Protein AF-0000000087408958 (afdb_homodimer)

Solvent-accessible surface area (backbone atoms only — not comparable to full-atom values): 23824 Å² total; per-residue (Å²): 124,51,27,30,40,30,31,25,28,72,41,61,46,25,35,48,39,51,52,55,39,41,73,71,55,26,38,33,37,30,27,31,67,55,56,69,59,46,49,54,48,37,75,73,31,91,48,41,46,71,38,76,42,47,61,70,44,90,57,28,54,59,53,48,52,51,42,36,51,74,71,67,54,69,58,37,41,30,37,35,39,47,41,68,67,65,58,80,49,56,74,82,70,52,49,71,64,54,54,50,40,40,34,31,33,40,30,46,36,52,53,50,42,52,51,68,45,40,90,24,45,47,71,74,14,36,40,35,40,59,57,33,46,42,41,38,37,40,36,68,61,30,35,65,38,27,16,20,27,28,20,25,51,45,43,46,59,50,44,40,59,62,34,44,77,60,41,30,45,50,27,43,31,26,38,50,62,55,57,37,76,70,44,75,81,65,63,54,69,83,41,37,59,34,64,58,50,30,50,50,52,56,52,31,60,76,70,66,42,53,67,45,41,35,61,64,74,54,54,57,44,52,65,36,28,50,42,67,78,49,62,44,71,84,60,124,126,51,27,33,39,29,32,26,27,71,40,60,45,25,35,47,40,50,54,53,40,41,75,71,55,25,38,33,37,29,26,31,67,54,55,68,58,46,49,54,49,37,74,74,33,90,49,42,46,73,39,75,42,47,61,69,44,92,57,27,54,59,52,48,52,52,42,35,52,74,70,67,54,69,58,36,42,30,39,35,39,47,40,67,65,65,58,81,49,56,75,82,71,52,48,72,64,55,52,51,41,39,35,31,33,41,30,46,36,52,56,50,40,50,48,68,44,42,89,23,44,47,68,74,13,37,39,35,39,59,58,33,46,42,42,41,38,45,36,68,60,31,34,66,40,26,17,21,26,28,20,25,52,45,44,46,61,51,44,40,59,62,33,45,78,58,43,29,44,50,28,43,31,25,38,50,60,55,57,37,76,70,43,74,81,65,63,56,70,84,40,38,58,35,65,60,49,30,50,50,51,56,53,31,59,75,69,66,40,53,66,45,42,37,60,65,74,54,55,58,45,52,66,36,29,50,45,67,78,52,60,43,70,83,62,124

Radius of gyration: 22.72 Å; Cα contacts (8 Å, |Δi|>4): 984; chains: 2; bounding box: 49×68×52 Å

Nearest PDB structures (foldseek):
  8ij6-assembly1_C  TM=9.002E-01  e=4.789E-20  Burkholderia gladioli BSR3
  4i5e-assembly1_A  TM=8.897E-01  e=1.528E-19  Ralstonia sp. DSMZ 6428
  8ijg-assembly1_D  TM=7.666E-01  e=3.123E-20  Burkholderia gladioli BSR3
  8ij8-assembly2_H  TM=8.921E-01  e=9.721E-18  Burkholderia gladioli BSR3
  8ij8-assembly1_D  TM=7.673E-01  e=1.624E-19  Burkholderia gladioli BSR3

Secondary structure (DSSP, 8-state):
--EEEEETTTSHHHHHHHHHHHHTT-EEEEEES-HHHHHHHHHH-TTEEEEE--TTSTTHHHHHHHHHHHTT----SEEEE-------S-GGG--HHHHHHHHIIIIIHHHHHHHHTGGG--TT-EEEEE--GGGGSEETTSHHHHHHHHHHHHHHHHHHHHHHHTT-EEEEEEE--B-SGGGTT-PPTTPBPHHHHHHHHHHHHHHT-SEEEESGGGGGGGGSBSSTT-EE----/--EEEEETTTSHHHHHHHHHHHHTT-EEEEEES-HHHHHHHHHH-TTEEEEE--TTSTTHHHHHHHHHHHTT----SEEEE-------S-GGG--HHHHHHHHIIIIIHHHHHHHHTGGG--TT-EEEEE--GGGGSEETTSHHHHHHHHHHHHHHHHHHHHHHTTT-EEEEEEE--B-SGGGTT-PPTTPBPHHHHHHHHHHHHHHT-SEEEESGGGGGGGGSBSSGGGEE----

InterPro domains:
  IPR002347 Short-chain dehydrogenase/reductase SDR [PF00106] (2-184)
  IPR002347 Short-chain dehydrogenase/reductase SDR [PR00080] (74-85)
  IPR002347 Short-chain dehydrogenase/reductase SDR [PR00080] (145-164)
  IPR002347 Short-chain dehydrogenase/reductase SDR [PR00081] (3-20)
  IPR002347 Short-chain dehydrogenase/reductase SDR [PR00081] (74-85)
  IPR002347 Short-chain dehydrogenase/reductase SDR [PR00081] (145-164)
  IPR002347 Short-chain dehydrogenase/reductase SDR [PR00081] (166-183)
  IPR036291 NAD(P)-binding domain superfamily [SSF51735] (1-211)

Foldseek 3Di:
DAEEEEEPCLWQLNVLLQVVCLVVPYQYEYEEQDVVSQVVSCVVGVSYHYFHADLLDPCRLVSVVVVCVVVVQQAHQEYELDDAAFDFDAPVPDDPSRLSSRLSNQAVSLVVNCVSCVNRYAANGEYEYEAALLLLAQERRTRSNNVSSVNNVVVQVVVQVVVVVRNYAYAYEHEYQAPICNVVPDGFPPHHHSNQRSVQVVVCVVVSHRYTYVVPVSVCSVVPHSDNPPHDYRDD/DAEEEEEPCLWQLNVLLQVVVLVVPYQYEYEEQDVVSQVVSCVVGVSYHYFHADLLDPCRLVSVVVVCVVVVQQAHQEYELDDAAFDFDAPVPDDPSRLSSRLSNLAVSLVVNCVSCVNRYAANGEYEYEAALLLLPQERRTRSNNVSSVNNVVVQVVVQVVVVVRNYAYAYEHEYQAPICNVVPDGFPPHHHSNQRSVQVVVCVVVSHRYTYVVPVSVCSVVPHSDPPCNPYRDD

Organism: NCBI:txid2598455

Structure (mmCIF, N/CA/C/O backbone):
data_AF-0000000087408958-model_v1
#
loop_
_entity.id
_entity.type
_entity.pdbx_description
1 polymer 'SDR family NAD(P)-dependent oxidoreductase'
#
loop_
_atom_site.group_PDB
_atom_site.id
_atom_site.type_symbol
_atom_site.label_atom_id
_atom_site.label_alt_id
_atom_site.label_comp_id
_atom_site.label_asym_id
_atom_site.label_entity_id
_atom_site.label_seq_id
_atom_site.pdbx_PDB_ins_code
_atom_site.Cartn_x
_atom_site.Cartn_y
_atom_site.Cartn_z
_atom_site.occupancy
_atom_site.B_iso_or_equiv
_atom_site.auth_seq_id
_atom_site.auth_comp_id
_atom_site.auth_asym_id
_atom_site.auth_atom_id
_atom_site.pdbx_PDB_model_num
ATOM 1 N N . MET A 1 1 ? -6.484 30.875 18.984 1 89.06 1 MET A N 1
ATOM 2 C CA . MET A 1 1 ? -5.273 30.391 18.328 1 89.06 1 MET A CA 1
ATOM 3 C C . MET A 1 1 ? -5.535 29.062 17.609 1 89.06 1 MET A C 1
ATOM 5 O O . MET A 1 1 ? -6.211 28.188 18.156 1 89.06 1 MET A O 1
ATOM 9 N N . LYS A 1 2 ? -5.148 29 16.375 1 96.44 2 LYS A N 1
ATOM 10 C CA . LYS A 1 2 ? -5.352 27.766 15.609 1 96.44 2 LYS A CA 1
ATOM 11 C C . LYS A 1 2 ? -4.344 26.703 16.016 1 96.44 2 LYS A C 1
ATOM 13 O O . LYS A 1 2 ? -3.199 27 16.344 1 96.44 2 LYS A O 1
ATOM 18 N N . THR A 1 3 ? -4.801 25.5 16.016 1 98.44 3 THR A N 1
ATOM 19 C CA . THR A 1 3 ? -3.947 24.375 16.406 1 98.44 3 THR A CA 1
ATOM 20 C C . THR A 1 3 ? -3.605 23.516 15.203 1 98.44 3 THR A C 1
ATOM 22 O O . THR A 1 3 ? -4.484 23.156 14.414 1 98.44 3 THR A O 1
ATOM 25 N N . ALA A 1 4 ? -2.301 23.188 15.086 1 98.75 4 ALA A N 1
ATOM 26 C CA . ALA A 1 4 ? -1.826 22.297 14.039 1 98.75 4 ALA A CA 1
ATOM 27 C C . ALA A 1 4 ? -1.214 21.031 14.633 1 98.75 4 ALA A C 1
ATOM 29 O O . ALA A 1 4 ? -0.505 21.094 15.641 1 98.75 4 ALA A O 1
ATOM 30 N N . LEU A 1 5 ? -1.572 19.938 14.117 1 98.81 5 LEU A N 1
ATOM 31 C CA . LEU A 1 5 ? -0.944 18.656 14.422 1 98.81 5 LEU A CA 1
ATOM 32 C C . LEU A 1 5 ? -0.057 18.203 13.266 1 98.81 5 LEU A C 1
ATOM 34 O O . LEU A 1 5 ? -0.521 18.078 12.133 1 98.81 5 LEU A O 1
ATOM 38 N N . VAL A 1 6 ? 1.226 18 13.516 1 98.75 6 VAL A N 1
ATOM 39 C CA . VAL A 1 6 ? 2.188 17.672 12.461 1 98.75 6 VAL A CA 1
ATOM 40 C C . VAL A 1 6 ? 2.922 16.391 12.812 1 98.75 6 VAL A C 1
ATOM 42 O O . VAL A 1 6 ? 3.607 16.312 13.836 1 98.75 6 VAL A O 1
ATOM 45 N N . THR A 1 7 ? 2.75 15.383 12.008 1 98.44 7 THR A N 1
ATOM 46 C CA . THR A 1 7 ? 3.545 14.18 12.203 1 98.44 7 THR A CA 1
ATOM 47 C C . THR A 1 7 ? 4.898 14.305 11.516 1 98.44 7 THR A C 1
ATOM 49 O O . THR A 1 7 ? 5.039 15.055 10.547 1 98.44 7 THR A O 1
ATOM 52 N N . GLY A 1 8 ? 5.895 13.523 12.008 1 96.56 8 GLY A N 1
ATOM 53 C CA . GLY A 1 8 ? 7.234 13.703 11.477 1 96.56 8 GLY A CA 1
ATOM 54 C C . GLY A 1 8 ? 7.789 15.094 11.734 1 96.56 8 GLY A C 1
ATOM 55 O O . GLY A 1 8 ? 8.477 15.664 10.883 1 96.56 8 GLY A O 1
ATOM 56 N N . ALA A 1 9 ? 7.492 15.633 12.844 1 96.5 9 ALA A N 1
ATOM 57 C CA . ALA A 1 9 ? 7.754 17.031 13.164 1 96.5 9 ALA A CA 1
ATOM 58 C C . ALA A 1 9 ? 9.258 17.297 13.258 1 96.5 9 ALA A C 1
ATOM 60 O O . ALA A 1 9 ? 9.695 18.453 13.195 1 96.5 9 ALA A O 1
ATOM 61 N N . THR A 1 10 ? 10.031 16.234 13.383 1 92.75 10 THR A N 1
ATOM 62 C CA . THR A 1 10 ? 11.461 16.422 13.578 1 92.75 10 THR A CA 1
ATOM 63 C C . THR A 1 10 ? 12.227 16.125 12.289 1 92.75 10 THR A C 1
ATOM 65 O O . THR A 1 10 ? 13.453 16.234 12.25 1 92.75 10 THR A O 1
ATOM 68 N N . GLY A 1 11 ? 11.578 15.703 11.266 1 89.06 11 GLY A N 1
ATOM 69 C CA . GLY A 1 11 ? 12.211 15.406 9.992 1 89.06 11 GLY A CA 1
ATOM 70 C C . GLY A 1 11 ? 12.539 16.656 9.188 1 89.06 11 GLY A C 1
ATOM 71 O O . GLY A 1 11 ? 12.258 17.766 9.625 1 89.06 11 GLY A O 1
ATOM 72 N N . GLY A 1 12 ? 13.148 16.5 8.039 1 86.44 12 GLY A N 1
ATOM 73 C CA . GLY A 1 12 ? 13.609 17.609 7.215 1 86.44 12 GLY A CA 1
ATOM 74 C C . GLY A 1 12 ? 12.5 18.578 6.844 1 86.44 12 GLY A C 1
ATOM 75 O O . GLY A 1 12 ? 12.555 19.75 7.195 1 86.44 12 GLY A O 1
ATOM 76 N N . ILE A 1 13 ? 11.438 18.125 6.262 1 91.62 13 ILE A N 1
ATOM 77 C CA . ILE A 1 13 ? 10.312 18.969 5.871 1 91.62 13 ILE A CA 1
ATOM 78 C C . ILE A 1 13 ? 9.477 19.312 7.098 1 91.62 13 ILE A C 1
ATOM 80 O O . ILE A 1 13 ? 9.055 20.469 7.266 1 91.62 13 ILE A O 1
ATOM 84 N N . GLY A 1 14 ? 9.32 18.359 8 1 95.62 14 GLY A N 1
ATOM 85 C CA . GLY A 1 14 ? 8.484 18.516 9.18 1 95.62 14 GLY A CA 1
ATOM 86 C C . GLY A 1 14 ? 8.945 19.641 10.094 1 95.62 14 GLY A C 1
ATOM 87 O O . GLY A 1 14 ? 8.141 20.453 10.547 1 95.62 14 GLY A O 1
ATOM 88 N N . LYS A 1 15 ? 10.211 19.656 10.297 1 95.38 15 LYS A N 1
ATOM 89 C CA . LYS A 1 15 ? 10.781 20.672 11.172 1 95.38 15 LYS A CA 1
ATOM 90 C C . LYS A 1 15 ? 10.516 22.078 10.617 1 95.38 15 LYS A C 1
ATOM 92 O O . LYS A 1 15 ? 10.156 22.984 11.367 1 95.38 15 LYS A O 1
ATOM 97 N N . LEU A 1 16 ? 10.664 22.25 9.328 1 96 16 LEU A N 1
ATOM 98 C CA . LEU A 1 16 ? 10.477 23.531 8.672 1 96 16 LEU A CA 1
ATOM 99 C C . LEU A 1 16 ? 9.008 23.938 8.672 1 96 16 LEU A C 1
ATOM 101 O O . LEU A 1 16 ? 8.68 25.109 8.812 1 96 16 LEU A O 1
ATOM 105 N N . LEU A 1 17 ? 8.172 22.969 8.547 1 97.5 17 LEU A N 1
ATOM 106 C CA . LEU A 1 17 ? 6.738 23.25 8.617 1 97.5 17 LEU A CA 1
ATOM 107 C C . LEU A 1 17 ? 6.332 23.703 10.008 1 97.5 17 LEU A C 1
ATOM 109 O O . LEU A 1 17 ? 5.566 24.656 10.156 1 97.5 17 LEU A O 1
ATOM 113 N N . VAL A 1 18 ? 6.875 23.016 10.984 1 97.94 18 VAL A N 1
ATOM 114 C CA . VAL A 1 18 ? 6.598 23.359 12.375 1 97.94 18 VAL A CA 1
ATOM 115 C C . VAL A 1 18 ? 7.023 24.812 12.633 1 97.94 18 VAL A C 1
ATOM 117 O O . VAL A 1 18 ? 6.242 25.609 13.156 1 97.94 18 VAL A O 1
ATOM 120 N N . GLU A 1 19 ? 8.211 25.156 12.234 1 97.31 19 GLU A N 1
ATOM 121 C CA . GLU A 1 19 ? 8.734 26.516 12.43 1 97.31 19 GLU A CA 1
ATOM 122 C C . GLU A 1 19 ? 7.871 27.547 11.719 1 97.31 19 GLU A C 1
ATOM 124 O O . GLU A 1 19 ? 7.527 28.578 12.289 1 97.31 19 GLU A O 1
ATOM 129 N N . GLY A 1 20 ? 7.555 27.219 10.453 1 97.25 20 GLY A N 1
ATOM 130 C CA . GLY A 1 20 ? 6.73 28.125 9.672 1 97.25 20 GLY A CA 1
ATOM 131 C C . GLY A 1 20 ? 5.348 28.344 10.25 1 97.25 20 GLY A C 1
ATOM 132 O O . GLY A 1 20 ? 4.809 29.453 10.203 1 97.25 20 GLY A O 1
ATOM 133 N N . LEU A 1 21 ? 4.766 27.328 10.82 1 98.06 21 LEU A N 1
ATOM 134 C CA . LEU A 1 21 ? 3.432 27.406 11.406 1 98.06 21 LEU A CA 1
ATOM 135 C C . LEU A 1 21 ? 3.455 28.203 12.703 1 98.06 21 LEU A C 1
ATOM 137 O O . LEU A 1 21 ? 2.559 29.016 12.961 1 98.06 21 LEU A O 1
ATOM 141 N N . VAL A 1 22 ? 4.496 27.984 13.523 1 97.5 22 VAL A N 1
ATOM 142 C CA . VAL A 1 22 ? 4.645 28.75 14.758 1 97.5 22 VAL A CA 1
ATOM 143 C C . VAL A 1 22 ? 4.777 30.234 14.438 1 97.5 22 VAL A C 1
ATOM 145 O O . VAL A 1 22 ? 4.145 31.078 15.078 1 97.5 22 VAL A O 1
ATOM 148 N N . GLU A 1 23 ? 5.535 30.5 13.422 1 96.19 23 GLU A N 1
ATOM 149 C CA . GLU A 1 23 ? 5.73 31.875 12.984 1 96.19 23 GLU A CA 1
ATOM 150 C C . GLU A 1 23 ? 4.418 32.5 12.516 1 96.19 23 GLU A C 1
ATOM 152 O O . GLU A 1 23 ? 4.234 33.719 12.609 1 96.19 23 GLU A O 1
ATOM 157 N N . ARG A 1 24 ? 3.537 31.75 12.086 1 96.25 24 ARG A N 1
ATOM 158 C CA . ARG A 1 24 ? 2.258 32.219 11.562 1 96.25 24 ARG A CA 1
ATOM 159 C C . ARG A 1 24 ? 1.187 32.219 12.641 1 96.25 24 ARG A C 1
ATOM 161 O O . ARG A 1 24 ? 0.006 32.438 12.359 1 96.25 24 ARG A O 1
ATOM 168 N N . GLY A 1 25 ? 1.589 31.844 13.883 1 96.69 25 GLY A N 1
ATOM 169 C CA . GLY A 1 25 ? 0.711 32.031 15.031 1 96.69 25 GLY A CA 1
ATOM 170 C C . GLY A 1 25 ? -0.014 30.766 15.438 1 96.69 25 GLY A C 1
ATOM 171 O O . GLY A 1 25 ? -0.919 30.797 16.266 1 96.69 25 GLY A O 1
ATOM 172 N N . TYR A 1 26 ? 0.323 29.625 14.883 1 97.62 26 TYR A N 1
ATOM 173 C CA . TYR A 1 26 ? -0.301 28.359 15.258 1 97.62 26 TYR A CA 1
ATOM 174 C C . TYR A 1 26 ? 0.262 27.844 16.578 1 97.62 26 TYR A C 1
ATOM 176 O O . TYR A 1 26 ? 1.455 28 16.859 1 97.62 26 TYR A O 1
ATOM 184 N N . ARG A 1 27 ? -0.594 27.297 17.359 1 98.25 27 ARG A N 1
ATOM 185 C CA . ARG A 1 27 ? -0.148 26.297 18.328 1 98.25 27 ARG A CA 1
ATOM 186 C C . ARG A 1 27 ? 0.143 24.969 17.625 1 98.25 27 ARG A C 1
ATOM 188 O O . ARG A 1 27 ? -0.751 24.359 17.047 1 98.25 27 ARG A O 1
ATOM 195 N N . VAL A 1 28 ? 1.392 24.562 17.672 1 98.62 28 VAL A N 1
ATOM 196 C CA . VAL A 1 28 ? 1.762 23.375 16.906 1 98.62 28 VAL A CA 1
ATOM 197 C C . VAL A 1 28 ? 2.035 22.203 17.859 1 98.62 28 VAL A C 1
ATOM 199 O O . VAL A 1 28 ? 2.783 22.344 18.828 1 98.62 28 VAL A O 1
ATOM 202 N N . VAL A 1 29 ? 1.362 21.125 17.656 1 98.75 29 VAL A N 1
ATOM 203 C CA . VAL A 1 29 ? 1.679 19.859 18.312 1 98.75 29 VAL A CA 1
ATOM 204 C C . VAL A 1 29 ? 2.41 18.938 17.344 1 98.75 29 VAL A C 1
ATOM 206 O O . VAL A 1 29 ? 1.826 18.469 16.359 1 98.75 29 VAL A O 1
ATOM 209 N N . GLY A 1 30 ? 3.676 18.672 17.625 1 98.62 30 GLY A N 1
ATOM 210 C CA . GLY A 1 30 ? 4.48 17.797 16.781 1 98.62 30 GLY A CA 1
ATOM 211 C C . GLY A 1 30 ? 4.504 16.359 17.281 1 98.62 30 GLY A C 1
ATOM 212 O O . GLY A 1 30 ? 4.543 16.109 18.484 1 98.62 30 GLY A O 1
ATOM 213 N N . VAL A 1 31 ? 4.422 15.445 16.375 1 98.44 31 VAL A N 1
ATOM 214 C CA . VAL A 1 31 ? 4.504 14.016 16.688 1 98.44 31 VAL A CA 1
ATOM 215 C C . VAL A 1 31 ? 5.754 13.422 16.047 1 98.44 31 VAL A C 1
ATOM 217 O O . VAL A 1 31 ? 6.016 13.648 14.859 1 98.44 31 VAL A O 1
ATOM 220 N N . ALA A 1 32 ? 6.543 12.742 16.734 1 97.25 32 ALA A N 1
ATOM 221 C CA . ALA A 1 32 ? 7.707 12.016 16.25 1 97.25 32 ALA A CA 1
ATOM 222 C C . ALA A 1 32 ? 8.125 10.922 17.234 1 97.25 32 ALA A C 1
ATOM 224 O O . ALA A 1 32 ? 7.586 10.836 18.344 1 97.25 32 ALA A O 1
ATOM 225 N N . ARG A 1 33 ? 9.109 10.164 16.906 1 93.81 33 ARG A N 1
ATOM 226 C CA . ARG A 1 33 ? 9.555 9.047 17.734 1 93.81 33 ARG A CA 1
ATOM 227 C C . ARG A 1 33 ? 10.672 9.477 18.688 1 93.81 33 ARG A C 1
ATOM 229 O O . ARG A 1 33 ? 10.82 8.906 19.766 1 93.81 33 ARG A O 1
ATOM 236 N N . ASN A 1 34 ? 11.438 10.414 18.188 1 94.5 34 ASN A N 1
ATOM 237 C CA . ASN A 1 34 ? 12.617 10.828 18.938 1 94.5 34 ASN A CA 1
ATOM 238 C C . ASN A 1 34 ? 12.305 11.984 19.891 1 94.5 34 ASN A C 1
ATOM 240 O O . ASN A 1 34 ? 12.219 13.133 19.453 1 94.5 34 ASN A O 1
ATOM 244 N N . GLU A 1 35 ? 12.289 11.617 21.125 1 96.5 35 GLU A N 1
ATOM 245 C CA . GLU A 1 35 ? 11.883 12.625 22.094 1 96.5 35 GLU A CA 1
ATOM 246 C C . GLU A 1 35 ? 12.945 13.719 22.234 1 96.5 35 GLU A C 1
ATOM 248 O O . GLU A 1 35 ? 12.609 14.883 22.469 1 96.5 35 GLU A O 1
ATOM 253 N N . GLU A 1 36 ? 14.188 13.344 22.141 1 96.88 36 GLU A N 1
ATOM 254 C CA . GLU A 1 36 ? 15.266 14.32 22.281 1 96.88 36 GLU A CA 1
ATOM 255 C C . GLU A 1 36 ? 15.141 15.422 21.219 1 96.88 36 GLU A C 1
ATOM 257 O O . GLU A 1 36 ? 15.281 16.609 21.531 1 96.88 36 GLU A O 1
ATOM 262 N N . LYS A 1 37 ? 14.883 15.039 20 1 95.56 37 LYS A N 1
ATOM 263 C CA . LYS A 1 37 ? 14.727 16 18.906 1 95.56 37 LYS A CA 1
ATOM 264 C C . LYS A 1 37 ? 13.484 16.859 19.109 1 95.56 37 LYS A C 1
ATOM 266 O O . LYS A 1 37 ? 13.484 18.047 18.781 1 95.56 37 LYS A O 1
ATOM 271 N N . LEU A 1 38 ? 12.484 16.25 19.656 1 97.12 38 LEU A N 1
ATOM 272 C CA . LEU A 1 38 ? 11.258 16.984 19.953 1 97.12 38 LEU A CA 1
ATOM 273 C C . LEU A 1 38 ? 11.484 18.016 21.047 1 97.12 38 LEU A C 1
ATOM 275 O O . LEU A 1 38 ? 11.031 19.156 20.938 1 97.12 38 LEU A O 1
ATOM 279 N N . ARG A 1 39 ? 12.188 17.656 22.031 1 96.69 39 ARG A N 1
ATOM 280 C CA . ARG A 1 39 ? 12.5 18.547 23.141 1 96.69 39 ARG A CA 1
ATOM 281 C C . ARG A 1 39 ? 13.336 19.734 22.672 1 96.69 39 ARG A C 1
ATOM 283 O O . ARG A 1 39 ? 13.141 20.859 23.125 1 96.69 39 ARG A O 1
ATOM 290 N N . GLU A 1 40 ? 14.234 19.438 21.844 1 95.81 40 GLU A N 1
ATOM 291 C CA . GLU A 1 40 ? 15.055 20.5 21.281 1 95.81 40 GLU A CA 1
ATOM 292 C C . GLU A 1 40 ? 14.188 21.547 20.578 1 95.81 40 GLU A C 1
ATOM 294 O O . GLU A 1 40 ? 14.422 22.75 20.703 1 95.81 40 GLU A O 1
ATOM 299 N N . LEU A 1 41 ? 13.242 21.047 19.797 1 95.62 41 LEU A N 1
ATOM 300 C CA . LEU A 1 41 ? 12.32 21.938 19.109 1 95.62 41 LEU A CA 1
ATOM 301 C C . LEU A 1 41 ? 11.484 22.734 20.109 1 95.62 41 LEU A C 1
ATOM 303 O O . LEU A 1 41 ? 11.242 23.922 19.922 1 95.62 41 LEU A O 1
ATOM 307 N N . GLN A 1 42 ? 11.023 22.047 21.125 1 96.38 42 GLN A N 1
ATOM 308 C CA . GLN A 1 42 ? 10.188 22.672 22.141 1 96.38 42 GLN A CA 1
ATOM 309 C C . GLN A 1 42 ? 10.945 23.797 22.859 1 96.38 42 GLN A C 1
ATOM 311 O O . GLN A 1 42 ? 10.359 24.812 23.203 1 96.38 42 GLN A O 1
ATOM 316 N N . GLU A 1 43 ? 12.219 23.609 23.078 1 96.12 43 GLU A N 1
ATOM 317 C CA . GLU A 1 43 ? 13.047 24.609 23.734 1 96.12 43 GLU A CA 1
ATOM 318 C C . GLU A 1 43 ? 13.234 25.844 22.844 1 96.12 43 GLU A C 1
ATOM 320 O O . GLU A 1 43 ? 13.367 26.953 23.359 1 96.12 43 GLU A O 1
ATOM 325 N N . ARG A 1 44 ? 13.164 25.672 21.594 1 95.25 44 ARG A N 1
ATOM 326 C CA . ARG A 1 44 ? 13.453 26.734 20.641 1 95.25 44 ARG A CA 1
ATOM 327 C C . ARG A 1 44 ? 12.18 27.469 20.234 1 95.25 44 ARG A C 1
ATOM 329 O O . ARG A 1 44 ? 12.227 28.656 19.875 1 95.25 44 ARG A O 1
ATOM 336 N N . LEU A 1 45 ? 11.078 26.75 20.359 1 95.38 45 LEU A N 1
ATOM 337 C CA . LEU A 1 45 ? 9.844 27.312 19.828 1 95.38 45 LEU A CA 1
ATOM 338 C C . LEU A 1 45 ? 8.789 27.438 20.922 1 95.38 45 LEU A C 1
ATOM 340 O O . LEU A 1 45 ? 8.375 26.453 21.516 1 95.38 45 LEU A O 1
ATOM 344 N N . GLN A 1 46 ? 8.305 28.578 21.266 1 89.25 46 GLN A N 1
ATOM 345 C CA . GLN A 1 46 ? 7.414 28.859 22.391 1 89.25 46 GLN A CA 1
ATOM 346 C C . GLN A 1 46 ? 6.047 28.219 22.172 1 89.25 46 GLN A C 1
ATOM 348 O O . GLN A 1 46 ? 5.395 27.797 23.125 1 89.25 46 GLN A O 1
ATOM 353 N N . ALA A 1 47 ? 5.461 28.125 21 1 95.44 47 ALA A N 1
ATOM 354 C CA . ALA A 1 47 ? 4.129 27.594 20.734 1 95.44 47 ALA A CA 1
ATOM 355 C C . ALA A 1 47 ? 4.203 26.188 20.141 1 95.44 47 ALA A C 1
ATOM 357 O O . ALA A 1 47 ? 3.375 25.812 19.312 1 95.44 47 ALA A O 1
ATOM 358 N N . PHE A 1 48 ? 5.184 25.438 20.625 1 97.88 48 PHE A N 1
ATOM 359 C CA . PHE A 1 48 ? 5.379 24.078 20.156 1 97.88 48 PHE A CA 1
ATOM 360 C C . PHE A 1 48 ? 5.254 23.094 21.312 1 97.88 48 PHE A C 1
ATOM 362 O O . PHE A 1 48 ? 5.871 23.266 22.359 1 97.88 48 PHE A O 1
ATOM 369 N N . GLU A 1 49 ? 4.367 22.172 21.203 1 98.25 49 GLU A N 1
ATOM 370 C CA . GLU A 1 49 ? 4.246 21 22.062 1 98.25 49 GLU A CA 1
ATOM 371 C C . GLU A 1 49 ? 4.43 19.703 21.266 1 98.25 49 GLU A C 1
ATOM 373 O O . GLU A 1 49 ? 4.465 19.734 20.031 1 98.25 49 GLU A O 1
ATOM 378 N N . TYR A 1 50 ? 4.68 18.656 22.031 1 98.38 50 TYR A N 1
ATOM 379 C CA . TYR A 1 50 ? 4.961 17.469 21.25 1 98.38 50 TYR A CA 1
ATOM 380 C C . TYR A 1 50 ? 4.359 16.234 21.906 1 98.38 50 TYR A C 1
ATOM 382 O O . TYR A 1 50 ? 4.012 16.266 23.094 1 98.38 50 TYR A O 1
ATOM 390 N N . ILE A 1 51 ? 4.062 15.234 21.141 1 98.44 51 ILE A N 1
ATOM 391 C CA . ILE A 1 51 ? 3.664 13.891 21.531 1 98.44 51 ILE A CA 1
ATOM 392 C C . ILE A 1 51 ? 4.641 12.867 20.953 1 98.44 51 ILE A C 1
ATOM 394 O O . ILE A 1 51 ? 4.945 12.898 19.766 1 98.44 51 ILE A O 1
ATOM 398 N N . VAL A 1 52 ? 5.199 12.047 21.797 1 98.12 52 VAL A N 1
ATOM 399 C CA . VAL A 1 52 ? 6.066 10.969 21.344 1 98.12 52 VAL A CA 1
ATOM 400 C C . VAL A 1 52 ? 5.219 9.773 20.922 1 98.12 52 VAL A C 1
ATOM 402 O O . VAL A 1 52 ? 4.473 9.211 21.719 1 98.12 52 VAL A O 1
ATOM 405 N N . ALA A 1 53 ? 5.293 9.453 19.672 1 97.19 53 ALA A N 1
ATOM 406 C CA . ALA A 1 53 ? 4.551 8.297 19.156 1 97.19 53 ALA A CA 1
ATOM 407 C C . ALA A 1 53 ? 5.273 7.652 17.984 1 97.19 53 ALA A C 1
ATOM 409 O O . ALA A 1 53 ? 5.918 8.336 17.188 1 97.19 53 ALA A O 1
ATOM 410 N N . ASP A 1 54 ? 5.23 6.406 17.938 1 96.69 54 ASP A N 1
ATOM 411 C CA . ASP A 1 54 ? 5.727 5.605 16.828 1 96.69 54 ASP A CA 1
ATOM 412 C C . ASP A 1 54 ? 4.586 5.156 15.922 1 96.69 54 ASP A C 1
ATOM 414 O O . ASP A 1 54 ? 3.77 4.32 16.312 1 96.69 54 ASP A O 1
ATOM 418 N N . LEU A 1 55 ? 4.609 5.648 14.727 1 95.75 55 LEU A N 1
ATOM 419 C CA . LEU A 1 55 ? 3.496 5.406 13.82 1 95.75 55 LEU A CA 1
ATOM 420 C C . LEU A 1 55 ? 3.463 3.945 13.375 1 95.75 55 LEU A C 1
ATOM 422 O O . LEU A 1 55 ? 2.469 3.488 12.805 1 95.75 55 LEU A O 1
ATOM 426 N N . THR A 1 56 ? 4.555 3.195 13.609 1 93.75 56 THR A N 1
ATOM 427 C CA . THR A 1 56 ? 4.551 1.774 13.281 1 93.75 56 THR A CA 1
ATOM 428 C C . THR A 1 56 ? 3.809 0.975 14.344 1 93.75 56 THR A C 1
ATOM 430 O O . THR A 1 56 ? 3.477 -0.193 14.133 1 93.75 56 THR A O 1
ATOM 433 N N . ALA A 1 57 ? 3.566 1.643 15.5 1 93.62 57 ALA A N 1
ATOM 434 C CA . ALA A 1 57 ? 2.869 0.967 16.594 1 93.62 57 ALA A CA 1
ATOM 435 C C . ALA A 1 57 ? 1.37 0.892 16.312 1 93.62 57 ALA A C 1
ATOM 437 O O . ALA A 1 57 ? 0.775 1.848 15.812 1 93.62 57 ALA A O 1
ATOM 438 N N . GLU A 1 58 ? 0.761 -0.214 16.688 1 88.31 58 GLU A N 1
ATOM 439 C CA . GLU A 1 58 ? -0.666 -0.422 16.453 1 88.31 58 GLU A CA 1
ATOM 440 C C . GLU A 1 58 ? -1.502 0.594 17.234 1 88.31 58 GLU A C 1
ATOM 442 O O . GLU A 1 58 ? -2.557 1.024 16.766 1 88.31 58 GLU A O 1
ATOM 447 N N . ASP A 1 59 ? -1.034 1.042 18.312 1 93.44 59 ASP A N 1
ATOM 448 C CA . ASP A 1 59 ? -1.842 1.895 19.188 1 93.44 59 ASP A CA 1
ATOM 449 C C . ASP A 1 59 ? -1.453 3.363 19.031 1 93.44 59 ASP A C 1
ATOM 451 O O . ASP A 1 59 ? -1.806 4.195 19.859 1 93.44 59 ASP A O 1
ATOM 455 N N . PHE A 1 60 ? -0.776 3.738 17.953 1 95.31 60 PHE A N 1
ATOM 456 C CA . PHE A 1 60 ? -0.253 5.098 17.859 1 95.31 60 PHE A CA 1
ATOM 457 C C . PHE A 1 60 ? -1.388 6.113 17.812 1 95.31 60 PHE A C 1
ATOM 459 O O . PHE A 1 60 ? -1.279 7.191 18.406 1 95.31 60 PHE A O 1
ATOM 466 N N . PRO A 1 61 ? -2.584 5.781 17.172 1 96.31 61 PRO A N 1
ATOM 467 C CA . PRO A 1 61 ? -3.656 6.781 17.203 1 96.31 61 PRO A CA 1
ATOM 468 C C . PRO A 1 61 ? -4.137 7.082 18.625 1 96.31 61 PRO A C 1
ATOM 470 O O . PRO A 1 61 ? -4.348 8.242 18.984 1 96.31 61 PRO A O 1
ATOM 473 N N . SER A 1 62 ? -4.262 6.027 19.391 1 97 62 SER A N 1
ATOM 474 C CA . SER A 1 62 ? -4.68 6.195 20.781 1 97 62 SER A CA 1
ATOM 475 C C . SER A 1 62 ? -3.656 7.004 21.562 1 97 62 SER A C 1
ATOM 477 O O . SER A 1 62 ? -4.023 7.844 22.391 1 97 62 SER A O 1
ATOM 479 N N . THR A 1 63 ? -2.41 6.715 21.312 1 97.88 63 THR A N 1
ATOM 480 C CA . THR A 1 63 ? -1.327 7.441 21.969 1 97.88 63 THR A CA 1
ATOM 481 C C . THR A 1 63 ? -1.409 8.93 21.641 1 97.88 63 THR A C 1
ATOM 483 O O . THR A 1 63 ? -1.275 9.773 22.531 1 97.88 63 THR A O 1
ATOM 486 N N . ILE A 1 64 ? -1.69 9.25 20.391 1 98.19 64 ILE A N 1
ATOM 487 C CA . ILE A 1 64 ? -1.756 10.641 19.953 1 98.19 64 ILE A CA 1
ATOM 488 C C . ILE A 1 64 ? -2.998 11.312 20.531 1 98.19 64 ILE A C 1
ATOM 490 O O . ILE A 1 64 ? -2.928 12.438 21.031 1 98.19 64 ILE A O 1
ATOM 494 N N . LEU A 1 65 ? -4.121 10.594 20.547 1 98.19 65 LEU A N 1
ATOM 495 C CA . LEU A 1 65 ? -5.352 11.141 21.109 1 98.19 65 LEU A CA 1
ATOM 496 C C . LEU A 1 65 ? -5.191 11.445 22.594 1 98.19 65 LEU A C 1
ATOM 498 O O . LEU A 1 65 ? -5.602 12.508 23.062 1 98.19 65 LEU A O 1
ATOM 502 N N . LYS A 1 66 ? -4.59 10.539 23.312 1 98.25 66 LYS A N 1
ATOM 503 C CA . LYS A 1 66 ? -4.344 10.75 24.734 1 98.25 66 LYS A CA 1
ATOM 504 C C . LYS A 1 66 ? -3.406 11.93 24.953 1 98.25 66 LYS A C 1
ATOM 506 O O . LYS A 1 66 ? -3.596 12.711 25.891 1 98.25 66 LYS A O 1
ATOM 511 N N . GLY A 1 67 ? -2.355 11.969 24.125 1 98.38 67 GLY A N 1
ATOM 512 C CA . GLY A 1 67 ? -1.455 13.102 24.203 1 98.38 67 GLY A CA 1
ATOM 513 C C . GLY A 1 67 ? -2.15 14.43 23.969 1 98.38 67 GLY A C 1
ATOM 514 O O . GLY A 1 67 ? -1.9 15.406 24.688 1 98.38 67 GLY A O 1
ATOM 515 N N . LEU A 1 68 ? -3.02 14.469 22.922 1 98.44 68 LEU A N 1
ATOM 516 C CA . LEU A 1 68 ? -3.781 15.672 22.625 1 98.44 68 LEU A CA 1
ATOM 517 C C . LEU A 1 68 ? -4.68 16.047 23.797 1 98.44 68 LEU A C 1
ATOM 519 O O . LEU A 1 68 ? -4.793 17.234 24.156 1 98.44 68 LEU A O 1
ATOM 523 N N . GLU A 1 69 ? -5.293 15.07 24.359 1 98 69 GLU A N 1
ATOM 524 C CA . GLU A 1 69 ? -6.133 15.289 25.531 1 98 69 GLU A CA 1
ATOM 525 C C . GLU A 1 69 ? -5.328 15.883 26.688 1 98 69 GLU A C 1
ATOM 527 O O . GLU A 1 69 ? -5.766 16.844 27.328 1 98 69 GLU A O 1
ATOM 532 N N . ARG A 1 70 ? -4.199 15.344 26.953 1 98.06 70 ARG A N 1
ATOM 533 C CA . ARG A 1 70 ? -3.334 15.82 28.031 1 98.06 70 ARG A CA 1
ATOM 534 C C . ARG A 1 70 ? -2.914 17.266 27.797 1 98.06 70 ARG A C 1
ATOM 536 O O . ARG A 1 70 ? -2.752 18.031 28.75 1 98.06 70 ARG A O 1
ATOM 543 N N . LEU A 1 71 ? -2.76 17.594 26.547 1 97.69 71 LEU A N 1
ATOM 544 C CA . LEU A 1 71 ? -2.324 18.938 26.172 1 97.69 71 LEU A CA 1
ATOM 545 C C . LEU A 1 71 ? -3.504 19.906 26.141 1 97.69 71 LEU A C 1
ATOM 547 O O . LEU A 1 71 ? -3.326 21.094 25.906 1 97.69 71 LEU A O 1
ATOM 551 N N . GLY A 1 72 ? -4.754 19.359 26.281 1 97.56 72 GLY A N 1
ATOM 552 C CA . GLY A 1 72 ? -5.945 20.188 26.297 1 97.56 72 GLY A CA 1
ATOM 553 C C . GLY A 1 72 ? -6.383 20.625 24.906 1 97.56 72 GLY A C 1
ATOM 554 O O . GLY A 1 72 ? -7.008 21.672 24.75 1 97.56 72 GLY A O 1
ATOM 555 N N . VAL A 1 73 ? -5.973 19.859 23.938 1 97.69 73 VAL A N 1
ATOM 556 C CA . VAL A 1 73 ? -6.348 20.203 22.562 1 97.69 73 VAL A CA 1
ATOM 557 C C . VAL A 1 73 ? -7.742 19.641 22.266 1 97.69 73 VAL A C 1
ATOM 559 O O . VAL A 1 73 ? -7.977 18.438 22.391 1 97.69 73 VAL A O 1
ATOM 562 N N . GLN A 1 74 ? -8.609 20.484 21.891 1 96.38 74 GLN A N 1
ATOM 563 C CA . GLN A 1 74 ? -9.977 20.062 21.609 1 96.38 74 GLN A CA 1
ATOM 564 C C . GLN A 1 74 ? -10.234 20.031 20.094 1 96.38 74 GLN A C 1
ATOM 566 O O . GLN A 1 74 ? -10.953 19.172 19.609 1 96.38 74 GLN A O 1
ATOM 571 N N . ASN A 1 75 ? -9.641 21.031 19.453 1 97.69 75 ASN A N 1
ATOM 572 C CA . ASN A 1 75 ? -9.82 21.141 18.016 1 97.69 75 ASN A CA 1
ATOM 573 C C . ASN A 1 75 ? -8.484 21.219 17.281 1 97.69 75 ASN A C 1
ATOM 575 O O . ASN A 1 75 ? -7.531 21.812 17.781 1 97.69 75 ASN A O 1
ATOM 579 N N . ILE A 1 76 ? -8.492 20.578 16.172 1 98.5 76 ILE A N 1
ATOM 580 C CA . ILE A 1 76 ? -7.352 20.656 15.258 1 98.5 76 ILE A CA 1
ATOM 581 C C . ILE A 1 76 ? -7.75 21.391 13.984 1 98.5 76 ILE A C 1
ATOM 583 O O . ILE A 1 76 ? -8.609 20.922 13.234 1 98.5 76 ILE A O 1
ATOM 587 N N . ASP A 1 77 ? -7.133 22.484 13.781 1 98.56 77 ASP A N 1
ATOM 588 C CA . ASP A 1 77 ? -7.469 23.281 12.609 1 98.56 77 ASP A CA 1
ATOM 589 C C . ASP A 1 77 ? -6.703 22.812 11.383 1 98.56 77 ASP A C 1
ATOM 591 O O . ASP A 1 77 ? -7.137 23.031 10.25 1 98.56 77 ASP A O 1
ATOM 595 N N . LEU A 1 78 ? -5.543 22.234 11.648 1 98.75 78 LEU A N 1
ATOM 596 C CA . LEU A 1 78 ? -4.656 21.797 10.578 1 98.75 78 LEU A CA 1
ATOM 597 C C . LEU A 1 78 ? -3.934 20.5 10.961 1 98.75 78 LEU A C 1
ATOM 599 O O . LEU A 1 78 ? -3.232 20.453 11.977 1 98.75 78 LEU A O 1
ATOM 603 N N . LEU A 1 79 ? -4.207 19.469 10.227 1 98.75 79 LEU A N 1
ATOM 604 C CA . LEU A 1 79 ? -3.451 18.234 10.344 1 98.75 79 LEU A CA 1
ATOM 605 C C . LEU A 1 79 ? -2.49 18.062 9.172 1 98.75 79 LEU A C 1
ATOM 607 O O . LEU A 1 79 ? -2.904 18.125 8.016 1 98.75 79 LEU A O 1
ATOM 611 N N . ILE A 1 80 ? -1.195 17.938 9.477 1 98.69 80 ILE A N 1
ATOM 612 C CA . ILE A 1 80 ? -0.212 17.672 8.438 1 98.69 80 ILE A CA 1
ATOM 613 C C . ILE A 1 80 ? 0.384 16.281 8.625 1 98.69 80 ILE A C 1
ATOM 615 O O . ILE A 1 80 ? 1.177 16.062 9.547 1 98.69 80 ILE A O 1
ATOM 619 N N . ASN A 1 81 ? -0.058 15.406 7.789 1 98.12 81 ASN A N 1
ATOM 620 C CA . ASN A 1 81 ? 0.564 14.086 7.703 1 98.12 81 ASN A CA 1
ATOM 621 C C . ASN A 1 81 ? 1.867 14.133 6.91 1 98.12 81 ASN A C 1
ATOM 623 O O . ASN A 1 81 ? 1.856 14.023 5.684 1 98.12 81 ASN A O 1
ATOM 627 N N . ASN A 1 82 ? 2.957 14.164 7.621 1 96.69 82 ASN A N 1
ATOM 628 C CA . ASN A 1 82 ? 4.246 14.406 6.984 1 96.69 82 ASN A CA 1
ATOM 629 C C . ASN A 1 82 ? 5.227 13.266 7.254 1 96.69 82 ASN A C 1
ATOM 631 O O . ASN A 1 82 ? 6.199 13.086 6.52 1 96.69 82 ASN A O 1
ATOM 635 N N . ALA A 1 83 ? 4.918 12.461 8.289 1 93.69 83 ALA A N 1
ATOM 636 C CA . ALA A 1 83 ? 5.832 11.383 8.648 1 93.69 83 ALA A CA 1
ATOM 637 C C . ALA A 1 83 ? 6.035 10.422 7.48 1 93.69 83 ALA A C 1
ATOM 639 O O . ALA A 1 83 ? 5.086 10.102 6.766 1 93.69 83 ALA A O 1
ATOM 640 N N . GLY A 1 84 ? 7.25 9.992 7.305 1 89.56 84 GLY A N 1
ATOM 641 C CA . GLY A 1 84 ? 7.582 9.039 6.254 1 89.56 84 GLY A CA 1
ATOM 642 C C . GLY A 1 84 ? 8.945 8.398 6.438 1 89.56 84 GLY A C 1
ATOM 643 O O . GLY A 1 84 ? 9.758 8.867 7.234 1 89.56 84 GLY A O 1
ATOM 644 N N . LEU A 1 85 ? 9.117 7.348 5.781 1 86.44 85 LEU A N 1
ATOM 645 C CA . LEU A 1 85 ? 10.406 6.668 5.781 1 86.44 85 LEU A CA 1
ATOM 646 C C . LEU A 1 85 ? 10.656 5.973 4.449 1 86.44 85 LEU A C 1
ATOM 648 O O . LEU A 1 85 ? 9.711 5.695 3.701 1 86.44 85 LEU A O 1
ATOM 652 N N . ALA A 1 86 ? 11.859 5.852 4.148 1 83.81 86 ALA A N 1
ATOM 653 C CA . ALA A 1 86 ? 12.25 5.133 2.934 1 83.81 86 ALA A CA 1
ATOM 654 C C . ALA A 1 86 ? 13.328 4.098 3.23 1 83.81 86 ALA A C 1
ATOM 656 O O . ALA A 1 86 ? 14.125 4.27 4.16 1 83.81 86 ALA A O 1
ATOM 657 N N . VAL A 1 87 ? 13.227 3.014 2.562 1 83.69 87 VAL A N 1
ATOM 658 C CA . VAL A 1 87 ? 14.242 1.964 2.584 1 83.69 87 VAL A CA 1
ATOM 659 C C . VAL A 1 87 ? 14.852 1.805 1.193 1 83.69 87 VAL A C 1
ATOM 661 O O . VAL A 1 87 ? 14.141 1.535 0.224 1 83.69 87 VAL A O 1
ATOM 664 N N . ARG A 1 88 ? 16.188 1.977 1.209 1 84.5 88 ARG A N 1
ATOM 665 C CA . ARG A 1 88 ? 16.875 1.899 -0.073 1 84.5 88 ARG A CA 1
ATOM 666 C C . ARG A 1 88 ? 17.516 0.527 -0.269 1 84.5 88 ARG A C 1
ATOM 668 O O . ARG A 1 88 ? 18.688 0.327 0.064 1 84.5 88 ARG A O 1
ATOM 675 N N . LYS A 1 89 ? 16.844 -0.331 -0.878 1 86.81 89 LYS A N 1
ATOM 676 C CA . LYS A 1 89 ? 17.344 -1.656 -1.234 1 86.81 89 LYS A CA 1
ATOM 677 C C . LYS A 1 89 ? 16.344 -2.404 -2.111 1 86.81 89 LYS A C 1
ATOM 679 O O . LYS A 1 89 ? 15.164 -2.047 -2.16 1 86.81 89 LYS A O 1
ATOM 684 N N . PRO A 1 90 ? 16.828 -3.482 -2.742 1 88.12 90 PRO A N 1
ATOM 685 C CA . PRO A 1 90 ? 15.93 -4.289 -3.564 1 88.12 90 PRO A CA 1
ATOM 686 C C . PRO A 1 90 ? 14.797 -4.922 -2.752 1 88.12 90 PRO A C 1
ATOM 688 O O . PRO A 1 90 ? 14.969 -5.184 -1.559 1 88.12 90 PRO A O 1
ATOM 691 N N . LEU A 1 91 ? 13.664 -5.09 -3.383 1 90.12 91 LEU A N 1
ATOM 692 C CA . LEU A 1 91 ? 12.484 -5.641 -2.719 1 90.12 91 LEU A CA 1
ATOM 693 C C . LEU A 1 91 ? 12.789 -7.012 -2.123 1 90.12 91 LEU A C 1
ATOM 695 O O . LEU A 1 91 ? 12.352 -7.32 -1.015 1 90.12 91 LEU A O 1
ATOM 699 N N . LEU A 1 92 ? 13.562 -7.789 -2.812 1 92 92 LEU A N 1
ATOM 700 C CA . LEU A 1 92 ? 13.875 -9.141 -2.373 1 92 92 LEU A CA 1
ATOM 701 C C . LEU A 1 92 ? 14.773 -9.117 -1.143 1 92 92 LEU A C 1
ATOM 703 O O . LEU A 1 92 ? 14.953 -10.141 -0.477 1 92 92 LEU A O 1
ATOM 707 N N . GLU A 1 93 ? 15.289 -7.965 -0.818 1 91.75 93 GLU A N 1
ATOM 708 C CA . GLU A 1 93 ? 16.156 -7.816 0.344 1 91.75 93 GLU A CA 1
ATOM 709 C C . GLU A 1 93 ? 15.422 -7.156 1.505 1 91.75 93 GLU A C 1
ATOM 711 O O . GLU A 1 93 ? 15.977 -7 2.594 1 91.75 93 GLU A O 1
ATOM 716 N N . HIS A 1 94 ? 14.18 -6.738 1.285 1 92.06 94 HIS A N 1
ATOM 717 C CA . HIS A 1 94 ? 13.367 -6.184 2.361 1 92.06 94 HIS A CA 1
ATOM 718 C C . HIS A 1 94 ? 12.969 -7.258 3.365 1 92.06 94 HIS A C 1
ATOM 720 O O . HIS A 1 94 ? 12.555 -8.352 2.977 1 92.06 94 HIS A O 1
ATOM 726 N N . SER A 1 95 ? 13.242 -6.945 4.645 1 91 95 SER A N 1
ATOM 727 C CA . SER A 1 95 ? 12.633 -7.816 5.641 1 91 95 SER A CA 1
ATOM 728 C C . SER A 1 95 ? 11.125 -7.598 5.719 1 91 95 SER A C 1
ATOM 730 O O . SER A 1 95 ? 10.609 -6.582 5.246 1 91 95 SER A O 1
ATOM 732 N N . GLU A 1 96 ? 10.438 -8.57 6.266 1 90.12 96 GLU A N 1
ATOM 733 C CA . GLU A 1 96 ? 9 -8.445 6.441 1 90.12 96 GLU A CA 1
ATOM 734 C C . GLU A 1 96 ? 8.648 -7.215 7.27 1 90.12 96 GLU A C 1
ATOM 736 O O . GLU A 1 96 ? 7.73 -6.469 6.926 1 90.12 96 GLU A O 1
ATOM 741 N N . VAL A 1 97 ? 9.414 -7.023 8.234 1 91.31 97 VAL A N 1
ATOM 742 C CA . VAL A 1 97 ? 9.156 -5.922 9.156 1 91.31 97 VAL A CA 1
ATOM 743 C C . VAL A 1 97 ? 9.398 -4.59 8.453 1 91.31 97 VAL A C 1
ATOM 745 O O . VAL A 1 97 ? 8.641 -3.633 8.641 1 91.31 97 VAL A O 1
ATOM 748 N N . GLU A 1 98 ? 10.398 -4.543 7.629 1 92.12 98 GLU A N 1
ATOM 749 C CA . GLU A 1 98 ? 10.719 -3.322 6.895 1 92.12 98 GLU A CA 1
ATOM 750 C C . GLU A 1 98 ? 9.594 -2.947 5.93 1 92.12 98 GLU A C 1
ATOM 752 O O . GLU A 1 98 ? 9.172 -1.79 5.879 1 92.12 98 GLU A O 1
ATOM 757 N N . LEU A 1 99 ? 9.18 -3.924 5.195 1 92.31 99 LEU A N 1
ATOM 758 C CA . LEU A 1 99 ? 8.125 -3.691 4.215 1 92.31 99 LEU A CA 1
ATOM 759 C C . LEU A 1 99 ? 6.828 -3.275 4.902 1 92.31 99 LEU A C 1
ATOM 761 O O . LEU A 1 99 ? 6.18 -2.312 4.488 1 92.31 99 LEU A O 1
ATOM 765 N N . GLU A 1 100 ? 6.516 -3.938 5.934 1 93.12 100 GLU A N 1
ATOM 766 C CA . GLU A 1 100 ? 5.297 -3.641 6.68 1 93.12 100 GLU A CA 1
ATOM 767 C C . GLU A 1 100 ? 5.352 -2.242 7.289 1 93.12 100 GLU A C 1
ATOM 769 O O . GLU A 1 100 ? 4.395 -1.476 7.184 1 93.12 100 GLU A O 1
ATOM 774 N N . ASN A 1 101 ? 6.434 -1.945 7.957 1 93.94 101 ASN A N 1
ATOM 775 C CA . ASN A 1 101 ? 6.59 -0.643 8.594 1 93.94 101 ASN A CA 1
ATOM 776 C C . ASN A 1 101 ? 6.543 0.49 7.574 1 93.94 101 ASN A C 1
ATOM 778 O O . ASN A 1 101 ? 5.984 1.555 7.848 1 93.94 101 ASN A O 1
ATOM 782 N N . LEU A 1 102 ? 7.156 0.228 6.449 1 93.56 102 LEU A N 1
ATOM 783 C CA . LEU A 1 102 ? 7.176 1.228 5.391 1 93.56 102 LEU A CA 1
ATOM 784 C C . LEU A 1 102 ? 5.758 1.566 4.938 1 93.56 102 LEU A C 1
ATOM 786 O O . LEU A 1 102 ? 5.398 2.742 4.84 1 93.56 102 LEU A O 1
ATOM 790 N N . PHE A 1 103 ? 4.953 0.589 4.711 1 94.31 103 PHE A N 1
ATOM 791 C CA . PHE A 1 103 ? 3.582 0.812 4.262 1 94.31 103 PHE A CA 1
ATOM 792 C C . PHE A 1 103 ? 2.732 1.392 5.383 1 94.31 103 PHE A C 1
ATOM 794 O O . PHE A 1 103 ? 1.87 2.24 5.145 1 94.31 103 PHE A O 1
ATOM 801 N N . ARG A 1 104 ? 2.994 0.932 6.562 1 95.19 104 ARG A N 1
ATOM 802 C CA . ARG A 1 104 ? 2.254 1.435 7.715 1 95.19 104 ARG A CA 1
ATOM 803 C C . ARG A 1 104 ? 2.463 2.936 7.887 1 95.19 104 ARG A C 1
ATOM 805 O O . ARG A 1 104 ? 1.495 3.693 8 1 95.19 104 ARG A O 1
ATOM 812 N N . VAL A 1 105 ? 3.629 3.35 7.809 1 95.25 105 VAL A N 1
ATOM 813 C CA . VAL A 1 105 ? 3.973 4.738 8.102 1 95.25 105 VAL A CA 1
ATOM 814 C C . VAL A 1 105 ? 3.576 5.629 6.93 1 95.25 105 VAL A C 1
ATOM 816 O O . VAL A 1 105 ? 2.994 6.699 7.125 1 95.25 105 VAL A O 1
ATOM 819 N N . ASN A 1 106 ? 3.848 5.168 5.738 1 94.5 106 ASN A N 1
ATOM 820 C CA . ASN A 1 106 ? 3.748 6.051 4.578 1 94.5 106 ASN A CA 1
ATOM 821 C C . ASN A 1 106 ? 2.352 6.02 3.967 1 94.5 106 ASN A C 1
ATOM 823 O O . ASN A 1 106 ? 1.953 6.953 3.268 1 94.5 106 ASN A O 1
ATOM 827 N N . ALA A 1 107 ? 1.612 4.949 4.223 1 94.12 107 ALA A N 1
ATOM 828 C CA . ALA A 1 107 ? 0.339 4.824 3.52 1 94.12 107 ALA A CA 1
ATOM 829 C C . ALA A 1 107 ? -0.824 4.727 4.5 1 94.12 1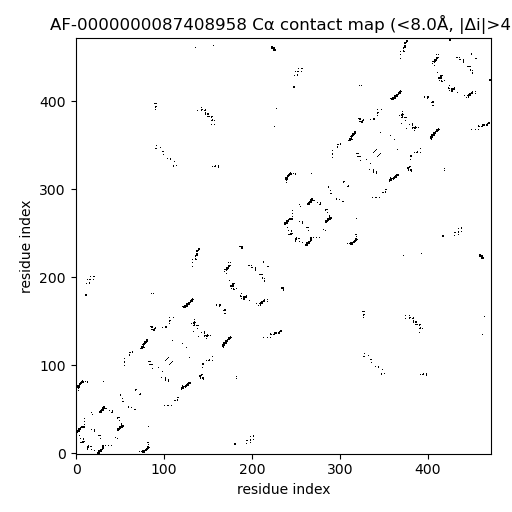07 ALA A C 1
ATOM 831 O O . ALA A 1 107 ? -1.802 5.469 4.395 1 94.12 107 ALA A O 1
ATOM 832 N N . LEU A 1 108 ? -0.722 3.922 5.5 1 95.81 108 LEU A N 1
ATOM 833 C CA . LEU A 1 108 ? -1.869 3.592 6.34 1 95.81 108 LEU A CA 1
ATOM 834 C C . LEU A 1 108 ? -2.018 4.598 7.477 1 95.81 108 LEU A C 1
ATOM 836 O O . LEU A 1 108 ? -3.125 5.055 7.766 1 95.81 108 LEU A O 1
ATOM 840 N N . ALA A 1 109 ? -0.921 4.965 8.078 1 96.75 109 ALA A N 1
ATOM 841 C CA . ALA A 1 109 ? -0.932 5.797 9.281 1 96.75 109 ALA A CA 1
ATOM 842 C C . ALA A 1 109 ? -1.594 7.145 9.008 1 96.75 109 ALA A C 1
ATOM 844 O O . ALA A 1 109 ? -2.383 7.629 9.828 1 96.75 109 ALA A O 1
ATOM 845 N N . PRO A 1 110 ? -1.297 7.797 7.883 1 96.94 110 PRO A N 1
ATOM 846 C CA . PRO A 1 110 ? -1.958 9.078 7.617 1 96.94 110 PRO A CA 1
ATOM 847 C C . PRO A 1 110 ? -3.48 8.961 7.594 1 96.94 110 PRO A C 1
ATOM 849 O O . PRO A 1 110 ? -4.18 9.844 8.094 1 96.94 110 PRO A O 1
ATOM 852 N N . VAL A 1 111 ? -3.996 7.879 7.012 1 95.62 111 VAL A N 1
ATOM 853 C CA . VAL A 1 111 ? -5.438 7.652 6.93 1 95.62 111 VAL A CA 1
ATOM 854 C C . VAL A 1 111 ? -5.992 7.355 8.32 1 95.62 111 VAL A C 1
ATOM 856 O O . VAL A 1 111 ? -7.02 7.91 8.719 1 95.62 111 VAL A O 1
ATOM 859 N N . GLU A 1 112 ? -5.316 6.523 9.055 1 96.31 112 GLU A N 1
ATOM 860 C CA . GLU A 1 112 ? -5.746 6.113 10.391 1 96.31 112 GLU A CA 1
ATOM 861 C C . GLU A 1 112 ? -5.773 7.297 11.352 1 96.31 112 GLU A C 1
ATOM 863 O O . GLU A 1 112 ? -6.715 7.445 12.133 1 96.31 112 GLU A O 1
ATOM 868 N N . LEU A 1 113 ? -4.75 8.086 11.258 1 97.5 113 LEU A N 1
ATOM 869 C CA . LEU A 1 113 ? -4.691 9.258 12.125 1 97.5 113 LEU A CA 1
ATOM 870 C C . LEU A 1 113 ? -5.805 10.242 11.781 1 97.5 113 LEU A C 1
ATOM 872 O O . LEU A 1 113 ? -6.461 10.781 12.68 1 97.5 113 LEU A O 1
ATOM 876 N N . THR A 1 114 ? -5.98 10.508 10.5 1 97.62 114 THR A N 1
ATOM 877 C CA . THR A 1 114 ? -7.051 11.398 10.055 1 97.62 114 THR A CA 1
ATOM 878 C C . THR A 1 114 ? -8.398 10.93 10.594 1 97.62 114 THR A C 1
ATOM 880 O O . THR A 1 114 ? -9.172 11.734 11.117 1 97.62 114 THR A O 1
ATOM 883 N N . ARG A 1 115 ? -8.617 9.633 10.492 1 96.06 115 ARG A N 1
ATOM 884 C CA . ARG A 1 115 ? -9.852 9.062 11.016 1 96.06 115 ARG A CA 1
ATOM 885 C C . ARG A 1 115 ? -9.953 9.242 12.523 1 96.06 115 ARG A C 1
ATOM 887 O O . ARG A 1 115 ? -11.008 9.617 13.039 1 96.06 115 ARG A O 1
ATOM 894 N N . ALA A 1 116 ? -8.906 8.984 13.219 1 96.5 116 ALA A N 1
ATOM 895 C CA . ALA A 1 116 ? -8.891 9.016 14.68 1 96.5 116 ALA A CA 1
ATOM 896 C C . ALA A 1 116 ? -9.18 10.414 15.203 1 96.5 116 ALA A C 1
ATOM 898 O O . ALA A 1 116 ? -9.875 10.578 16.203 1 96.5 116 ALA A O 1
ATOM 899 N N . VAL A 1 117 ? -8.703 11.43 14.508 1 97.75 117 VAL A N 1
ATOM 900 C CA . VAL A 1 117 ? -8.836 12.789 15.023 1 97.75 117 VAL A CA 1
ATOM 901 C C . VAL A 1 117 ? -10.023 13.484 14.359 1 97.75 117 VAL A C 1
ATOM 903 O O . VAL A 1 117 ? -10.25 14.68 14.562 1 97.75 117 VAL A O 1
ATOM 906 N N . LEU A 1 118 ? -10.742 12.727 13.555 1 97 118 LEU A N 1
ATOM 907 C CA . LEU A 1 118 ? -11.844 13.281 12.781 1 97 118 LEU A CA 1
ATOM 908 C C . LEU A 1 118 ? -12.797 14.062 13.68 1 97 118 LEU A C 1
ATOM 910 O O . LEU A 1 118 ? -13.203 15.18 13.336 1 97 118 LEU A O 1
ATOM 914 N N . PRO A 1 119 ? -13.109 13.578 14.867 1 97.06 119 PRO A N 1
ATOM 915 C CA . PRO A 1 119 ? -14.008 14.336 15.734 1 97.06 119 PRO A CA 1
ATOM 916 C C . PRO A 1 119 ? -13.422 15.672 16.172 1 97.06 119 PRO A C 1
ATOM 918 O O . PRO A 1 119 ? -14.156 16.562 16.609 1 97.06 119 PRO A O 1
ATOM 921 N N . MET A 1 120 ? -12.148 15.859 16.047 1 98.12 120 MET A N 1
ATOM 922 C CA . MET A 1 120 ? -11.469 17.078 16.484 1 98.12 120 MET A CA 1
ATOM 923 C C . MET A 1 120 ? -11.258 18.031 15.32 1 98.12 120 MET A C 1
ATOM 925 O O . MET A 1 120 ? -10.719 19.125 15.492 1 98.12 120 MET A O 1
ATOM 929 N N . LEU A 1 121 ? -11.625 17.594 14.102 1 98.12 121 LEU A N 1
ATOM 930 C CA . LEU A 1 121 ? -11.484 18.422 12.906 1 98.12 121 LEU A CA 1
ATOM 931 C C . LEU A 1 121 ? -12.789 19.141 12.586 1 98.12 121 LEU A C 1
ATOM 933 O O . LEU A 1 121 ? -13.688 18.562 11.977 1 98.12 121 LEU A O 1
ATOM 937 N N . PRO A 1 122 ? -12.883 20.344 12.977 1 97.31 122 PRO A N 1
ATOM 938 C CA . PRO A 1 122 ? -14.117 21.078 12.695 1 97.31 122 PRO A CA 1
ATOM 939 C C . PRO A 1 122 ? -14.25 21.469 11.227 1 97.31 122 PRO A C 1
ATOM 941 O O . PRO A 1 122 ? -13.281 21.406 10.469 1 97.31 122 PRO A O 1
ATOM 944 N N . LYS A 1 123 ? -15.484 21.828 10.93 1 96.75 123 LYS A N 1
ATOM 945 C CA . LYS A 1 123 ? -15.688 22.406 9.602 1 96.75 123 LYS A CA 1
ATOM 946 C C . LYS A 1 123 ? -14.734 23.578 9.367 1 96.75 123 LYS A C 1
ATOM 948 O O . LYS A 1 123 ? -14.547 24.422 10.242 1 96.75 123 LYS A O 1
ATOM 953 N N . GLY A 1 124 ? -14.125 23.531 8.203 1 96.69 124 GLY A N 1
ATOM 954 C CA . GLY A 1 124 ? -13.18 24.594 7.887 1 96.69 124 GLY A CA 1
ATOM 955 C C . GLY A 1 124 ? -11.734 24.203 8.164 1 96.69 124 GLY A C 1
ATOM 956 O O . GLY A 1 124 ? -10.812 24.906 7.75 1 96.69 124 GLY A O 1
ATOM 957 N N . SER A 1 125 ? -11.5 23.062 8.875 1 97.94 125 SER A N 1
ATOM 958 C CA . SER A 1 125 ? -10.141 22.578 9.109 1 97.94 125 SER A CA 1
ATOM 959 C C . SER A 1 125 ? -9.516 22.031 7.828 1 97.94 125 SER A C 1
ATOM 961 O O . SER A 1 125 ? -10.195 21.891 6.809 1 97.94 125 SER A O 1
ATOM 963 N N . SER A 1 126 ? -8.18 21.859 7.867 1 98 126 SER A N 1
ATOM 964 C CA . SER A 1 126 ? -7.438 21.359 6.719 1 98 126 SER A CA 1
ATOM 965 C C . SER A 1 126 ? -6.598 20.141 7.086 1 98 126 SER A C 1
ATOM 967 O O . SER A 1 126 ? -6.074 20.062 8.195 1 98 126 SER A O 1
ATOM 969 N N . VAL A 1 127 ? -6.578 19.25 6.172 1 98.25 127 VAL A N 1
ATOM 970 C CA . VAL A 1 127 ? -5.699 18.078 6.281 1 98.25 127 VAL A CA 1
ATOM 971 C C . VAL A 1 127 ? -4.734 18.047 5.102 1 98.25 127 VAL A C 1
ATOM 973 O O . VAL A 1 127 ? -5.156 18.109 3.943 1 98.25 127 VAL A O 1
ATOM 976 N N . VAL A 1 128 ? -3.438 18 5.422 1 98.31 128 VAL A N 1
ATOM 977 C CA . VAL A 1 128 ? -2.396 17.969 4.398 1 98.31 128 VAL A CA 1
ATOM 978 C C . VAL A 1 128 ? -1.733 16.594 4.383 1 98.31 128 VAL A C 1
ATOM 980 O O . VAL A 1 128 ? -1.426 16.031 5.438 1 98.31 128 VAL A O 1
ATOM 983 N N . PHE A 1 129 ? -1.61 16.047 3.234 1 96.81 129 PHE A N 1
ATOM 984 C CA . PHE A 1 129 ? -0.843 14.82 3.033 1 96.81 129 PHE A CA 1
ATOM 985 C C . PHE A 1 129 ? 0.419 15.102 2.225 1 96.81 129 PHE A C 1
ATOM 987 O O . PHE A 1 129 ? 0.343 15.555 1.082 1 96.81 129 PHE A O 1
ATOM 994 N N . ILE A 1 130 ? 1.57 14.844 2.846 1 94.81 130 ILE A N 1
ATOM 995 C CA . ILE A 1 130 ? 2.828 14.93 2.109 1 94.81 130 ILE A CA 1
ATOM 996 C C . ILE A 1 130 ? 3.09 13.617 1.382 1 94.81 130 ILE A C 1
ATOM 998 O O . ILE A 1 130 ? 3.49 12.625 2 1 94.81 130 ILE A O 1
ATOM 1002 N N . ILE A 1 131 ? 2.877 13.617 0.124 1 90.5 131 ILE A N 1
ATOM 1003 C CA . ILE A 1 131 ? 3.002 12.414 -0.69 1 90.5 131 ILE A CA 1
ATOM 1004 C C . ILE A 1 131 ? 4.352 12.406 -1.404 1 90.5 131 ILE A C 1
ATOM 1006 O O . ILE A 1 131 ? 5.402 12.312 -0.762 1 90.5 131 ILE A O 1
ATOM 1010 N N . SER A 1 132 ? 4.465 12.352 -2.605 1 75.88 132 SER A N 1
ATOM 1011 C CA . SER A 1 132 ? 5.688 12.398 -3.4 1 75.88 132 SER A CA 1
ATOM 1012 C C . SER A 1 132 ? 5.379 12.359 -4.895 1 75.88 132 SER A C 1
ATOM 1014 O O . SER A 1 132 ? 4.379 11.773 -5.312 1 75.88 132 SER A O 1
ATOM 1016 N N . GLY A 1 133 ? 6.242 13.094 -5.531 1 67.25 133 GLY A N 1
ATOM 1017 C CA . GLY A 1 133 ? 6.148 12.977 -6.98 1 67.25 133 GLY A CA 1
ATOM 1018 C C . GLY A 1 133 ? 6.348 11.555 -7.473 1 67.25 133 GLY A C 1
ATOM 1019 O O . GLY A 1 133 ? 5.891 11.203 -8.562 1 67.25 133 GLY A O 1
ATOM 1020 N N . VAL A 1 134 ? 6.984 10.781 -6.723 1 59.5 134 VAL A N 1
ATOM 1021 C CA . VAL A 1 134 ? 7.305 9.406 -7.09 1 59.5 134 VAL A CA 1
ATOM 1022 C C . VAL A 1 134 ? 6.031 8.562 -7.094 1 59.5 134 VAL A C 1
ATOM 1024 O O . VAL A 1 134 ? 6.039 7.414 -7.539 1 59.5 134 VAL A O 1
ATOM 1027 N N . ALA A 1 135 ? 4.969 9.094 -6.621 1 63.5 135 ALA A N 1
ATOM 1028 C CA . ALA A 1 135 ? 3.697 8.375 -6.652 1 63.5 135 ALA A CA 1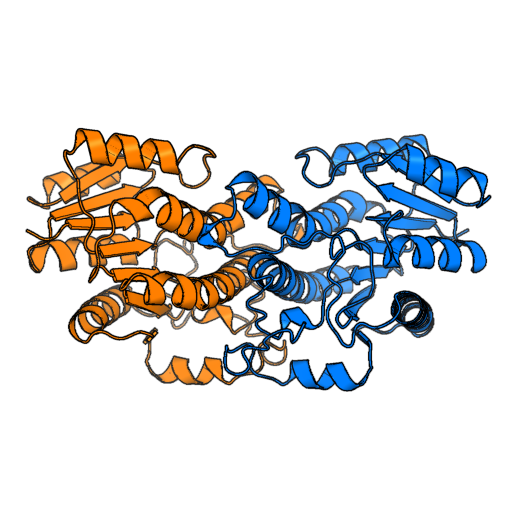
ATOM 1029 C C . ALA A 1 135 ? 3.283 8.055 -8.086 1 63.5 135 ALA A C 1
ATOM 1031 O O . ALA A 1 135 ? 2.471 7.156 -8.312 1 63.5 135 ALA A O 1
ATOM 1032 N N . PHE A 1 136 ? 4.027 8.758 -8.984 1 60.94 136 PHE A N 1
ATOM 1033 C CA . PHE A 1 136 ? 3.605 8.625 -10.367 1 60.94 136 PHE A CA 1
ATOM 1034 C C . PHE A 1 136 ? 4.703 7.98 -11.211 1 60.94 136 PHE A C 1
ATOM 1036 O O . PHE A 1 136 ? 4.512 7.738 -12.406 1 60.94 136 PHE A O 1
ATOM 1043 N N . VAL A 1 137 ? 5.812 7.766 -10.5 1 62.47 137 VAL A N 1
ATOM 1044 C CA . VAL A 1 137 ? 6.953 7.25 -11.25 1 62.47 137 VAL A CA 1
ATOM 1045 C C . VAL A 1 137 ? 7.559 6.055 -10.523 1 62.47 137 VAL A C 1
ATOM 1047 O O . VAL A 1 137 ? 7.504 5.977 -9.297 1 62.47 137 VAL A O 1
ATOM 1050 N N . ASN A 1 138 ? 8.039 5.188 -11.344 1 64.12 138 ASN A N 1
ATOM 1051 C CA . ASN A 1 138 ? 8.734 4.039 -10.781 1 64.12 138 ASN A CA 1
ATOM 1052 C C . ASN A 1 138 ? 10.211 4.336 -10.547 1 64.12 138 ASN A C 1
ATOM 1054 O O . ASN A 1 138 ? 10.922 4.746 -11.469 1 64.12 138 ASN A O 1
ATOM 1058 N N . VAL A 1 139 ? 10.57 4.27 -9.336 1 65.31 139 VAL A N 1
ATOM 1059 C CA . VAL A 1 139 ? 11.984 4.422 -8.992 1 65.31 139 VAL A CA 1
ATOM 1060 C C . VAL A 1 139 ? 12.523 3.105 -8.445 1 65.31 139 VAL A C 1
ATOM 1062 O O . VAL A 1 139 ? 12.164 2.686 -7.348 1 65.31 139 VAL A O 1
ATOM 1065 N N . LEU A 1 140 ? 13.484 2.533 -9.125 1 69.38 140 LEU A N 1
ATOM 1066 C CA . LEU A 1 140 ? 13.984 1.188 -8.844 1 69.38 140 LEU A CA 1
ATOM 1067 C C . LEU A 1 140 ? 14.719 1.145 -7.512 1 69.38 140 LEU A C 1
ATOM 1069 O O . LEU A 1 140 ? 14.742 0.108 -6.844 1 69.38 140 LEU A O 1
ATOM 1073 N N . GLU A 1 141 ? 15.273 2.234 -7.09 1 75.62 141 GLU A N 1
ATOM 1074 C CA . GLU A 1 141 ? 16.141 2.262 -5.91 1 75.62 141 GLU A CA 1
ATOM 1075 C C . GLU A 1 141 ? 15.305 2.246 -4.629 1 75.62 141 GLU A C 1
ATOM 1077 O O . GLU A 1 141 ? 15.812 1.874 -3.564 1 75.62 141 GLU A O 1
ATOM 1082 N N . ILE A 1 142 ? 14.102 2.666 -4.734 1 78.5 142 ILE A N 1
ATOM 1083 C CA . ILE A 1 142 ? 13.219 2.732 -3.57 1 78.5 142 ILE A CA 1
ATOM 1084 C C . ILE A 1 142 ? 11.844 2.184 -3.932 1 78.5 142 ILE A C 1
ATOM 1086 O O . ILE A 1 142 ? 10.836 2.891 -3.818 1 78.5 142 ILE A O 1
ATOM 1090 N N . PRO A 1 143 ? 11.812 0.954 -4.25 1 80.88 143 PRO A N 1
ATOM 1091 C CA . PRO A 1 143 ? 10.586 0.386 -4.816 1 80.88 143 PRO A CA 1
ATOM 1092 C C . PRO A 1 143 ? 9.43 0.377 -3.82 1 80.88 143 PRO A C 1
ATOM 1094 O O . PRO A 1 143 ? 8.289 0.689 -4.188 1 80.88 143 PRO A O 1
ATOM 1097 N N . SER A 1 144 ? 9.758 0.067 -2.598 1 87.75 144 SER A N 1
ATOM 1098 C CA . SER A 1 144 ? 8.695 -0.021 -1.603 1 87.75 144 SER A CA 1
ATOM 1099 C C . SER A 1 144 ? 8.141 1.358 -1.261 1 87.75 144 SER A C 1
ATOM 1101 O O . SER A 1 144 ? 6.941 1.509 -1.017 1 87.75 144 SER A O 1
ATOM 1103 N N . TYR A 1 145 ? 8.961 2.338 -1.323 1 86.5 145 TYR A N 1
ATOM 1104 C CA . TYR A 1 145 ? 8.531 3.703 -1.04 1 86.5 145 TYR A CA 1
ATOM 1105 C C . TYR A 1 145 ? 7.59 4.215 -2.121 1 86.5 145 TYR A C 1
ATOM 1107 O O . TYR A 1 145 ? 6.527 4.762 -1.818 1 86.5 145 TYR A O 1
ATOM 1115 N N . CYS A 1 146 ? 7.977 4.012 -3.344 1 82.75 146 CYS A N 1
ATOM 1116 C CA . CYS A 1 146 ? 7.145 4.43 -4.465 1 82.75 146 CYS A CA 1
ATOM 1117 C C . CYS A 1 146 ? 5.77 3.771 -4.398 1 82.75 146 CYS A C 1
ATOM 1119 O O . CYS A 1 146 ? 4.75 4.43 -4.609 1 82.75 146 CYS A O 1
ATOM 1121 N N . ALA A 1 147 ? 5.801 2.537 -4.066 1 87.69 147 ALA A N 1
ATOM 1122 C CA . ALA A 1 147 ? 4.547 1.799 -3.971 1 87.69 147 ALA A CA 1
ATOM 1123 C C . ALA A 1 147 ? 3.668 2.354 -2.852 1 87.69 147 ALA A C 1
ATOM 1125 O O . ALA A 1 147 ? 2.469 2.561 -3.041 1 87.69 147 ALA A O 1
ATOM 1126 N N . ALA A 1 148 ? 4.254 2.627 -1.73 1 90.75 148 ALA A N 1
ATOM 1127 C CA . ALA A 1 148 ? 3.514 3.117 -0.572 1 90.75 148 ALA A CA 1
ATOM 1128 C C . ALA A 1 148 ? 2.951 4.512 -0.832 1 90.75 148 ALA A C 1
ATOM 1130 O O . ALA A 1 148 ? 1.809 4.805 -0.475 1 90.75 148 ALA A O 1
ATOM 1131 N N . LYS A 1 149 ? 3.762 5.316 -1.434 1 87.38 149 LYS A N 1
ATOM 1132 C CA . LYS A 1 149 ? 3.318 6.676 -1.722 1 87.38 149 LYS A CA 1
ATOM 1133 C C . LYS A 1 149 ? 2.254 6.688 -2.816 1 87.38 149 LYS A C 1
ATOM 1135 O O . LYS A 1 149 ? 1.349 7.523 -2.799 1 87.38 149 LYS A O 1
ATOM 1140 N N . GLY A 1 150 ? 2.41 5.797 -3.762 1 84.69 150 GLY A N 1
ATOM 1141 C CA . GLY A 1 150 ? 1.321 5.609 -4.707 1 84.69 150 GLY A CA 1
ATOM 1142 C C . GLY A 1 150 ? 0.013 5.223 -4.039 1 84.69 150 GLY A C 1
ATOM 1143 O O . GLY A 1 150 ? -1.045 5.754 -4.387 1 84.69 150 GLY A O 1
ATOM 1144 N N . ALA A 1 151 ? 0.115 4.316 -3.16 1 89.44 151 ALA A N 1
ATOM 1145 C CA . ALA A 1 151 ? -1.062 3.898 -2.402 1 89.44 151 ALA A CA 1
ATOM 1146 C C . ALA A 1 151 ? -1.653 5.066 -1.62 1 89.44 151 ALA A C 1
ATOM 1148 O O . ALA A 1 151 ? -2.873 5.25 -1.594 1 89.44 151 ALA A O 1
ATOM 1149 N N . LEU A 1 152 ? -0.786 5.828 -1.037 1 91 152 LEU A N 1
ATOM 1150 C CA . LEU A 1 152 ? -1.244 6.992 -0.286 1 91 152 LEU A CA 1
ATOM 1151 C C . LEU A 1 152 ? -1.991 7.965 -1.193 1 91 152 LEU A C 1
ATOM 1153 O O . LEU A 1 152 ? -3.018 8.523 -0.799 1 91 152 LEU A O 1
ATOM 1157 N N . HIS A 1 153 ? -1.422 8.188 -2.324 1 87.06 153 HIS A N 1
ATOM 1158 C CA . HIS A 1 153 ? -2.09 9.055 -3.289 1 87.06 153 HIS A CA 1
ATOM 1159 C C . HIS A 1 153 ? -3.518 8.586 -3.553 1 87.06 153 HIS A C 1
ATOM 1161 O O . HIS A 1 153 ? -4.461 9.375 -3.477 1 87.06 153 HIS A O 1
ATOM 1167 N N . TYR A 1 154 ? -3.701 7.348 -3.777 1 83.88 154 TYR A N 1
ATOM 1168 C CA . TYR A 1 154 ? -5.02 6.789 -4.062 1 83.88 154 TYR A CA 1
ATOM 1169 C C . TYR A 1 154 ? -5.945 6.934 -2.863 1 83.88 154 TYR A C 1
ATOM 1171 O O . TYR A 1 154 ? -7.102 7.336 -3.008 1 83.88 154 TYR A O 1
ATOM 1179 N N . LEU A 1 155 ? -5.438 6.621 -1.763 1 90.31 155 LEU A N 1
ATOM 1180 C CA . LEU A 1 155 ? -6.227 6.715 -0.538 1 90.31 155 LEU A CA 1
ATOM 1181 C C . LEU A 1 155 ? -6.676 8.148 -0.289 1 90.31 155 LEU A C 1
ATOM 1183 O O . LEU A 1 155 ? -7.832 8.391 0.061 1 90.31 155 LEU A O 1
ATOM 1187 N N . THR A 1 156 ? -5.762 9.062 -0.517 1 90.31 156 THR A N 1
ATOM 1188 C CA . THR A 1 156 ? -6.035 10.461 -0.221 1 90.31 156 THR A CA 1
ATOM 1189 C C . THR A 1 156 ? -7.074 11.023 -1.185 1 90.31 156 THR A C 1
ATOM 1191 O O . THR A 1 156 ? -7.938 11.812 -0.784 1 90.31 156 THR A O 1
ATOM 1194 N N . VAL A 1 157 ? -6.98 10.625 -2.422 1 85.31 157 VAL A N 1
ATOM 1195 C CA . VAL A 1 157 ? -7.953 11.078 -3.412 1 85.31 157 VAL A CA 1
ATOM 1196 C C . VAL A 1 157 ? -9.359 10.656 -2.992 1 85.31 157 VAL A C 1
ATOM 1198 O O . VAL A 1 157 ? -10.305 11.438 -3.094 1 85.31 157 VAL A O 1
ATOM 1201 N N . ASN A 1 158 ? -9.484 9.477 -2.514 1 84.25 158 ASN A N 1
ATOM 1202 C CA . ASN A 1 158 ? -10.773 8.992 -2.049 1 84.25 158 ASN A CA 1
ATOM 1203 C C . ASN A 1 158 ? -11.195 9.664 -0.744 1 84.25 158 ASN A C 1
ATOM 1205 O O . ASN A 1 158 ? -12.367 9.977 -0.549 1 84.25 158 ASN A O 1
ATOM 1209 N N . LEU A 1 159 ? -10.234 9.883 0.086 1 89 159 LEU A N 1
ATOM 1210 C CA . LEU A 1 159 ? -10.516 10.547 1.354 1 89 159 LEU A CA 1
ATOM 1211 C C . LEU A 1 159 ? -11 11.969 1.125 1 89 159 LEU A C 1
ATOM 1213 O O . LEU A 1 159 ? -11.812 12.484 1.897 1 89 159 LEU A O 1
ATOM 1217 N N . GLU A 1 160 ? -10.438 12.578 0.137 1 88.19 160 GLU A N 1
ATOM 1218 C CA . GLU A 1 160 ? -10.82 13.953 -0.18 1 88.19 160 GLU A CA 1
ATOM 1219 C C . GLU A 1 160 ? -12.328 14.078 -0.363 1 88.19 160 GLU A C 1
ATOM 1221 O O . GLU A 1 160 ? -12.945 15.008 0.159 1 88.19 160 GLU A O 1
ATOM 1226 N N . ASN A 1 161 ? -12.875 13.102 -1.056 1 85.38 161 ASN A N 1
ATOM 1227 C CA . ASN A 1 161 ? -14.32 13.125 -1.271 1 85.38 161 ASN A CA 1
ATOM 1228 C C . ASN A 1 161 ? -15.086 12.992 0.041 1 85.38 161 ASN A C 1
ATOM 1230 O O . ASN A 1 161 ? -16.078 13.68 0.259 1 85.38 161 ASN A O 1
ATOM 1234 N N . GLU A 1 162 ? -14.648 12.203 0.857 1 89.94 162 GLU A N 1
ATOM 1235 C CA . GLU A 1 162 ? -15.312 11.953 2.131 1 89.94 162 GLU A CA 1
ATOM 1236 C C . GLU A 1 162 ? -15.156 13.133 3.08 1 89.94 162 GLU A C 1
ATOM 1238 O O . GLU A 1 162 ? -16.094 13.492 3.799 1 89.94 162 GLU A O 1
ATOM 1243 N N . LEU A 1 163 ? -14.039 13.781 3.061 1 93.38 163 LEU A N 1
ATOM 1244 C CA . LEU A 1 163 ? -13.75 14.906 3.949 1 93.38 163 LEU A CA 1
ATOM 1245 C C . LEU A 1 163 ? -14.438 16.172 3.457 1 93.38 163 LEU A C 1
ATOM 1247 O O . LEU A 1 163 ? -14.898 16.984 4.262 1 93.38 163 LEU A O 1
ATOM 1251 N N . ARG A 1 164 ? -14.5 16.281 2.197 1 90.5 164 ARG A N 1
ATOM 1252 C CA . ARG A 1 164 ? -15.148 17.453 1.614 1 90.5 164 ARG A CA 1
ATOM 1253 C C . ARG A 1 164 ? -16.609 17.547 2.068 1 90.5 164 ARG A C 1
ATOM 1255 O O . ARG A 1 164 ? -17.094 18.641 2.354 1 90.5 164 ARG A O 1
ATOM 1262 N N . VAL A 1 165 ? -17.219 16.422 2.133 1 92.19 165 VAL A N 1
ATOM 1263 C CA . VAL A 1 165 ? -18.625 16.375 2.541 1 92.19 165 VAL A CA 1
ATOM 1264 C C . VAL A 1 165 ? -18.766 16.875 3.975 1 92.19 165 VAL A C 1
ATOM 1266 O O . VAL A 1 165 ? -19.797 17.453 4.344 1 92.19 165 VAL A O 1
ATOM 1269 N N . ARG A 1 166 ? -17.719 16.875 4.727 1 94.12 166 ARG A N 1
ATOM 1270 C CA . ARG A 1 166 ? -17.719 17.297 6.121 1 94.12 166 ARG A CA 1
ATOM 1271 C C . ARG A 1 166 ? -17.203 18.719 6.258 1 94.12 166 ARG A C 1
ATOM 1273 O O . ARG A 1 166 ? -17.062 19.234 7.371 1 94.12 166 ARG A O 1
ATOM 1280 N N . GLY A 1 167 ? -16.859 19.312 5.129 1 96.5 167 GLY A N 1
ATOM 1281 C CA . GLY A 1 167 ? -16.359 20.672 5.129 1 96.5 167 GLY A CA 1
ATOM 1282 C C . GLY A 1 167 ? -14.898 20.781 5.516 1 96.5 167 GLY A C 1
ATOM 1283 O O . GLY A 1 167 ? -14.453 21.812 6.008 1 96.5 167 GLY A O 1
ATOM 1284 N N . ILE A 1 168 ? -14.203 19.688 5.414 1 97.38 168 ILE A N 1
ATOM 1285 C CA . ILE A 1 168 ? -12.781 19.656 5.719 1 97.38 168 ILE A CA 1
ATOM 1286 C C . ILE A 1 168 ? -11.969 19.734 4.43 1 97.38 168 ILE A C 1
ATOM 1288 O O . ILE A 1 168 ? -12.227 19 3.475 1 97.38 168 ILE A O 1
ATOM 1292 N N . HIS A 1 169 ? -11.023 20.672 4.402 1 96.56 169 HIS A N 1
ATOM 1293 C CA . HIS A 1 169 ? -10.195 20.891 3.227 1 96.56 169 HIS A CA 1
ATOM 1294 C C . HIS A 1 169 ? -9.031 19.906 3.184 1 96.56 169 HIS A C 1
ATOM 1296 O O . HIS A 1 169 ? -8.414 19.625 4.215 1 96.56 169 HIS A O 1
ATOM 1302 N N . ILE A 1 170 ? -8.727 19.406 2 1 95.69 170 ILE A N 1
ATOM 1303 C CA . ILE A 1 170 ? -7.602 18.5 1.836 1 95.69 170 ILE A CA 1
ATOM 1304 C C . ILE A 1 170 ? -6.586 19.094 0.866 1 95.69 170 ILE A C 1
ATOM 1306 O O . ILE A 1 170 ? -6.961 19.703 -0.141 1 95.69 170 ILE A O 1
ATOM 1310 N N . MET A 1 171 ? -5.363 19 1.237 1 95.81 171 MET A N 1
ATOM 1311 C CA . MET A 1 171 ? -4.277 19.359 0.332 1 95.81 171 MET A CA 1
ATOM 1312 C C . MET A 1 171 ? -3.307 18.203 0.147 1 95.81 171 MET A C 1
ATOM 1314 O O . MET A 1 171 ? -2.848 17.609 1.125 1 95.81 171 MET A O 1
ATOM 1318 N N . ARG A 1 172 ? -3.057 17.844 -1.061 1 93.12 172 ARG A N 1
ATOM 1319 C CA . ARG A 1 172 ? -2.055 16.844 -1.419 1 93.12 172 ARG A CA 1
ATOM 1320 C C . ARG A 1 172 ? -0.773 17.5 -1.913 1 93.12 172 ARG A C 1
ATOM 1322 O O . ARG A 1 172 ? -0.814 18.375 -2.787 1 93.12 172 ARG A O 1
ATOM 1329 N N . VAL A 1 173 ? 0.343 17.094 -1.397 1 93.88 173 VAL A N 1
ATOM 1330 C CA . VAL A 1 173 ? 1.626 17.703 -1.737 1 93.88 173 VAL A CA 1
ATOM 1331 C C . VAL A 1 173 ? 2.521 16.672 -2.416 1 93.88 173 VAL A C 1
ATOM 1333 O O . VAL A 1 173 ? 2.686 15.555 -1.913 1 93.88 173 VAL A O 1
ATOM 1336 N N . TYR A 1 174 ? 3.119 17.047 -3.52 1 89.69 174 TYR A N 1
ATOM 1337 C CA . TYR A 1 174 ? 3.955 16.156 -4.312 1 89.69 174 TYR A CA 1
ATOM 1338 C C . TYR A 1 174 ? 5.344 16.75 -4.523 1 89.69 174 TYR A C 1
ATOM 1340 O O . TYR A 1 174 ? 5.629 17.312 -5.578 1 89.69 174 TYR A O 1
ATOM 1348 N N . PRO A 1 175 ? 6.152 16.5 -3.566 1 88 175 PRO A N 1
ATOM 1349 C CA . PRO A 1 175 ? 7.527 16.969 -3.738 1 88 175 PRO A CA 1
ATOM 1350 C C . PRO A 1 175 ? 8.375 16.031 -4.586 1 88 175 PRO A C 1
ATOM 1352 O O . PRO A 1 175 ? 8.141 14.812 -4.59 1 88 175 PRO A O 1
ATOM 1355 N N . LYS A 1 176 ? 9.289 16.641 -5.238 1 79.81 176 LYS A N 1
ATOM 1356 C CA . LYS A 1 176 ? 10.383 15.867 -5.812 1 79.81 176 LYS A CA 1
ATOM 1357 C C . LYS A 1 176 ? 11.352 15.398 -4.73 1 79.81 176 LYS A C 1
ATOM 1359 O O . LYS A 1 176 ? 11.102 15.602 -3.541 1 79.81 176 LYS A O 1
ATOM 1364 N N . GLN A 1 177 ? 12.43 14.648 -5.176 1 75.38 177 GLN A N 1
ATOM 1365 C CA . GLN A 1 177 ? 13.453 14.234 -4.215 1 75.38 177 GLN A CA 1
ATOM 1366 C C . GLN A 1 177 ? 13.953 15.43 -3.406 1 75.38 177 GLN A C 1
ATOM 1368 O O . GLN A 1 177 ? 14.305 16.469 -3.973 1 75.38 177 GLN A O 1
ATOM 1373 N N . VAL A 1 178 ? 13.852 15.242 -2.182 1 73.62 178 VAL A N 1
ATOM 1374 C CA . VAL A 1 178 ? 14.211 16.344 -1.292 1 73.62 178 VAL A CA 1
ATOM 1375 C C . VAL A 1 178 ? 15.477 15.984 -0.516 1 73.62 178 VAL A C 1
ATOM 1377 O O . VAL A 1 178 ? 15.641 14.844 -0.073 1 73.62 178 VAL A O 1
ATOM 1380 N N . LYS A 1 179 ? 16.328 16.891 -0.474 1 75.06 179 LYS A N 1
ATOM 1381 C CA . LYS A 1 179 ? 17.578 16.703 0.277 1 75.06 179 LYS A CA 1
ATOM 1382 C C . LYS A 1 179 ? 17.297 16.656 1.778 1 75.06 179 LYS A C 1
ATOM 1384 O O . LYS A 1 179 ? 17.219 17.688 2.438 1 75.06 179 LYS A O 1
ATOM 1389 N N . THR A 1 180 ? 17.109 15.461 2.305 1 71.56 180 THR A N 1
ATOM 1390 C CA . THR A 1 180 ? 16.875 15.266 3.734 1 71.56 180 THR A CA 1
ATOM 1391 C C . THR A 1 180 ? 17.672 14.062 4.242 1 71.56 180 THR A C 1
ATOM 1393 O O . THR A 1 180 ? 18.328 13.367 3.465 1 71.56 180 THR A O 1
ATOM 1396 N N . GLY A 1 181 ? 17.734 14.039 5.523 1 67.12 181 GLY A N 1
ATOM 1397 C CA . GLY A 1 181 ? 18.328 12.867 6.137 1 67.12 181 GLY A CA 1
ATOM 1398 C C . GLY A 1 181 ? 17.609 11.578 5.785 1 67.12 181 GLY A C 1
ATOM 1399 O O . GLY A 1 181 ? 18.047 10.492 6.18 1 67.12 181 GLY A O 1
ATOM 1400 N N . PHE A 1 182 ? 16.594 11.781 4.953 1 63.25 182 PHE A N 1
ATOM 1401 C CA . PHE A 1 182 ? 15.758 10.664 4.508 1 63.25 182 PHE A CA 1
ATOM 1402 C C . PHE A 1 182 ? 16.594 9.648 3.742 1 63.25 182 PHE A C 1
ATOM 1404 O O . PHE A 1 182 ? 16.312 8.445 3.799 1 63.25 182 PHE A O 1
ATOM 1411 N N . TRP A 1 183 ? 17.656 10.086 3.197 1 61.94 183 TRP A N 1
ATOM 1412 C CA . TRP A 1 183 ? 18.438 9.289 2.258 1 61.94 183 TRP A CA 1
ATOM 1413 C C . TRP A 1 183 ? 19.625 8.625 2.959 1 61.94 183 TRP A C 1
ATOM 1415 O O . TRP A 1 183 ? 20.359 7.844 2.35 1 61.94 183 TRP A O 1
ATOM 1425 N N . ASN A 1 184 ? 19.609 8.695 4.199 1 61.53 184 ASN A N 1
ATOM 1426 C CA . ASN A 1 184 ? 20.703 8.148 4.98 1 61.53 184 ASN A CA 1
ATOM 1427 C C . ASN A 1 184 ? 22.047 8.305 4.258 1 61.53 184 ASN A C 1
ATOM 1429 O O . ASN A 1 184 ? 22.781 7.336 4.105 1 61.53 184 ASN A O 1
ATOM 1433 N N . GLY A 1 185 ? 22.328 9.547 3.684 1 59.5 185 GLY A N 1
ATOM 1434 C CA . GLY A 1 185 ? 23.656 9.891 3.203 1 59.5 185 GLY A CA 1
ATOM 1435 C C . GLY A 1 185 ? 23.75 9.961 1.689 1 59.5 185 GLY A C 1
ATOM 1436 O O . GLY A 1 185 ? 24.625 10.625 1.143 1 59.5 185 GLY A O 1
ATOM 1437 N N . LYS A 1 186 ? 23.031 9.133 0.894 1 64.94 186 LYS A N 1
ATOM 1438 C CA . LYS A 1 186 ? 23.156 9.219 -0.559 1 64.94 186 LYS A CA 1
ATOM 1439 C C . LYS A 1 186 ? 21.953 9.945 -1.161 1 64.94 186 LYS A C 1
ATOM 1441 O O . LYS A 1 186 ? 20.953 9.312 -1.521 1 64.94 186 LYS A O 1
ATOM 1446 N N . VAL A 1 187 ? 22.125 11.281 -1.166 1 65.31 187 VAL A N 1
ATOM 1447 C CA . VAL A 1 187 ? 21.062 12.133 -1.692 1 65.31 187 VAL A CA 1
ATOM 1448 C C . VAL A 1 187 ? 21.078 12.094 -3.219 1 65.31 187 VAL A C 1
ATOM 1450 O O . VAL A 1 187 ? 22.125 12.312 -3.844 1 65.31 187 VAL A O 1
ATOM 1453 N N . PRO A 1 188 ? 19.984 11.742 -3.732 1 68.06 188 PRO A N 1
ATOM 1454 C CA . PRO A 1 188 ? 19.938 11.711 -5.195 1 68.06 188 PRO A CA 1
ATOM 1455 C C . PRO A 1 188 ? 20.234 13.07 -5.824 1 68.06 188 PRO A C 1
ATOM 1457 O O . PRO A 1 188 ? 19.859 14.109 -5.27 1 68.06 188 PRO A O 1
ATOM 1460 N N . LYS A 1 189 ? 20.938 12.992 -6.969 1 70.31 189 LYS A N 1
ATOM 1461 C CA . LYS A 1 189 ? 21.203 14.219 -7.707 1 70.31 189 LYS A CA 1
ATOM 1462 C C . LYS A 1 189 ? 19.906 14.914 -8.109 1 70.31 189 LYS A C 1
ATOM 1464 O O . LYS A 1 189 ? 18.938 14.258 -8.523 1 70.31 189 LYS A O 1
ATOM 1469 N N . GLY A 1 190 ? 19.875 16.234 -7.875 1 70.12 190 GLY A N 1
ATOM 1470 C CA . GLY A 1 190 ? 18.703 16.984 -8.281 1 70.12 190 GLY A CA 1
ATOM 1471 C C . GLY A 1 190 ? 17.688 17.172 -7.164 1 70.12 190 GLY A C 1
ATOM 1472 O O . GLY A 1 190 ? 16.594 17.703 -7.383 1 70.12 190 GLY A O 1
ATOM 1473 N N . SER A 1 191 ? 18.094 16.766 -6.074 1 78.12 191 SER A N 1
ATOM 1474 C CA . SER A 1 191 ? 17.234 16.938 -4.91 1 78.12 191 SER A CA 1
ATOM 1475 C C . SER A 1 191 ? 17 18.406 -4.602 1 78.12 191 SER A C 1
ATOM 1477 O O . SER A 1 191 ? 17.906 19.219 -4.727 1 78.12 191 SER A O 1
ATOM 1479 N N . ILE A 1 192 ? 15.766 18.688 -4.27 1 81.81 192 ILE A N 1
ATOM 1480 C CA . ILE A 1 192 ? 15.438 20.062 -3.912 1 81.81 192 ILE A CA 1
ATOM 1481 C C . ILE A 1 192 ? 15.594 20.25 -2.408 1 81.81 192 ILE A C 1
ATOM 1483 O O . ILE A 1 192 ? 15.633 19.281 -1.648 1 81.81 192 ILE A O 1
ATOM 1487 N N . GLU A 1 193 ? 15.68 21.547 -2.078 1 89.25 193 GLU A N 1
ATOM 1488 C CA . GLU A 1 193 ? 15.82 21.891 -0.665 1 89.25 193 GLU A CA 1
ATOM 1489 C C . GLU A 1 193 ? 14.5 21.734 0.075 1 89.25 193 GLU A C 1
ATOM 1491 O O . GLU A 1 193 ? 13.438 22.094 -0.452 1 89.25 193 GLU A O 1
ATOM 1496 N N . PRO A 1 194 ? 14.586 21.219 1.234 1 90.62 194 PRO A N 1
ATOM 1497 C CA . PRO A 1 194 ? 13.352 21.047 2.012 1 90.62 194 PRO A CA 1
ATOM 1498 C C . PRO A 1 194 ? 12.625 22.359 2.27 1 90.62 194 PRO A C 1
ATOM 1500 O O . PRO A 1 194 ? 11.398 22.375 2.385 1 90.62 194 PRO A O 1
ATOM 1503 N N . GLU A 1 195 ? 13.32 23.469 2.309 1 93.06 195 GLU A N 1
ATOM 1504 C CA . GLU A 1 195 ? 12.727 24.781 2.516 1 93.06 195 GLU A CA 1
ATOM 1505 C C . GLU A 1 195 ? 11.742 25.125 1.404 1 93.06 195 GLU A C 1
ATOM 1507 O O . GLU A 1 195 ? 10.719 25.766 1.654 1 93.06 195 GLU A O 1
ATOM 1512 N N . ARG A 1 196 ? 12.133 24.703 0.268 1 92.94 196 ARG A N 1
ATOM 1513 C CA . ARG A 1 196 ? 11.258 24.969 -0.872 1 92.94 196 ARG A CA 1
ATOM 1514 C C . ARG A 1 196 ? 9.922 24.25 -0.716 1 92.94 196 ARG A C 1
ATOM 1516 O O . ARG A 1 196 ? 8.875 24.828 -1.019 1 92.94 196 ARG A O 1
ATOM 1523 N N . VAL A 1 197 ? 9.984 23.094 -0.252 1 93.56 197 VAL A N 1
ATOM 1524 C CA . VAL A 1 197 ? 8.773 22.297 -0.061 1 93.56 197 VAL A CA 1
ATOM 1525 C C . VAL A 1 197 ? 7.926 22.906 1.057 1 93.56 197 VAL A C 1
ATOM 1527 O O . VAL A 1 197 ? 6.723 23.109 0.889 1 93.56 197 VAL A O 1
ATOM 1530 N N . ALA A 1 198 ? 8.562 23.25 2.172 1 96.06 198 ALA A N 1
ATOM 1531 C CA . ALA A 1 198 ? 7.859 23.828 3.312 1 96.06 198 ALA A CA 1
ATOM 1532 C C . ALA A 1 198 ? 7.168 25.125 2.924 1 96.06 198 ALA A C 1
ATOM 1534 O O . ALA A 1 198 ? 5.996 25.344 3.254 1 96.06 198 ALA A O 1
ATOM 1535 N N . ARG A 1 199 ? 7.871 25.938 2.172 1 95.94 199 ARG A N 1
ATOM 1536 C CA . ARG A 1 199 ? 7.316 27.219 1.726 1 95.94 199 ARG A CA 1
ATOM 1537 C C . ARG A 1 199 ? 6.113 27 0.813 1 95.94 199 ARG A C 1
ATOM 1539 O O . ARG A 1 199 ? 5.109 27.703 0.92 1 95.94 199 ARG A O 1
ATOM 1546 N N . ALA A 1 200 ? 6.25 26.062 -0.068 1 95.12 200 ALA A N 1
ATOM 1547 C CA . ALA A 1 200 ? 5.164 25.766 -1.004 1 95.12 200 ALA A CA 1
ATOM 1548 C C . ALA A 1 200 ? 3.924 25.266 -0.27 1 95.12 200 ALA A C 1
ATOM 1550 O O . ALA A 1 200 ? 2.799 25.641 -0.622 1 95.12 200 ALA A O 1
ATOM 1551 N N . VAL A 1 201 ? 4.125 24.453 0.714 1 96.38 201 VAL A N 1
ATOM 1552 C CA . VAL A 1 201 ? 3.023 23.922 1.502 1 96.38 201 VAL A CA 1
ATOM 1553 C C . VAL A 1 201 ? 2.322 25.047 2.25 1 96.38 201 VAL A C 1
ATOM 1555 O O . VAL A 1 201 ? 1.097 25.188 2.188 1 96.38 201 VAL A O 1
ATOM 1558 N N . LEU A 1 202 ? 3.082 25.938 2.932 1 97.56 202 LEU A N 1
ATOM 1559 C CA . LEU A 1 202 ? 2.521 27.031 3.715 1 97.56 202 LEU A CA 1
ATOM 1560 C C . LEU A 1 202 ? 1.79 28.016 2.816 1 97.56 202 LEU A C 1
ATOM 1562 O O . LEU A 1 202 ? 0.691 28.469 3.148 1 97.56 202 LEU A O 1
ATOM 1566 N N . LYS A 1 203 ? 2.395 28.297 1.687 1 96.56 203 LYS A N 1
ATOM 1567 C CA . LYS A 1 203 ? 1.742 29.188 0.723 1 96.56 203 LYS A CA 1
ATOM 1568 C C . LYS A 1 203 ? 0.464 28.547 0.178 1 96.56 203 LYS A C 1
ATOM 1570 O O . LYS A 1 203 ? -0.538 29.234 -0.023 1 96.56 203 LYS A O 1
ATOM 1575 N N . GLY A 1 204 ? 0.543 27.266 -0.092 1 96.38 204 GLY A N 1
ATOM 1576 C CA . GLY A 1 204 ? -0.629 26.547 -0.57 1 96.38 204 GLY A CA 1
ATOM 1577 C C . GLY A 1 204 ? -1.78 26.562 0.417 1 96.38 204 GLY A C 1
ATOM 1578 O O . GLY A 1 204 ? -2.943 26.672 0.021 1 96.38 204 GLY A O 1
ATOM 1579 N N . LEU A 1 205 ? -1.461 26.453 1.658 1 95.75 205 LEU A N 1
ATOM 1580 C CA . LEU A 1 205 ? -2.469 26.5 2.711 1 95.75 205 LEU A CA 1
ATOM 1581 C C . LEU A 1 205 ? -3.15 27.875 2.736 1 95.75 205 LEU A C 1
ATOM 1583 O O . LEU A 1 205 ? -4.375 27.953 2.846 1 95.75 205 LEU A O 1
ATOM 1587 N N . GLU A 1 206 ? -2.377 28.891 2.607 1 95.31 206 GLU A N 1
ATOM 1588 C CA . GLU A 1 206 ? -2.9 30.25 2.605 1 95.31 206 GLU A CA 1
ATOM 1589 C C . GLU A 1 206 ? -3.838 30.484 1.422 1 95.31 206 GLU A C 1
ATOM 1591 O O . GLU A 1 206 ? -4.824 31.219 1.537 1 95.31 206 GLU A O 1
ATOM 1596 N N . LYS A 1 207 ? -3.566 29.812 0.33 1 95.62 207 LYS A N 1
ATOM 1597 C CA . LYS A 1 207 ? -4.316 30.031 -0.902 1 95.62 207 LYS A CA 1
ATOM 1598 C C . LYS A 1 207 ? -5.453 29.031 -1.043 1 95.62 207 LYS A C 1
ATOM 1600 O O . LYS A 1 207 ? -6.227 29.078 -2.002 1 95.62 207 LYS A O 1
ATOM 1605 N N . GLY A 1 208 ? -5.496 28.094 -0.167 1 94.69 208 GLY A N 1
ATOM 1606 C CA . GLY A 1 208 ? -6.539 27.078 -0.209 1 94.69 208 GLY A CA 1
ATOM 1607 C C . GLY A 1 208 ? -6.355 26.078 -1.337 1 94.69 208 GLY A C 1
ATOM 1608 O O . GLY A 1 208 ? -7.332 25.625 -1.934 1 94.69 208 GLY A O 1
ATOM 1609 N N . LYS A 1 209 ? -5.086 25.781 -1.622 1 94.5 209 LYS A N 1
ATOM 1610 C CA . LYS A 1 209 ? -4.809 24.859 -2.717 1 94.5 209 LYS A CA 1
ATOM 1611 C C . LYS A 1 209 ? -5.137 23.422 -2.316 1 94.5 209 LYS A C 1
ATOM 1613 O O . LYS A 1 209 ? -4.945 23.031 -1.161 1 94.5 209 LYS A O 1
ATOM 1618 N N . ARG A 1 210 ? -5.59 22.703 -3.344 1 93.19 210 ARG A N 1
ATOM 1619 C CA . ARG A 1 210 ? -5.883 21.297 -3.117 1 93.19 210 ARG A CA 1
ATOM 1620 C C . ARG A 1 210 ? -4.699 20.422 -3.51 1 93.19 210 ARG A C 1
ATOM 1622 O O . ARG A 1 210 ? -4.59 19.266 -3.062 1 93.19 210 ARG A O 1
ATOM 1629 N N . GLU A 1 211 ? -3.887 20.938 -4.395 1 91.94 211 GLU A N 1
ATOM 1630 C CA . GLU A 1 211 ? -2.701 20.234 -4.871 1 91.94 211 GLU A CA 1
ATOM 1631 C C . GLU A 1 211 ? -1.494 21.156 -4.941 1 91.94 211 GLU A C 1
ATOM 1633 O O . GLU A 1 211 ? -1.606 22.297 -5.391 1 91.94 211 GLU A O 1
ATOM 1638 N N . VAL A 1 212 ? -0.404 20.672 -4.438 1 92.88 212 VAL A N 1
ATOM 1639 C CA . VAL A 1 212 ? 0.851 21.422 -4.504 1 92.88 212 VAL A CA 1
ATOM 1640 C C . VAL A 1 212 ? 1.959 20.516 -5.035 1 92.88 212 VAL A C 1
ATOM 1642 O O . VAL A 1 212 ? 2.281 19.484 -4.422 1 92.88 212 VAL A O 1
ATOM 1645 N N . PHE A 1 213 ? 2.492 20.859 -6.16 1 90.38 213 PHE A N 1
ATOM 1646 C CA . PHE A 1 213 ? 3.639 20.172 -6.73 1 90.38 213 PHE A CA 1
ATOM 1647 C C . PHE A 1 213 ? 4.91 20.984 -6.566 1 90.38 213 PHE A C 1
ATOM 1649 O O . PHE A 1 213 ? 4.91 22.203 -6.812 1 90.38 213 PHE A O 1
ATOM 1656 N N . VAL A 1 214 ? 5.926 20.328 -6.129 1 90.5 214 VAL A N 1
ATOM 1657 C CA . VAL A 1 214 ? 7.188 21.031 -5.918 1 90.5 214 VAL A CA 1
ATOM 1658 C C . VAL A 1 214 ? 8.32 20.266 -6.598 1 90.5 214 VAL A C 1
ATOM 1660 O O . VAL A 1 214 ? 8.742 19.203 -6.117 1 90.5 214 VAL A O 1
ATOM 1663 N N . PRO A 1 215 ? 8.977 20.797 -7.672 1 87.94 215 PRO A N 1
ATOM 1664 C CA . PRO A 1 215 ? 8.602 22.062 -8.328 1 87.94 215 PRO A CA 1
ATOM 1665 C C . PRO A 1 215 ? 7.289 21.953 -9.094 1 87.94 215 PRO A C 1
ATOM 1667 O O . PRO A 1 215 ? 6.754 20.859 -9.266 1 87.94 215 PRO A O 1
ATOM 1670 N N . GLY A 1 216 ? 6.742 23.109 -9.5 1 84.19 216 GLY A N 1
ATOM 1671 C CA . GLY A 1 216 ? 5.434 23.203 -10.125 1 84.19 216 GLY A CA 1
ATOM 1672 C C . GLY A 1 216 ? 5.316 22.375 -11.391 1 84.19 216 GLY A C 1
ATOM 1673 O O . GLY A 1 216 ? 4.246 21.844 -11.695 1 84.19 216 GLY A O 1
ATOM 1674 N N . TYR A 1 217 ? 6.453 22.156 -12.055 1 78.06 217 TYR A N 1
ATOM 1675 C CA . TYR A 1 217 ? 6.41 21.453 -13.328 1 78.06 217 TYR A CA 1
ATOM 1676 C C . TYR A 1 217 ? 6.129 19.969 -13.117 1 78.06 217 TYR A C 1
ATOM 1678 O O . TYR A 1 217 ? 5.758 19.266 -14.055 1 78.06 217 TYR A O 1
ATOM 1686 N N . LEU A 1 218 ? 6.273 19.531 -11.906 1 79.19 218 LEU A N 1
ATOM 1687 C CA . LEU A 1 218 ? 6.008 18.125 -11.602 1 79.19 218 LEU A CA 1
ATOM 1688 C C . LEU A 1 218 ? 4.527 17.797 -11.773 1 79.19 218 LEU A C 1
ATOM 1690 O O . LEU A 1 218 ? 4.148 16.625 -11.844 1 79.19 218 LEU A O 1
ATOM 1694 N N . LYS A 1 219 ? 3.729 18.797 -11.867 1 77.31 219 LYS A N 1
ATOM 1695 C CA . LYS A 1 219 ? 2.299 18.594 -12.078 1 77.31 219 LYS A CA 1
ATOM 1696 C C . LYS A 1 219 ? 2.043 17.812 -13.367 1 77.31 219 LYS A C 1
ATOM 1698 O O . LYS A 1 219 ? 1.053 17.078 -13.477 1 77.31 219 LYS A O 1
ATOM 1703 N N . LEU A 1 220 ? 2.988 17.891 -14.211 1 71.75 220 LEU A N 1
ATOM 1704 C CA . LEU A 1 220 ? 2.854 17.234 -15.5 1 71.75 220 LEU A CA 1
ATOM 1705 C C . LEU A 1 220 ? 2.922 15.711 -15.352 1 71.75 220 LEU A C 1
ATOM 1707 O O . LEU A 1 220 ? 2.42 14.977 -16.203 1 71.75 220 LEU A O 1
ATOM 1711 N N . VAL A 1 221 ? 3.539 15.328 -14.266 1 67.62 221 VAL A N 1
ATOM 1712 C CA . VAL A 1 221 ? 3.729 13.898 -14.055 1 67.62 221 VAL A CA 1
ATOM 1713 C C . VAL A 1 221 ? 2.375 13.227 -13.844 1 67.62 221 VAL A C 1
ATOM 1715 O O . VAL A 1 221 ? 2.234 12.016 -14.055 1 67.62 221 VAL A O 1
ATOM 1718 N N . LYS A 1 222 ? 1.395 14.023 -13.398 1 67.81 222 LYS A N 1
ATOM 1719 C CA . LYS A 1 222 ? 0.047 13.508 -13.18 1 67.81 222 LYS A CA 1
ATOM 1720 C C . LYS A 1 222 ? -0.549 12.953 -14.469 1 67.81 222 LYS A C 1
ATOM 1722 O O . LYS A 1 222 ? -1.455 12.117 -14.422 1 67.81 222 LYS A O 1
ATOM 1727 N N . TYR A 1 223 ? -0.015 13.438 -15.461 1 65 223 TYR A N 1
ATOM 1728 C CA . TYR A 1 223 ? -0.607 13.078 -16.75 1 65 223 TYR A CA 1
ATOM 1729 C C . TYR A 1 223 ? 0.152 11.922 -17.391 1 65 223 TYR A C 1
ATOM 1731 O O . TYR A 1 223 ? -0.217 11.453 -18.469 1 65 223 TYR A O 1
ATOM 1739 N N . LEU A 1 224 ? 1.216 11.602 -16.641 1 60.84 224 LEU A N 1
ATOM 1740 C CA . LEU A 1 224 ? 1.963 10.453 -17.141 1 60.84 224 LEU A CA 1
ATOM 1741 C C . LEU A 1 224 ? 1.337 9.148 -16.656 1 60.84 224 LEU A C 1
ATOM 1743 O O . LEU A 1 224 ? 0.851 9.07 -15.523 1 60.84 224 LEU A O 1
ATOM 1747 N N . PRO A 1 225 ? 1.026 8.234 -17.625 1 52 225 PRO A N 1
ATOM 1748 C CA . PRO A 1 225 ? 0.492 6.953 -17.172 1 52 225 PRO A CA 1
ATOM 1749 C C . PRO A 1 225 ? 1.361 6.301 -16.094 1 52 225 PRO A C 1
ATOM 1751 O O . PRO A 1 225 ? 2.576 6.512 -16.078 1 52 225 PRO A O 1
ATOM 1754 N N . ASN A 1 226 ? 0.792 6.086 -14.906 1 50.19 226 ASN A N 1
ATOM 1755 C CA . ASN A 1 226 ? 1.531 5.449 -13.82 1 50.19 226 ASN A CA 1
ATOM 1756 C C . ASN A 1 226 ? 2.508 4.402 -14.352 1 50.19 226 ASN A C 1
ATOM 1758 O O . ASN A 1 226 ? 3.072 3.627 -13.578 1 50.19 226 ASN A O 1
ATOM 1762 N N . TRP A 1 227 ? 2.311 3.928 -15.547 1 44.62 227 TRP A N 1
ATOM 1763 C CA . TRP A 1 227 ? 2.992 2.744 -16.062 1 44.62 227 TRP A CA 1
ATOM 1764 C C . TRP A 1 227 ? 4.5 2.967 -16.125 1 44.62 227 TRP A C 1
ATOM 1766 O O . TRP A 1 227 ? 4.965 4.109 -16.156 1 44.62 227 TRP A O 1
ATOM 1776 N N . PRO A 1 228 ? 5.148 1.914 -15.781 1 44.88 228 PRO A N 1
ATOM 1777 C CA . PRO A 1 228 ? 6.582 1.651 -15.945 1 44.88 228 PRO A CA 1
ATOM 1778 C C . PRO A 1 228 ? 7.172 2.355 -17.172 1 44.88 228 PRO A C 1
ATOM 1780 O O . PRO A 1 228 ? 8.281 2.023 -17.594 1 44.88 228 PRO A O 1
ATOM 1783 N N . VAL A 1 229 ? 6.359 2.865 -17.828 1 39.41 229 VAL A N 1
ATOM 1784 C CA . VAL A 1 229 ? 7.109 3.35 -18.969 1 39.41 229 VAL A CA 1
ATOM 1785 C C . VAL A 1 229 ? 8.289 4.203 -18.5 1 39.41 229 VAL A C 1
ATOM 1787 O O . VAL A 1 229 ? 9.352 4.199 -19.125 1 39.41 229 VAL A O 1
ATOM 1790 N N . PHE A 1 230 ? 8.062 4.906 -17.484 1 42.09 230 PHE A N 1
ATOM 1791 C CA . PHE A 1 230 ? 9.258 5.703 -17.25 1 42.09 230 PHE A CA 1
ATOM 1792 C C . PHE A 1 230 ? 9.953 5.277 -15.961 1 42.09 230 PHE A C 1
ATOM 1794 O O . PHE A 1 230 ? 9.391 5.422 -14.867 1 42.09 230 PHE A O 1
ATOM 1801 N N . THR A 1 231 ? 10.445 4.047 -16.094 1 40.66 231 THR A N 1
ATOM 1802 C CA . THR A 1 231 ? 11.414 3.676 -15.078 1 40.66 231 THR A CA 1
ATOM 1803 C C . THR A 1 231 ? 12.461 4.773 -14.898 1 40.66 231 THR A C 1
ATOM 1805 O O . THR A 1 231 ? 13.195 5.098 -15.836 1 40.66 231 THR A O 1
ATOM 1808 N N . TYR A 1 232 ? 12.203 5.602 -13.969 1 37.59 232 TYR A N 1
ATOM 1809 C CA . TYR A 1 232 ? 13.219 6.602 -13.648 1 37.59 232 TYR A CA 1
ATOM 1810 C C . TYR A 1 232 ? 14.328 5.996 -12.797 1 37.59 232 TYR A C 1
ATOM 1812 O O . TYR A 1 232 ? 14.062 5.215 -11.883 1 37.59 232 TYR A O 1
ATOM 1820 N N . ARG A 1 233 ? 15.453 5.906 -13.297 1 34.56 233 ARG A N 1
ATOM 1821 C CA . ARG A 1 233 ? 16.656 5.531 -12.57 1 34.56 233 ARG A CA 1
ATOM 1822 C C . ARG A 1 233 ? 17.328 6.758 -11.945 1 34.56 233 ARG A C 1
ATOM 1824 O O . ARG A 1 233 ? 17.594 7.742 -12.633 1 34.56 233 ARG A O 1
ATOM 1831 N N . PHE A 1 234 ? 17.297 6.746 -10.578 1 29.52 234 PHE A N 1
ATOM 1832 C CA . PHE A 1 234 ? 18.062 7.812 -9.961 1 29.52 234 PHE A CA 1
ATOM 1833 C C . PHE A 1 234 ? 19.531 7.746 -10.406 1 29.52 234 PHE A C 1
ATOM 1835 O O . PHE A 1 234 ? 20.094 6.656 -10.555 1 29.52 234 PHE A O 1
ATOM 1842 N N . ARG A 1 235 ? 20.062 8.703 -11.078 1 33.25 235 ARG A N 1
ATOM 1843 C CA . ARG A 1 235 ? 21.484 8.852 -11.328 1 33.25 235 ARG A CA 1
ATOM 1844 C C . ARG A 1 235 ? 22.203 9.383 -10.086 1 33.25 235 ARG A C 1
ATOM 1846 O O . ARG A 1 235 ? 21.719 10.289 -9.422 1 33.25 235 ARG A O 1
ATOM 1853 N N . TYR A 1 236 ? 23.016 8.453 -9.328 1 26.88 236 TYR A N 1
ATOM 1854 C CA . TYR A 1 236 ? 23.906 8.93 -8.273 1 26.88 236 TYR A CA 1
ATOM 1855 C C . TYR A 1 236 ? 25.234 9.414 -8.852 1 26.88 236 TYR A C 1
ATOM 1857 O O . TYR A 1 236 ? 25.672 8.922 -9.891 1 26.88 236 TYR A O 1
ATOM 1865 N N . MET B 1 1 ? 7.156 -34.156 -12.461 1 89.19 1 MET B N 1
ATOM 1866 C CA . MET B 1 1 ? 5.906 -33.406 -12.352 1 89.19 1 MET B CA 1
ATOM 1867 C C . MET B 1 1 ? 6.152 -32 -11.828 1 89.19 1 MET B C 1
ATOM 1869 O O . MET B 1 1 ? 6.941 -31.797 -10.898 1 89.19 1 MET B O 1
ATOM 1873 N N . LYS B 1 2 ? 5.621 -31.016 -12.508 1 96.44 2 LYS B N 1
ATOM 1874 C CA . LYS B 1 2 ? 5.797 -29.641 -12.078 1 96.44 2 LYS B CA 1
ATOM 1875 C C . LYS B 1 2 ? 4.906 -29.312 -10.883 1 96.44 2 LYS B C 1
ATOM 1877 O O . LYS B 1 2 ? 3.793 -29.828 -10.773 1 96.44 2 LYS B O 1
ATOM 1882 N N . THR B 1 3 ? 5.414 -28.516 -10.023 1 98.44 3 THR B N 1
ATOM 1883 C CA . THR B 1 3 ? 4.68 -28.156 -8.812 1 98.44 3 THR B CA 1
ATOM 1884 C C . THR B 1 3 ? 4.242 -26.688 -8.867 1 98.44 3 THR B C 1
ATOM 1886 O O . THR B 1 3 ? 5.039 -25.812 -9.203 1 98.44 3 THR B O 1
ATOM 1889 N N . ALA B 1 4 ? 2.947 -26.469 -8.547 1 98.75 4 ALA B N 1
ATOM 1890 C CA . ALA B 1 4 ? 2.4 -25.125 -8.469 1 98.75 4 ALA B CA 1
ATOM 1891 C C . ALA B 1 4 ? 1.935 -24.797 -7.051 1 98.75 4 ALA B C 1
ATOM 1893 O O . ALA B 1 4 ? 1.35 -25.656 -6.375 1 98.75 4 ALA B O 1
ATOM 1894 N N . LEU B 1 5 ? 2.301 -23.688 -6.574 1 98.81 5 LEU B N 1
ATOM 1895 C CA . LEU B 1 5 ? 1.785 -23.125 -5.328 1 98.81 5 LEU B CA 1
ATOM 1896 C C . LEU B 1 5 ? 0.792 -22 -5.605 1 98.81 5 LEU B C 1
ATOM 1898 O O . LEU B 1 5 ? 1.121 -21.031 -6.285 1 98.81 5 LEU B O 1
ATOM 1902 N N . VAL B 1 6 ? -0.445 -22.141 -5.148 1 98.75 6 VAL B N 1
ATOM 1903 C CA . VAL B 1 6 ? -1.507 -21.188 -5.453 1 98.75 6 VAL B CA 1
ATOM 1904 C C . VAL B 1 6 ? -2.119 -20.656 -4.156 1 98.75 6 VAL B C 1
ATOM 1906 O O . VAL B 1 6 ? -2.674 -21.438 -3.369 1 98.75 6 VAL B O 1
ATOM 1909 N N . THR B 1 7 ? -1.983 -19.391 -3.914 1 98.44 7 THR B N 1
ATOM 1910 C CA . THR B 1 7 ? -2.68 -18.812 -2.771 1 98.44 7 THR B CA 1
ATOM 1911 C C . THR B 1 7 ? -4.113 -18.438 -3.145 1 98.44 7 THR B C 1
ATOM 1913 O O . THR B 1 7 ? -4.41 -18.188 -4.312 1 98.44 7 THR B O 1
ATOM 1916 N N . GLY B 1 8 ? -5 -18.375 -2.109 1 96.62 8 GLY B N 1
ATOM 1917 C CA . GLY B 1 8 ? -6.402 -18.172 -2.428 1 96.62 8 GLY B CA 1
ATOM 1918 C C . GLY B 1 8 ? -7.004 -19.281 -3.26 1 96.62 8 GLY B C 1
ATOM 1919 O O . GLY B 1 8 ? -7.816 -19.031 -4.152 1 96.62 8 GLY B O 1
ATOM 1920 N N . ALA B 1 9 ? -6.609 -20.469 -2.996 1 96.56 9 ALA B N 1
ATOM 1921 C CA . ALA B 1 9 ? -6.91 -21.625 -3.834 1 96.56 9 ALA B CA 1
ATOM 1922 C C . ALA B 1 9 ? -8.398 -21.953 -3.797 1 96.56 9 ALA B C 1
ATOM 1924 O O . ALA B 1 9 ? -8.906 -22.656 -4.664 1 96.56 9 ALA B O 1
ATOM 1925 N N . THR B 1 10 ? -9.094 -21.406 -2.816 1 92.81 10 THR B N 1
ATOM 1926 C CA . THR B 1 10 ? -10.5 -21.75 -2.668 1 92.81 10 THR B CA 1
ATOM 1927 C C . THR B 1 10 ? -11.398 -20.625 -3.162 1 92.81 10 THR B C 1
ATOM 1929 O O . THR B 1 10 ? -12.625 -20.734 -3.135 1 92.81 10 THR B O 1
ATOM 1932 N N . GLY B 1 11 ? -10.852 -19.516 -3.559 1 89.06 11 GLY B N 1
ATOM 1933 C CA . GLY B 1 11 ? -11.617 -18.391 -4.07 1 89.06 11 GLY B CA 1
ATOM 1934 C C . GLY B 1 11 ? -12.102 -18.594 -5.492 1 89.06 11 GLY B C 1
ATOM 1935 O O . GLY B 1 11 ? -11.812 -19.625 -6.109 1 89.06 11 GLY B O 1
ATOM 1936 N N . GLY B 1 12 ? -12.836 -17.656 -6.023 1 86.31 12 GLY B N 1
ATOM 1937 C CA . GLY B 1 12 ? -13.453 -17.766 -7.336 1 86.31 12 GLY B CA 1
ATOM 1938 C C . GLY B 1 12 ? -12.453 -18.047 -8.445 1 86.31 12 GLY B C 1
ATOM 1939 O O . GLY B 1 12 ? -12.531 -19.078 -9.117 1 86.31 12 GLY B O 1
ATOM 1940 N N . ILE B 1 13 ? -11.445 -17.25 -8.594 1 91.5 13 ILE B N 1
ATOM 1941 C CA . ILE B 1 13 ? -10.43 -17.438 -9.625 1 91.5 13 ILE B CA 1
ATOM 1942 C C . ILE B 1 13 ? -9.477 -18.547 -9.211 1 91.5 13 ILE B C 1
ATOM 1944 O O . ILE B 1 13 ? -9.102 -19.391 -10.039 1 91.5 13 ILE B O 1
ATOM 1948 N N . GLY B 1 14 ? -9.148 -18.609 -7.93 1 95.62 14 GLY B N 1
ATOM 1949 C CA . GLY B 1 14 ? -8.188 -19.562 -7.402 1 95.62 14 GLY B CA 1
ATOM 1950 C C . GLY B 1 14 ? -8.602 -21.016 -7.621 1 95.62 14 GLY B C 1
ATOM 1951 O O . GLY B 1 14 ? -7.793 -21.828 -8.055 1 95.62 14 GLY B O 1
ATOM 1952 N N . LYS B 1 15 ? -9.828 -21.25 -7.359 1 95.38 15 LYS B N 1
ATOM 1953 C CA . LYS B 1 15 ? -10.344 -22.609 -7.527 1 95.38 15 LYS B CA 1
ATOM 1954 C C . LYS B 1 15 ? -10.227 -23.062 -8.977 1 95.38 15 LYS B C 1
ATOM 1956 O O . LYS B 1 15 ? -9.828 -24.203 -9.242 1 95.38 15 LYS B O 1
ATOM 1961 N N . LEU B 1 16 ? -10.539 -22.188 -9.898 1 95.94 16 LEU B N 1
ATOM 1962 C CA . LEU B 1 16 ? -10.508 -22.5 -11.32 1 95.94 16 LEU B CA 1
ATOM 1963 C C . LEU B 1 16 ? -9.07 -22.672 -11.805 1 95.94 16 LEU B C 1
ATOM 1965 O O . LEU B 1 16 ? -8.797 -23.531 -12.664 1 95.94 16 LEU B O 1
ATOM 1969 N N . LEU B 1 17 ? -8.195 -21.922 -11.242 1 97.5 17 LEU B N 1
ATOM 1970 C CA . LEU B 1 17 ? -6.785 -22.062 -11.586 1 97.5 17 LEU B CA 1
ATOM 1971 C C . LEU B 1 17 ? -6.242 -23.406 -11.102 1 97.5 17 LEU B C 1
ATOM 1973 O O . LEU B 1 17 ? -5.52 -24.094 -11.836 1 97.5 17 LEU B O 1
ATOM 1977 N N . VAL B 1 18 ? -6.621 -23.75 -9.891 1 97.94 18 VAL B N 1
ATOM 1978 C CA . VAL B 1 18 ? -6.199 -25.016 -9.32 1 97.94 18 VAL B CA 1
ATOM 1979 C C . VAL B 1 18 ? -6.676 -26.172 -10.203 1 97.94 18 VAL B C 1
ATOM 1981 O O . VAL B 1 18 ? -5.883 -27.031 -10.586 1 97.94 18 VAL B O 1
ATOM 1984 N N . GLU B 1 19 ? -7.914 -26.156 -10.578 1 97.38 19 GLU B N 1
ATOM 1985 C CA . GLU B 1 19 ? -8.484 -27.203 -11.422 1 97.38 19 GLU B CA 1
ATOM 1986 C C . GLU B 1 19 ? -7.777 -27.266 -12.773 1 97.38 19 GLU B C 1
ATOM 1988 O O . GLU B 1 19 ? -7.43 -28.359 -13.242 1 97.38 19 GLU B O 1
ATOM 1993 N N . GLY B 1 20 ? -7.598 -26.078 -13.367 1 97.25 20 GLY B N 1
ATOM 1994 C CA . GLY B 1 20 ? -6.93 -26 -14.656 1 97.25 20 GLY B CA 1
ATOM 1995 C C . GLY B 1 20 ? -5.5 -26.516 -14.617 1 97.25 20 GLY B C 1
ATOM 1996 O O . GLY B 1 20 ? -5.035 -27.156 -15.562 1 97.25 20 GLY B O 1
ATOM 1997 N N . LEU B 1 21 ? -4.797 -26.266 -13.555 1 98.06 21 LEU B N 1
ATOM 1998 C CA . LEU B 1 21 ? -3.41 -26.688 -13.406 1 98.06 21 LEU B CA 1
ATOM 1999 C C . LEU B 1 21 ? -3.322 -28.203 -13.188 1 98.06 21 LEU B C 1
ATOM 2001 O O . LEU B 1 21 ? -2.449 -28.859 -13.75 1 98.06 21 LEU B O 1
ATOM 2005 N N . VAL B 1 22 ? -4.242 -28.75 -12.383 1 97.56 22 VAL B N 1
ATOM 2006 C CA . VAL B 1 22 ? -4.281 -30.188 -12.164 1 97.56 22 VAL B CA 1
ATOM 2007 C C . VAL B 1 22 ? -4.539 -30.906 -13.492 1 97.56 22 VAL B C 1
ATOM 2009 O O . VAL B 1 22 ? -3.881 -31.891 -13.805 1 97.56 22 VAL B O 1
ATOM 2012 N N . GLU B 1 23 ? -5.426 -30.328 -14.25 1 96.19 23 GLU B N 1
ATOM 2013 C CA . GLU B 1 23 ? -5.754 -30.891 -15.555 1 96.19 23 GLU B CA 1
ATOM 2014 C C . GLU B 1 23 ? -4.547 -30.859 -16.484 1 96.19 23 GLU B C 1
ATOM 2016 O O . GLU B 1 23 ? -4.426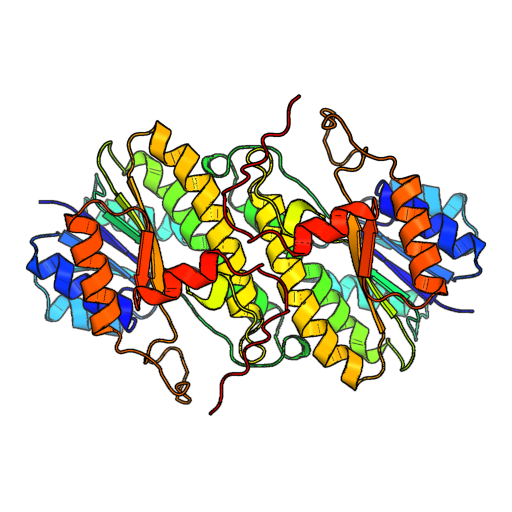 -31.703 -17.391 1 96.19 23 GLU B O 1
ATOM 2021 N N . ARG B 1 24 ? -3.674 -30 -16.281 1 96.25 24 ARG B N 1
ATOM 2022 C CA . ARG B 1 24 ? -2.498 -29.828 -17.125 1 96.25 24 ARG B CA 1
ATOM 2023 C C . ARG B 1 24 ? -1.304 -30.594 -16.578 1 96.25 24 ARG B C 1
ATOM 2025 O O . ARG B 1 24 ? -0.18 -30.438 -17.062 1 96.25 24 ARG B O 1
ATOM 2032 N N . GLY B 1 25 ? -1.538 -31.344 -15.453 1 96.69 25 GLY B N 1
ATOM 2033 C CA . GLY B 1 25 ? -0.539 -32.281 -14.977 1 96.69 25 GLY B CA 1
ATOM 2034 C C . GLY B 1 25 ? 0.303 -31.734 -13.836 1 96.69 25 GLY B C 1
ATOM 2035 O O . GLY B 1 25 ? 1.304 -32.344 -13.453 1 96.69 25 GLY B O 1
ATOM 2036 N N . TYR B 1 26 ? -0.026 -30.609 -13.273 1 97.62 26 TYR B N 1
ATOM 2037 C CA . TYR B 1 26 ? 0.709 -30.047 -12.148 1 97.62 26 TYR B CA 1
ATOM 2038 C C . TYR B 1 26 ? 0.341 -30.75 -10.852 1 97.62 26 TYR B C 1
ATOM 2040 O O . TYR B 1 26 ? -0.818 -31.125 -10.641 1 97.62 26 TYR B O 1
ATOM 2048 N N . ARG B 1 27 ? 1.318 -30.953 -10.039 1 98.31 27 ARG B N 1
ATOM 2049 C CA . ARG B 1 27 ? 1.051 -31.062 -8.609 1 98.31 27 ARG B CA 1
ATOM 2050 C C . ARG B 1 27 ? 0.751 -29.703 -8 1 98.31 27 ARG B C 1
ATOM 2052 O O . ARG B 1 27 ? 1.596 -28.812 -8.031 1 98.31 27 ARG B O 1
ATOM 2059 N N . VAL B 1 28 ? -0.46 -29.547 -7.504 1 98.62 28 VAL B N 1
ATOM 2060 C CA . VAL B 1 28 ? -0.854 -28.219 -7.035 1 98.62 28 VAL B CA 1
ATOM 2061 C C . VAL B 1 28 ? -0.943 -28.219 -5.512 1 98.62 28 VAL B C 1
ATOM 2063 O O . VAL B 1 28 ? -1.571 -29.094 -4.918 1 98.62 28 VAL B O 1
ATOM 2066 N N . VAL B 1 29 ? -0.244 -27.328 -4.887 1 98.75 29 VAL B N 1
ATOM 2067 C CA . VAL B 1 29 ? -0.41 -27.031 -3.465 1 98.75 29 VAL B CA 1
ATOM 2068 C C . VAL B 1 29 ? -1.201 -25.734 -3.291 1 98.75 29 VAL B C 1
ATOM 2070 O O . VAL B 1 29 ? -0.716 -24.656 -3.635 1 98.75 29 VAL B O 1
ATOM 2073 N N . GLY B 1 30 ? -2.406 -25.859 -2.76 1 98.62 30 GLY B N 1
ATOM 2074 C CA . GLY B 1 30 ? -3.258 -24.703 -2.521 1 98.62 30 GLY B CA 1
ATOM 2075 C C . GLY B 1 30 ? -3.146 -24.156 -1.108 1 98.62 30 GLY B C 1
ATOM 2076 O O . GLY B 1 30 ? -3.029 -24.922 -0.152 1 98.62 30 GLY B O 1
ATOM 2077 N N . VAL B 1 31 ? -3.123 -22.875 -0.988 1 98.44 31 VAL B N 1
ATOM 2078 C CA . VAL B 1 31 ? -3.09 -22.203 0.309 1 98.44 31 VAL B CA 1
ATOM 2079 C C . VAL B 1 31 ? -4.371 -21.391 0.51 1 98.44 31 VAL B C 1
ATOM 2081 O O . VAL B 1 31 ? -4.789 -20.656 -0.378 1 98.44 31 VAL B O 1
ATOM 2084 N N . ALA B 1 32 ? -5.031 -21.531 1.563 1 97.31 32 ALA B N 1
ATOM 2085 C CA . ALA B 1 32 ? -6.207 -20.766 1.955 1 97.31 32 ALA B CA 1
ATOM 2086 C C . ALA B 1 32 ? -6.441 -20.844 3.461 1 97.31 32 ALA B C 1
ATOM 2088 O O . ALA B 1 32 ? -5.762 -21.594 4.16 1 97.31 32 ALA B O 1
ATOM 2089 N N . ARG B 1 33 ? -7.402 -20.156 3.955 1 93.88 33 ARG B N 1
ATOM 2090 C CA . ARG B 1 33 ? -7.68 -20.094 5.387 1 93.88 33 ARG B CA 1
ATOM 2091 C C . ARG B 1 33 ? -8.695 -21.156 5.793 1 93.88 33 ARG B C 1
ATOM 2093 O O . ARG B 1 33 ? -8.68 -21.625 6.93 1 93.88 33 ARG B O 1
ATOM 2100 N N . ASN B 1 34 ? -9.57 -21.438 4.848 1 94.62 34 ASN B N 1
ATOM 2101 C CA . ASN B 1 34 ? -10.672 -22.344 5.152 1 94.62 34 ASN B CA 1
ATOM 2102 C C . ASN B 1 34 ? -10.312 -23.797 4.828 1 94.62 34 ASN B C 1
ATOM 2104 O O . ASN B 1 34 ? -10.344 -24.203 3.664 1 94.62 34 ASN B O 1
ATOM 2108 N N . GLU B 1 35 ? -10.133 -24.5 5.879 1 96.56 35 GLU B N 1
ATOM 2109 C CA . GLU B 1 35 ? -9.672 -25.875 5.684 1 96.56 35 GLU B CA 1
ATOM 2110 C C . GLU B 1 35 ? -10.758 -26.75 5.062 1 96.56 35 GLU B C 1
ATOM 2112 O O . GLU B 1 35 ? -10.469 -27.641 4.27 1 96.56 35 GLU B O 1
ATOM 2117 N N . GLU B 1 36 ? -11.984 -26.5 5.438 1 96.94 36 GLU B N 1
ATOM 2118 C CA . GLU B 1 36 ? -13.094 -27.297 4.902 1 96.94 36 GLU B CA 1
ATOM 2119 C C . GLU B 1 36 ? -13.156 -27.188 3.381 1 96.94 36 GLU B C 1
ATOM 2121 O O . GLU B 1 36 ? -13.32 -28.188 2.688 1 96.94 36 GLU B O 1
ATOM 2126 N N . LYS B 1 37 ? -13.023 -25.969 2.867 1 95.62 37 LYS B N 1
ATOM 2127 C CA . LYS B 1 37 ? -13.055 -25.75 1.424 1 95.62 37 LYS B CA 1
ATOM 2128 C C . LYS B 1 37 ? -11.852 -26.391 0.744 1 95.62 37 LYS B C 1
ATOM 2130 O O . LYS B 1 37 ? -11.961 -26.906 -0.372 1 95.62 37 LYS B O 1
ATOM 2135 N N . LEU B 1 38 ? -10.758 -26.359 1.433 1 97.19 38 LEU B N 1
ATOM 2136 C CA . LEU B 1 38 ? -9.547 -26.984 0.913 1 97.19 38 LEU B CA 1
ATOM 2137 C C . LEU B 1 38 ? -9.703 -28.5 0.844 1 97.19 38 LEU B C 1
ATOM 2139 O O . LEU B 1 38 ? -9.32 -29.109 -0.151 1 97.19 38 LEU B O 1
ATOM 2143 N N . ARG B 1 39 ? -10.258 -29.062 1.829 1 96.75 39 ARG B N 1
ATOM 2144 C CA . ARG B 1 39 ? -10.484 -30.5 1.882 1 96.75 39 ARG B CA 1
ATOM 2145 C C . ARG B 1 39 ? -11.438 -30.938 0.779 1 96.75 39 ARG B C 1
ATOM 2147 O O . ARG B 1 39 ? -11.25 -32 0.18 1 96.75 39 ARG B O 1
ATOM 2154 N N . GLU B 1 40 ? -12.406 -30.172 0.592 1 95.88 40 GLU B N 1
ATOM 2155 C CA . GLU B 1 40 ? -13.344 -30.469 -0.488 1 95.88 40 GLU B CA 1
ATOM 2156 C C . GLU B 1 40 ? -12.625 -30.547 -1.834 1 95.88 40 GLU B C 1
ATOM 2158 O O . GLU B 1 40 ? -12.914 -31.438 -2.646 1 95.88 40 GLU B O 1
ATOM 2163 N N . LEU B 1 41 ? -11.766 -29.578 -2.059 1 95.75 41 LEU B N 1
ATOM 2164 C CA . LEU B 1 41 ? -10.977 -29.578 -3.289 1 95.75 41 LEU B CA 1
ATOM 2165 C C . LEU B 1 41 ? -10.078 -30.797 -3.357 1 95.75 41 LEU B C 1
ATOM 2167 O O . LEU B 1 41 ? -9.93 -31.422 -4.418 1 95.75 41 LEU B O 1
ATOM 2171 N N . GLN B 1 42 ? -9.453 -31.109 -2.24 1 96.44 42 GLN B N 1
ATOM 2172 C CA . GLN B 1 42 ? -8.547 -32.25 -2.178 1 96.44 42 GLN B CA 1
ATOM 2173 C C . GLN B 1 42 ? -9.273 -33.562 -2.496 1 96.44 42 GLN B C 1
ATOM 2175 O O . GLN B 1 42 ? -8.703 -34.438 -3.135 1 96.44 42 GLN B O 1
ATOM 2180 N N . GLU B 1 43 ? -10.492 -33.656 -2.07 1 96.19 43 GLU B N 1
ATOM 2181 C CA . GLU B 1 43 ? -11.289 -34.875 -2.322 1 96.19 43 GLU B CA 1
ATOM 2182 C C . GLU B 1 43 ? -11.648 -35 -3.799 1 96.19 43 GLU B C 1
ATOM 2184 O O . GLU B 1 43 ? -11.773 -36.094 -4.32 1 96.19 43 GLU B O 1
ATOM 2189 N N . ARG B 1 44 ? -11.719 -33.906 -4.465 1 95.31 44 ARG B N 1
ATOM 2190 C CA . ARG B 1 44 ? -12.18 -33.875 -5.852 1 95.31 44 ARG B CA 1
ATOM 2191 C C . ARG B 1 44 ? -11.008 -33.969 -6.82 1 95.31 44 ARG B C 1
ATOM 2193 O O . ARG B 1 44 ? -11.164 -34.469 -7.945 1 95.31 44 ARG B O 1
ATOM 2200 N N . LEU B 1 45 ? -9.859 -33.562 -6.332 1 95.5 45 LEU B N 1
ATOM 2201 C CA . LEU B 1 45 ? -8.727 -33.438 -7.242 1 95.5 45 LEU B CA 1
ATOM 2202 C C . LEU B 1 45 ? -7.559 -34.281 -6.781 1 95.5 45 LEU B C 1
ATOM 2204 O O . LEU B 1 45 ? -7.02 -34.094 -5.691 1 95.5 45 LEU B O 1
ATOM 2208 N N . GLN B 1 46 ? -7.105 -35.25 -7.477 1 89.25 46 GLN B N 1
ATOM 2209 C CA . GLN B 1 46 ? -6.102 -36.25 -7.094 1 89.25 46 GLN B CA 1
ATOM 2210 C C . GLN B 1 46 ? -4.734 -35.594 -6.898 1 89.25 46 GLN B C 1
ATOM 2212 O O . GLN B 1 46 ? -3.955 -36 -6.043 1 89.25 46 GLN B O 1
ATOM 2217 N N . ALA B 1 47 ? -4.289 -34.594 -7.641 1 95.5 47 ALA B N 1
ATOM 2218 C CA . ALA B 1 47 ? -2.969 -33.969 -7.566 1 95.5 47 ALA B CA 1
ATOM 2219 C C . ALA B 1 47 ? -3.039 -32.625 -6.863 1 95.5 47 ALA B C 1
ATOM 2221 O O . ALA B 1 47 ? -2.303 -31.703 -7.211 1 95.5 47 ALA B O 1
ATOM 2222 N N . PHE B 1 48 ? -3.918 -32.594 -5.867 1 97.94 48 PHE B N 1
ATOM 2223 C CA . PHE B 1 48 ? -4.09 -31.359 -5.094 1 97.94 48 PHE B CA 1
ATOM 2224 C C . PHE B 1 48 ? -3.777 -31.609 -3.621 1 97.94 48 PHE B C 1
ATOM 2226 O O . PHE B 1 48 ? -4.273 -32.562 -3.025 1 97.94 48 PHE B O 1
ATOM 2233 N N . GLU B 1 49 ? -2.85 -30.875 -3.086 1 98.25 49 GLU B N 1
ATOM 2234 C CA . GLU B 1 49 ? -2.566 -30.766 -1.657 1 98.25 49 GLU B CA 1
ATOM 2235 C C . GLU B 1 49 ? -2.768 -29.344 -1.156 1 98.25 49 GLU B C 1
ATOM 2237 O O . GLU B 1 49 ? -2.953 -28.422 -1.952 1 98.25 49 GLU B O 1
ATOM 2242 N N . TYR B 1 50 ? -2.873 -29.266 0.154 1 98.44 50 TYR B N 1
ATOM 2243 C CA . TYR B 1 50 ? -3.178 -27.922 0.609 1 98.44 50 TYR B CA 1
ATOM 2244 C C . TYR B 1 50 ? -2.438 -27.594 1.901 1 98.44 50 TYR B C 1
ATOM 2246 O O . TYR B 1 50 ? -1.952 -28.5 2.586 1 98.44 50 TYR B O 1
ATOM 2254 N N . ILE B 1 51 ? -2.174 -26.359 2.141 1 98.5 51 ILE B N 1
ATOM 2255 C CA . ILE B 1 51 ? -1.654 -25.781 3.373 1 98.5 51 ILE B CA 1
ATOM 2256 C C . ILE B 1 51 ? -2.639 -24.734 3.904 1 98.5 51 ILE B C 1
ATOM 2258 O O . ILE B 1 51 ? -3.088 -23.859 3.16 1 98.5 51 ILE B O 1
ATOM 2262 N N . VAL B 1 52 ? -3.045 -24.875 5.125 1 98.12 52 VAL B N 1
ATOM 2263 C CA . VAL B 1 52 ? -3.902 -23.891 5.758 1 98.12 52 VAL B CA 1
ATOM 2264 C C . VAL B 1 52 ? -3.049 -22.75 6.305 1 98.12 52 VAL B C 1
ATOM 2266 O O . VAL B 1 52 ? -2.182 -22.953 7.152 1 98.12 52 VAL B O 1
ATOM 2269 N N . ALA B 1 53 ? -3.252 -21.578 5.773 1 97.25 53 ALA B N 1
ATOM 2270 C CA . ALA B 1 53 ? -2.514 -20.422 6.246 1 97.25 53 ALA B CA 1
ATOM 2271 C C . ALA B 1 53 ? -3.34 -19.141 6.082 1 97.25 53 ALA B C 1
ATOM 2273 O O . ALA B 1 53 ? -4.109 -19.016 5.129 1 97.25 53 ALA B O 1
ATOM 2274 N N . ASP B 1 54 ? -3.236 -18.312 7 1 96.69 54 ASP B N 1
ATOM 2275 C CA . ASP B 1 54 ? -3.822 -16.969 6.973 1 96.69 54 ASP B CA 1
ATOM 2276 C C . ASP B 1 54 ? -2.777 -15.922 6.598 1 96.69 54 ASP B C 1
ATOM 2278 O O . ASP B 1 54 ? -1.871 -15.641 7.383 1 96.69 54 ASP B O 1
ATOM 2282 N N . LEU B 1 55 ? -2.971 -15.328 5.469 1 95.75 55 LEU B N 1
ATOM 2283 C CA . LEU B 1 55 ? -1.965 -14.414 4.945 1 95.75 55 LEU B CA 1
ATOM 2284 C C . LEU B 1 55 ? -1.906 -13.141 5.773 1 95.75 55 LEU B C 1
ATOM 2286 O O . LEU B 1 55 ? -0.965 -12.352 5.645 1 95.75 55 LEU B O 1
ATOM 2290 N N . THR B 1 56 ? -2.916 -12.898 6.625 1 93.81 56 THR B N 1
ATOM 2291 C CA . THR B 1 56 ? -2.877 -11.734 7.508 1 93.81 56 THR B CA 1
ATOM 2292 C C . THR B 1 56 ? -1.968 -12 8.703 1 93.81 56 THR B C 1
ATOM 2294 O O . THR B 1 56 ? -1.601 -11.07 9.43 1 93.81 56 THR B O 1
ATOM 2297 N N . ALA B 1 57 ? -1.619 -13.289 8.898 1 93.62 57 ALA B N 1
ATOM 2298 C CA . ALA B 1 57 ? -0.758 -13.648 10.016 1 93.62 57 ALA B CA 1
ATOM 2299 C C . ALA B 1 57 ? 0.7 -13.305 9.727 1 93.62 57 ALA B C 1
ATOM 2301 O O . ALA B 1 57 ? 1.172 -13.492 8.602 1 93.62 57 ALA B O 1
ATOM 2302 N N . GLU B 1 58 ? 1.406 -12.852 10.727 1 88.38 58 GLU B N 1
ATOM 2303 C CA . GLU B 1 58 ? 2.805 -12.453 10.57 1 88.38 58 GLU B CA 1
ATOM 2304 C C . GLU B 1 58 ? 3.672 -13.648 10.18 1 88.38 58 GLU B C 1
ATOM 2306 O O . GLU B 1 58 ? 4.637 -13.5 9.422 1 88.38 58 GLU B O 1
ATOM 2311 N N . ASP B 1 59 ? 3.322 -14.781 10.578 1 93.44 59 ASP B N 1
ATOM 2312 C CA . ASP B 1 59 ? 4.18 -15.945 10.375 1 93.44 59 ASP B CA 1
ATOM 2313 C C . ASP B 1 59 ? 3.697 -16.797 9.203 1 93.44 59 ASP B C 1
ATOM 2315 O O . ASP B 1 59 ? 4.105 -17.938 9.047 1 93.44 59 ASP B O 1
ATOM 2319 N N . PHE B 1 60 ? 2.881 -16.25 8.32 1 95.38 60 PHE B N 1
ATOM 2320 C CA . PHE B 1 60 ? 2.275 -17.078 7.277 1 95.38 60 PHE B CA 1
ATOM 2321 C C . PHE B 1 60 ? 3.34 -17.641 6.344 1 95.38 60 PHE B C 1
ATOM 2323 O O . PHE B 1 60 ? 3.244 -18.781 5.902 1 95.38 60 PHE B O 1
ATOM 2330 N N . PRO B 1 61 ? 4.457 -16.859 6.043 1 96.31 61 PRO B N 1
ATOM 2331 C CA . PRO B 1 61 ? 5.465 -17.469 5.172 1 96.31 61 PRO B CA 1
ATOM 2332 C C . PRO B 1 61 ? 6.098 -18.719 5.785 1 96.31 61 PRO B C 1
ATOM 2334 O O . PRO B 1 61 ? 6.281 -19.719 5.09 1 96.31 61 PRO B O 1
ATOM 2337 N N . SER B 1 62 ? 6.375 -18.609 7.059 1 97 62 SER B N 1
ATOM 2338 C CA . SER B 1 62 ? 6.945 -19.766 7.758 1 97 62 SER B CA 1
ATOM 2339 C C . SER B 1 62 ? 5.984 -20.938 7.766 1 97 62 SER B C 1
ATOM 2341 O O . SER B 1 62 ? 6.402 -22.094 7.605 1 97 62 SER B O 1
ATOM 2343 N N . THR B 1 63 ? 4.734 -20.641 7.98 1 97.94 63 THR B N 1
ATOM 2344 C CA . THR B 1 63 ? 3.699 -21.672 7.969 1 97.94 63 THR B CA 1
ATOM 2345 C C . THR B 1 63 ? 3.656 -22.375 6.617 1 97.94 63 THR B C 1
ATOM 2347 O O . THR B 1 63 ? 3.586 -23.609 6.555 1 97.94 63 THR B O 1
ATOM 2350 N N . ILE B 1 64 ? 3.766 -21.609 5.539 1 98.19 64 ILE B N 1
ATOM 2351 C CA . ILE B 1 64 ? 3.699 -22.156 4.191 1 98.19 64 ILE B CA 1
ATOM 2352 C C . ILE B 1 64 ? 4.965 -22.969 3.902 1 98.19 64 ILE B C 1
ATOM 2354 O O . ILE B 1 64 ? 4.891 -24.078 3.363 1 98.19 64 ILE B O 1
ATOM 2358 N N . LEU B 1 65 ? 6.117 -22.453 4.328 1 98.25 65 LEU B N 1
ATOM 2359 C CA . LEU B 1 65 ? 7.375 -23.156 4.113 1 98.25 65 LEU B CA 1
ATOM 2360 C C . LEU B 1 65 ? 7.375 -24.5 4.844 1 98.25 65 LEU B C 1
ATOM 2362 O O . LEU B 1 65 ? 7.777 -25.516 4.281 1 98.25 65 LEU B O 1
ATOM 2366 N N . LYS B 1 66 ? 6.91 -24.484 6.062 1 98.25 66 LYS B N 1
ATOM 2367 C CA . LYS B 1 66 ? 6.828 -25.734 6.836 1 98.25 66 LYS B CA 1
ATOM 2368 C C . LYS B 1 66 ? 5.859 -26.719 6.188 1 98.25 66 LYS B C 1
ATOM 2370 O O . LYS B 1 66 ? 6.121 -27.922 6.164 1 98.25 66 LYS B O 1
ATOM 2375 N N . GLY B 1 67 ? 4.727 -26.172 5.75 1 98.44 67 GLY B N 1
ATOM 2376 C CA . GLY B 1 67 ? 3.781 -27 5.035 1 98.44 67 GLY B CA 1
ATOM 2377 C C . GLY B 1 67 ? 4.371 -27.641 3.791 1 98.44 67 GLY B C 1
ATOM 2378 O O . GLY B 1 67 ? 4.152 -28.828 3.531 1 98.44 67 GLY B O 1
ATOM 2379 N N . LEU B 1 68 ? 5.098 -26.828 2.998 1 98.44 68 LEU B N 1
ATOM 2380 C CA . LEU B 1 68 ? 5.75 -27.328 1.796 1 98.44 68 LEU B CA 1
ATOM 2381 C C . LEU B 1 68 ? 6.766 -28.406 2.143 1 98.44 68 LEU B C 1
ATOM 2383 O O . LEU B 1 68 ? 6.852 -29.438 1.451 1 98.44 68 LEU B O 1
ATOM 2387 N N . GLU B 1 69 ? 7.496 -28.172 3.182 1 98 69 GLU B N 1
ATOM 2388 C CA . GLU B 1 69 ? 8.453 -29.172 3.656 1 98 69 GLU B CA 1
ATOM 2389 C C . GLU B 1 69 ? 7.766 -30.469 4.027 1 98 69 GLU B C 1
ATOM 2391 O O . GLU B 1 69 ? 8.219 -31.547 3.645 1 98 69 GLU B O 1
ATOM 2396 N N . ARG B 1 70 ? 6.699 -30.391 4.738 1 98.12 70 ARG B N 1
ATOM 2397 C CA . ARG B 1 70 ? 5.949 -31.578 5.16 1 98.12 70 ARG B CA 1
ATOM 2398 C C . ARG B 1 70 ? 5.422 -32.344 3.955 1 98.12 70 ARG B C 1
ATOM 2400 O O . ARG B 1 70 ? 5.34 -33.562 3.99 1 98.12 70 ARG B O 1
ATOM 2407 N N . LEU B 1 71 ? 5.109 -31.594 2.934 1 97.75 71 LEU B N 1
ATOM 2408 C CA . LEU B 1 71 ? 4.559 -32.219 1.726 1 97.75 71 LEU B CA 1
ATOM 2409 C C . LEU B 1 71 ? 5.672 -32.75 0.829 1 97.75 71 LEU B C 1
ATOM 2411 O O . LEU B 1 71 ? 5.402 -33.312 -0.22 1 97.75 71 LEU B O 1
ATOM 2415 N N . GLY B 1 72 ? 6.957 -32.406 1.188 1 97.56 72 GLY B N 1
ATOM 2416 C CA . GLY B 1 72 ? 8.094 -32.906 0.417 1 97.56 72 GLY B CA 1
ATOM 2417 C C . GLY B 1 72 ? 8.344 -32.094 -0.844 1 97.56 72 GLY B C 1
ATOM 2418 O O . GLY B 1 72 ? 8.891 -32.594 -1.821 1 97.56 72 GLY B O 1
ATOM 2419 N N . VAL B 1 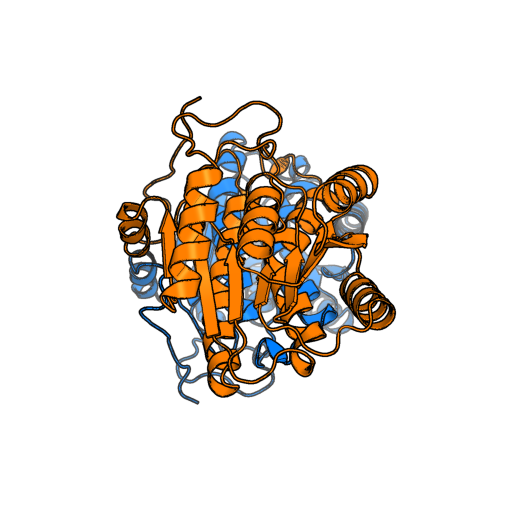73 ? 7.848 -30.891 -0.836 1 97.69 73 VAL B N 1
ATOM 2420 C CA . VAL B 1 73 ? 8.039 -30.031 -2.004 1 97.69 73 VAL B CA 1
ATOM 2421 C C . VAL B 1 73 ? 9.414 -29.375 -1.94 1 97.69 73 VAL B C 1
ATOM 2423 O O . VAL B 1 73 ? 9.734 -28.688 -0.969 1 97.69 73 VAL B O 1
ATOM 2426 N N . GLN B 1 74 ? 10.188 -29.578 -2.914 1 96.38 74 GLN B N 1
ATOM 2427 C CA . GLN B 1 74 ? 11.531 -29 -2.943 1 96.38 74 GLN B CA 1
ATOM 2428 C C . GLN B 1 74 ? 11.609 -27.812 -3.898 1 96.38 74 GLN B C 1
ATOM 2430 O O . GLN B 1 74 ? 12.312 -26.844 -3.635 1 96.38 74 GLN B O 1
ATOM 2435 N N . ASN B 1 75 ? 10.883 -28 -5 1 97.75 75 ASN B N 1
ATOM 2436 C CA . ASN B 1 75 ? 10.883 -26.969 -6.02 1 97.75 75 ASN B CA 1
ATOM 2437 C C . ASN B 1 75 ? 9.461 -26.531 -6.379 1 97.75 75 ASN B C 1
ATOM 2439 O O . ASN B 1 75 ? 8.547 -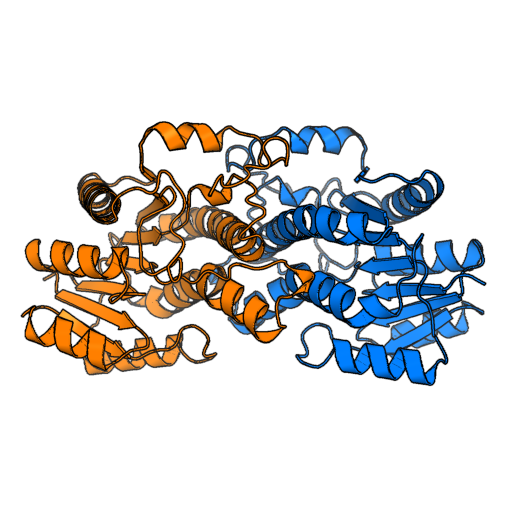27.344 -6.406 1 97.75 75 ASN B O 1
ATOM 2443 N N . ILE B 1 76 ? 9.359 -25.266 -6.605 1 98.56 76 ILE B N 1
ATOM 2444 C CA . ILE B 1 76 ? 8.117 -24.688 -7.098 1 98.56 76 ILE B CA 1
ATOM 2445 C C . ILE B 1 76 ? 8.32 -24.156 -8.516 1 98.56 76 ILE B C 1
ATOM 2447 O O . ILE B 1 76 ? 9.109 -23.234 -8.742 1 98.56 76 ILE B O 1
ATOM 2451 N N . ASP B 1 77 ? 7.629 -24.75 -9.406 1 98.56 77 ASP B N 1
ATOM 2452 C CA . ASP B 1 77 ? 7.777 -24.344 -10.797 1 98.56 77 ASP B CA 1
ATOM 2453 C C . ASP B 1 77 ? 6.895 -23.141 -11.125 1 98.56 77 ASP B C 1
ATOM 2455 O O . ASP B 1 77 ? 7.172 -22.406 -12.07 1 98.56 77 ASP B O 1
ATOM 2459 N N . LEU B 1 78 ? 5.805 -23.047 -10.375 1 98.75 78 LEU B N 1
ATOM 2460 C CA . LEU B 1 78 ? 4.82 -22 -10.617 1 98.75 78 LEU B CA 1
ATOM 2461 C C . LEU B 1 78 ? 4.223 -21.5 -9.297 1 98.75 78 LEU B C 1
ATOM 2463 O O . LEU B 1 78 ? 3.652 -22.281 -8.539 1 98.75 78 LEU B O 1
ATOM 2467 N N . LEU B 1 79 ? 4.465 -20.266 -9.008 1 98.75 79 LEU B N 1
ATOM 2468 C CA . LEU B 1 79 ? 3.801 -19.594 -7.891 1 98.75 79 LEU B CA 1
ATOM 2469 C C . LEU B 1 79 ? 2.717 -18.656 -8.391 1 98.75 79 LEU B C 1
ATOM 2471 O O . LEU B 1 79 ? 2.982 -17.781 -9.219 1 98.75 79 LEU B O 1
ATOM 2475 N N . ILE B 1 80 ? 1.47 -18.875 -7.949 1 98.69 80 ILE B N 1
ATOM 2476 C CA . ILE B 1 80 ? 0.384 -17.953 -8.289 1 98.69 80 ILE B CA 1
ATOM 2477 C C . ILE B 1 80 ? -0.104 -17.25 -7.031 1 98.69 80 ILE B C 1
ATOM 2479 O O . ILE B 1 80 ? -0.766 -17.844 -6.184 1 98.69 80 ILE B O 1
ATOM 2483 N N . ASN B 1 81 ? 0.287 -16.016 -6.945 1 98.12 81 ASN B N 1
ATOM 2484 C CA . ASN B 1 81 ? -0.265 -15.141 -5.918 1 98.12 81 ASN B CA 1
ATOM 2485 C C . ASN B 1 81 ? -1.655 -14.633 -6.297 1 98.12 81 ASN B C 1
ATOM 2487 O O . ASN B 1 81 ? -1.787 -13.633 -7 1 98.12 81 ASN B O 1
ATOM 2491 N N . ASN B 1 82 ? -2.656 -15.258 -5.742 1 96.69 82 ASN B N 1
ATOM 2492 C CA . ASN B 1 82 ? -4.027 -15 -6.168 1 96.69 82 ASN B CA 1
ATOM 2493 C C . ASN B 1 82 ? -4.898 -14.523 -5.008 1 96.69 82 ASN B C 1
ATOM 2495 O O . ASN B 1 82 ? -5.941 -13.906 -5.223 1 96.69 82 ASN B O 1
ATOM 2499 N N . ALA B 1 83 ? -4.422 -14.789 -3.773 1 93.44 83 ALA B N 1
ATOM 2500 C CA . ALA B 1 83 ? -5.223 -14.422 -2.607 1 93.44 83 ALA B CA 1
ATOM 2501 C C . ALA B 1 83 ? -5.508 -12.93 -2.59 1 93.44 83 ALA B C 1
ATOM 2503 O O . ALA B 1 83 ? -4.637 -12.117 -2.908 1 93.44 83 ALA B O 1
ATOM 2504 N N . GLY B 1 84 ? -6.715 -12.586 -2.238 1 89.31 84 GLY B N 1
ATOM 2505 C CA . GLY B 1 84 ? -7.121 -11.188 -2.143 1 89.31 84 GLY B CA 1
ATOM 2506 C C . GLY B 1 84 ? -8.406 -10.992 -1.362 1 89.31 84 GLY B C 1
ATOM 2507 O O . GLY B 1 84 ? -9.141 -11.953 -1.11 1 89.31 84 GLY B O 1
ATOM 2508 N N . LEU B 1 85 ? -8.586 -9.82 -0.946 1 86.12 85 LEU B N 1
ATOM 2509 C CA . LEU B 1 85 ? -9.82 -9.453 -0.253 1 86.12 85 LEU B CA 1
ATOM 2510 C C . LEU B 1 85 ? -10.188 -8.008 -0.54 1 86.12 85 LEU B C 1
ATOM 2512 O O . LEU B 1 85 ? -9.336 -7.203 -0.913 1 86.12 85 LEU B O 1
ATOM 2516 N N . ALA B 1 86 ? -11.422 -7.773 -0.504 1 83.25 86 ALA B N 1
ATOM 2517 C CA . ALA B 1 86 ? -11.922 -6.41 -0.678 1 83.25 86 ALA B CA 1
ATOM 2518 C C . ALA B 1 86 ? -12.898 -6.035 0.431 1 83.25 86 ALA B C 1
ATOM 2520 O O . ALA B 1 86 ? -13.586 -6.898 0.978 1 83.25 86 ALA B O 1
ATOM 2521 N N . VAL B 1 87 ? -12.82 -4.824 0.83 1 82.94 87 VAL B N 1
ATOM 2522 C CA . VAL B 1 87 ? -13.766 -4.23 1.767 1 82.94 87 VAL B CA 1
ATOM 2523 C C . VAL B 1 87 ? -14.523 -3.096 1.083 1 82.94 87 VAL B C 1
ATOM 2525 O O . VAL B 1 87 ? -13.914 -2.139 0.595 1 82.94 87 VAL B O 1
ATOM 2528 N N . ARG B 1 88 ? -15.852 -3.279 1.103 1 83.69 88 ARG B N 1
ATOM 2529 C CA . ARG B 1 88 ? -16.688 -2.285 0.436 1 83.69 88 ARG B CA 1
ATOM 2530 C C . ARG B 1 88 ? -17.266 -1.292 1.438 1 83.69 88 ARG B C 1
ATOM 2532 O O . ARG B 1 88 ? -18.375 -1.48 1.938 1 83.69 88 ARG B O 1
ATOM 2539 N N . LYS B 1 89 ? -16.625 -0.244 1.642 1 86.56 89 LYS B N 1
ATOM 2540 C CA . LYS B 1 89 ? -17.094 0.848 2.492 1 86.56 89 LYS B CA 1
ATOM 2541 C C . LYS B 1 89 ? -16.172 2.059 2.387 1 86.56 89 LYS B C 1
ATOM 2543 O O . LYS B 1 89 ? -15.023 1.936 1.939 1 86.56 89 LYS B O 1
ATOM 2548 N N . PRO B 1 90 ? -16.672 3.205 2.865 1 87.81 90 PRO B N 1
ATOM 2549 C CA . PRO B 1 90 ? -15.828 4.406 2.85 1 87.81 90 PRO B CA 1
ATOM 2550 C C . PRO B 1 90 ? -14.578 4.254 3.709 1 87.81 90 PRO B C 1
ATOM 2552 O O . PRO B 1 90 ? -14.578 3.504 4.688 1 87.81 90 PRO B O 1
ATOM 2555 N N . LEU B 1 91 ? -13.523 4.906 3.297 1 89.94 91 LEU B N 1
ATOM 2556 C CA . LEU B 1 91 ? -12.242 4.816 3.988 1 89.94 91 LEU B CA 1
ATOM 2557 C C . LEU B 1 91 ? -12.383 5.223 5.453 1 89.94 91 LEU B C 1
ATOM 2559 O O . LEU B 1 91 ? -11.797 4.598 6.336 1 89.94 91 LEU B O 1
ATOM 2563 N N . LEU B 1 92 ? -13.188 6.211 5.711 1 91.75 92 LEU B N 1
ATOM 2564 C CA . LEU B 1 92 ? -13.359 6.727 7.062 1 91.75 92 LEU B CA 1
ATOM 2565 C C . LEU B 1 92 ? -14.102 5.719 7.934 1 91.75 92 LEU B C 1
ATOM 2567 O O . LEU B 1 92 ? -14.133 5.855 9.156 1 91.75 92 LEU B O 1
ATOM 2571 N N . GLU B 1 93 ? -14.641 4.703 7.316 1 91.5 93 GLU B N 1
ATOM 2572 C CA . GLU B 1 93 ? -15.375 3.672 8.047 1 91.5 93 GLU B CA 1
ATOM 2573 C C . GLU B 1 93 ? -14.547 2.4 8.188 1 91.5 93 GLU B C 1
ATOM 2575 O O . GLU B 1 93 ? -14.969 1.441 8.836 1 91.5 93 GLU B O 1
ATOM 2580 N N . HIS B 1 94 ? -13.367 2.367 7.582 1 91.88 94 HIS B N 1
ATOM 2581 C CA . HIS B 1 94 ? -12.469 1.233 7.742 1 91.88 94 HIS B CA 1
ATOM 2582 C C . HIS B 1 94 ? -11.891 1.182 9.156 1 91.88 94 HIS B C 1
ATOM 2584 O O . HIS B 1 94 ? -11.461 2.207 9.695 1 91.88 94 HIS B O 1
ATOM 2590 N N . SER B 1 95 ? -12.016 -0.011 9.758 1 90.81 95 SER B N 1
ATOM 2591 C CA . SER B 1 95 ? -11.242 -0.177 10.984 1 90.81 95 SER B CA 1
ATOM 2592 C C . SER B 1 95 ? -9.75 -0.29 10.68 1 90.81 95 SER B C 1
ATOM 2594 O O . SER B 1 95 ? -9.359 -0.56 9.539 1 90.81 95 SER B O 1
ATOM 2596 N N . GLU B 1 96 ? -8.953 -0.044 11.672 1 90 96 GLU B N 1
ATOM 2597 C CA . GLU B 1 96 ? -7.512 -0.178 11.516 1 90 96 GLU B CA 1
ATOM 2598 C C . GLU B 1 96 ? -7.137 -1.586 11.062 1 90 96 GLU B C 1
ATOM 2600 O O . GLU B 1 96 ? -6.312 -1.753 10.156 1 90 96 GLU B O 1
ATOM 2605 N N . VAL B 1 97 ? -7.777 -2.479 11.633 1 91.12 97 VAL B N 1
ATOM 2606 C CA . VAL B 1 97 ? -7.48 -3.877 11.344 1 91.12 97 VAL B CA 1
ATOM 2607 C C . VAL B 1 97 ? -7.875 -4.207 9.906 1 91.12 97 VAL B C 1
ATOM 2609 O O . VAL B 1 97 ? -7.16 -4.93 9.211 1 91.12 97 VAL B O 1
ATOM 2612 N N . GLU B 1 98 ? -8.969 -3.67 9.477 1 91.94 98 GLU B N 1
ATOM 2613 C CA . GLU B 1 98 ? -9.445 -3.916 8.117 1 91.94 98 GLU B CA 1
ATOM 2614 C C . GLU B 1 98 ? -8.469 -3.357 7.086 1 91.94 98 GLU B C 1
ATOM 2616 O O . GLU B 1 98 ? -8.133 -4.039 6.117 1 91.94 98 GLU B O 1
ATOM 2621 N N . LEU B 1 99 ? -8.094 -2.152 7.312 1 92.12 99 LEU B N 1
ATOM 2622 C CA . LEU B 1 99 ? -7.176 -1.496 6.383 1 92.12 99 LEU B CA 1
ATOM 2623 C C . LEU B 1 99 ? -5.832 -2.219 6.344 1 92.12 99 LEU B C 1
ATOM 2625 O O . LEU B 1 99 ? -5.297 -2.48 5.266 1 92.12 99 LEU B O 1
ATOM 2629 N N . GLU B 1 100 ? -5.359 -2.557 7.469 1 93 100 GLU B N 1
ATOM 2630 C CA . GLU B 1 100 ? -4.082 -3.252 7.566 1 93 100 GLU B CA 1
ATOM 2631 C C . GLU B 1 100 ? -4.145 -4.621 6.895 1 93 100 GLU B C 1
ATOM 2633 O O . GLU B 1 100 ? -3.246 -4.98 6.129 1 93 100 GLU B O 1
ATOM 2638 N N . ASN B 1 101 ? -5.16 -5.375 7.219 1 93.94 101 ASN B N 1
ATOM 2639 C CA . ASN B 1 101 ? -5.312 -6.707 6.645 1 93.94 101 ASN B CA 1
ATOM 2640 C C . ASN B 1 101 ? -5.453 -6.648 5.125 1 93.94 101 ASN B C 1
ATOM 2642 O O . ASN B 1 101 ? -4.922 -7.508 4.418 1 93.94 101 ASN B O 1
ATOM 2646 N N . LEU B 1 102 ? -6.18 -5.664 4.695 1 93.44 102 LEU B N 1
ATOM 2647 C CA . LEU B 1 102 ? -6.383 -5.496 3.26 1 93.44 102 LEU B CA 1
ATOM 2648 C C . LEU B 1 102 ? -5.055 -5.285 2.543 1 93.44 102 LEU B C 1
ATOM 2650 O O . LEU B 1 102 ? -4.773 -5.949 1.542 1 93.44 102 LEU B O 1
ATOM 2654 N N . PHE B 1 103 ? -4.23 -4.438 3.039 1 94.25 103 PHE B N 1
ATOM 2655 C CA . PHE B 1 103 ? -2.941 -4.16 2.42 1 94.25 103 PHE B CA 1
ATOM 2656 C C . PHE B 1 103 ? -1.995 -5.344 2.58 1 94.25 103 PHE B C 1
ATOM 2658 O O . PHE B 1 103 ? -1.221 -5.652 1.674 1 94.25 103 PHE B O 1
ATOM 2665 N N . ARG B 1 104 ? -2.082 -5.961 3.713 1 95.19 104 ARG B N 1
ATOM 2666 C CA . ARG B 1 104 ? -1.238 -7.121 3.965 1 95.19 104 ARG B CA 1
ATOM 2667 C C . ARG B 1 104 ? -1.509 -8.227 2.951 1 95.19 104 ARG B C 1
ATOM 2669 O O . ARG B 1 104 ? -0.581 -8.742 2.324 1 95.19 104 ARG B O 1
ATOM 2676 N N . VAL B 1 105 ? -2.693 -8.508 2.732 1 95.19 105 VAL B N 1
ATOM 2677 C CA . VAL B 1 105 ? -3.076 -9.641 1.898 1 95.19 105 VAL B CA 1
ATOM 2678 C C . VAL B 1 105 ? -2.875 -9.297 0.426 1 95.19 105 VAL B C 1
ATOM 2680 O O . VAL B 1 105 ? -2.336 -10.094 -0.341 1 95.19 105 VAL B O 1
ATOM 2683 N N . ASN B 1 106 ? -3.262 -8.094 0.057 1 94.38 106 ASN B N 1
ATOM 2684 C CA . ASN B 1 106 ? -3.35 -7.766 -1.362 1 94.38 106 ASN B CA 1
ATOM 2685 C C . ASN B 1 106 ? -2.035 -7.199 -1.891 1 94.38 106 ASN B C 1
ATOM 2687 O O . ASN B 1 106 ? -1.771 -7.25 -3.094 1 94.38 106 ASN B O 1
ATOM 2691 N N . ALA B 1 107 ? -1.215 -6.664 -1.006 1 94.12 107 ALA B N 1
ATOM 2692 C CA . ALA B 1 107 ? -0.033 -5.973 -1.512 1 94.12 107 ALA B CA 1
ATOM 2693 C C . ALA B 1 107 ? 1.246 -6.594 -0.958 1 94.12 107 ALA B C 1
ATOM 2695 O O . ALA B 1 107 ? 2.164 -6.918 -1.714 1 94.12 107 ALA B O 1
ATOM 2696 N N . LEU B 1 108 ? 1.312 -6.852 0.303 1 95.88 108 LEU B N 1
ATOM 2697 C CA . LEU B 1 108 ? 2.57 -7.215 0.947 1 95.88 108 LEU B CA 1
ATOM 2698 C C . LEU B 1 108 ? 2.799 -8.719 0.882 1 95.88 108 LEU B C 1
ATOM 2700 O O . LEU B 1 108 ? 3.906 -9.172 0.578 1 95.88 108 LEU B O 1
ATOM 2704 N N . ALA B 1 109 ? 1.764 -9.484 1.12 1 96.75 109 ALA B N 1
ATOM 2705 C CA . ALA B 1 109 ? 1.875 -10.938 1.246 1 96.75 109 ALA B CA 1
ATOM 2706 C C . ALA B 1 109 ? 2.424 -11.555 -0.035 1 96.75 109 ALA B C 1
ATOM 2708 O O . ALA B 1 109 ? 3.275 -12.445 0.015 1 96.75 109 ALA B O 1
ATOM 2709 N N . PRO B 1 110 ? 1.956 -11.133 -1.224 1 96.94 110 PRO B N 1
ATOM 2710 C CA . PRO B 1 110 ? 2.508 -11.719 -2.449 1 96.94 110 PRO B CA 1
ATOM 2711 C C . PRO B 1 110 ? 4.02 -11.539 -2.559 1 96.94 110 PRO B C 1
ATOM 2713 O O . PRO B 1 110 ? 4.723 -12.445 -3 1 96.94 110 PRO B O 1
ATOM 2716 N N . VAL B 1 111 ? 4.523 -10.375 -2.154 1 95.62 111 VAL B N 1
ATOM 2717 C CA . VAL B 1 111 ? 5.953 -10.086 -2.209 1 95.62 111 VAL B CA 1
ATOM 2718 C C . VAL B 1 111 ? 6.691 -10.922 -1.166 1 95.62 111 VAL B C 1
ATOM 2720 O O . VAL B 1 111 ? 7.723 -11.523 -1.463 1 95.62 111 VAL B O 1
ATOM 2723 N N . GLU B 1 112 ? 6.152 -10.984 0.019 1 96.38 112 GLU B N 1
ATOM 2724 C CA . GLU B 1 112 ? 6.766 -11.711 1.124 1 96.38 112 GLU B CA 1
ATOM 2725 C C . GLU B 1 112 ? 6.844 -13.203 0.822 1 96.38 112 GLU B C 1
ATOM 2727 O O . GLU B 1 112 ? 7.863 -13.844 1.093 1 96.38 112 GLU B O 1
ATOM 2732 N N . LEU B 1 113 ? 5.773 -13.703 0.284 1 97.5 113 LEU B N 1
ATOM 2733 C CA . LEU B 1 113 ? 5.758 -15.125 -0.055 1 97.5 113 LEU B CA 1
ATOM 2734 C C . LEU B 1 113 ? 6.766 -15.43 -1.157 1 97.5 113 LEU B C 1
ATOM 2736 O O . LEU B 1 113 ? 7.492 -16.422 -1.079 1 97.5 113 LEU B O 1
ATOM 2740 N N . THR B 1 114 ? 6.77 -14.609 -2.197 1 97.62 114 THR B N 1
ATOM 2741 C CA . THR B 1 114 ? 7.723 -14.789 -3.287 1 97.62 114 THR B CA 1
ATOM 2742 C C . THR B 1 114 ? 9.156 -14.82 -2.754 1 97.62 114 THR B C 1
ATOM 2744 O O . THR B 1 114 ? 9.938 -15.688 -3.125 1 97.62 114 THR B O 1
ATOM 2747 N N . ARG B 1 115 ? 9.43 -13.891 -1.85 1 96.06 115 ARG B N 1
ATOM 2748 C CA . ARG B 1 115 ? 10.75 -13.852 -1.235 1 96.06 115 ARG B CA 1
ATOM 2749 C C . ARG B 1 115 ? 11.023 -15.117 -0.427 1 96.06 115 ARG B C 1
ATOM 2751 O O . ARG B 1 115 ? 12.102 -15.695 -0.514 1 96.06 115 ARG B O 1
ATOM 2758 N N . ALA B 1 116 ? 10.078 -15.539 0.34 1 96.56 116 ALA B N 1
ATOM 2759 C CA . ALA B 1 116 ? 10.234 -16.672 1.243 1 96.56 116 ALA B CA 1
ATOM 2760 C C . ALA B 1 116 ? 10.508 -17.969 0.466 1 96.56 116 ALA B C 1
ATOM 2762 O O . ALA B 1 116 ? 11.305 -18.797 0.898 1 96.56 116 ALA B O 1
ATOM 2763 N N . VAL B 1 117 ? 9.898 -18.109 -0.694 1 97.81 117 VAL B N 1
ATOM 2764 C CA . VAL B 1 117 ? 10.016 -19.375 -1.423 1 97.81 117 VAL B CA 1
ATOM 2765 C C . VAL B 1 117 ? 11.07 -19.234 -2.518 1 97.81 117 VAL B C 1
ATOM 2767 O O . VAL B 1 117 ? 11.25 -20.156 -3.326 1 97.81 117 VAL B O 1
ATOM 2770 N N . LEU B 1 118 ? 11.727 -18.109 -2.535 1 97 118 LEU B N 1
ATOM 2771 C CA . LEU B 1 118 ? 12.695 -17.812 -3.584 1 97 118 LEU B CA 1
ATOM 2772 C C . LEU B 1 118 ? 13.703 -18.938 -3.73 1 97 118 LEU B C 1
ATOM 2774 O O . LEU B 1 118 ? 14 -19.375 -4.848 1 97 118 LEU B O 1
ATOM 2778 N N . PRO B 1 119 ? 14.172 -19.516 -2.635 1 97.12 119 PRO B N 1
ATOM 2779 C CA . PRO B 1 119 ? 15.133 -20.609 -2.773 1 97.12 119 PRO B CA 1
ATOM 2780 C C . PRO B 1 119 ? 14.523 -21.844 -3.447 1 97.12 119 PRO B C 1
ATOM 2782 O O . PRO B 1 119 ? 15.258 -22.703 -3.936 1 97.12 119 PRO B O 1
ATOM 2785 N N . MET B 1 120 ? 13.242 -21.938 -3.518 1 98.12 120 MET B N 1
ATOM 2786 C CA . MET B 1 120 ? 12.555 -23.094 -4.09 1 98.12 120 MET B CA 1
ATOM 2787 C C . MET B 1 120 ? 12.148 -22.828 -5.535 1 98.12 120 MET B C 1
ATOM 2789 O O . MET B 1 120 ? 11.578 -23.703 -6.195 1 98.12 120 MET B O 1
ATOM 2793 N N . LEU B 1 121 ? 12.391 -21.594 -6.02 1 98.12 121 LEU B N 1
ATOM 2794 C CA . LEU B 1 121 ? 12.062 -21.219 -7.391 1 98.12 121 LEU B CA 1
ATOM 2795 C C . LEU B 1 121 ? 13.273 -21.375 -8.305 1 98.12 121 LEU B C 1
ATOM 2797 O O . LEU B 1 121 ? 14.133 -20.484 -8.352 1 98.12 121 LEU B O 1
ATOM 2801 N N . PRO B 1 122 ? 13.352 -22.422 -8.992 1 97.31 122 PRO B N 1
ATOM 2802 C CA . PRO B 1 122 ? 14.492 -22.609 -9.883 1 97.31 122 PRO B CA 1
ATOM 2803 C C . PRO B 1 122 ? 14.43 -21.734 -11.125 1 97.31 122 PRO B C 1
ATOM 2805 O O . PRO B 1 122 ? 13.375 -21.156 -11.43 1 97.31 122 PRO B O 1
ATOM 2808 N N . LYS B 1 123 ? 15.594 -21.656 -11.719 1 96.75 123 LYS B N 1
ATOM 2809 C CA . LYS B 1 123 ? 15.602 -21 -13.023 1 96.75 123 LYS B CA 1
ATOM 2810 C C . LYS B 1 123 ? 14.562 -21.625 -13.953 1 96.75 123 LYS B C 1
ATOM 2812 O O . LYS B 1 123 ? 14.438 -22.844 -14.016 1 96.75 123 LYS B O 1
ATOM 2817 N N . GLY B 1 124 ? 13.812 -20.75 -14.586 1 96.75 124 GLY B N 1
ATOM 2818 C CA . GLY B 1 124 ? 12.781 -21.25 -15.484 1 96.75 124 GLY B CA 1
ATOM 2819 C C . GLY B 1 124 ? 11.406 -21.297 -14.844 1 96.75 124 GLY B C 1
ATOM 2820 O O . GLY B 1 124 ? 10.398 -21.5 -15.523 1 96.75 124 GLY B O 1
ATOM 2821 N N . SER B 1 125 ? 11.32 -21.109 -13.484 1 97.94 125 SER B N 1
ATOM 2822 C CA . SER B 1 125 ? 10.031 -21.062 -12.805 1 97.94 125 SER B CA 1
ATOM 2823 C C . SER B 1 125 ? 9.289 -19.766 -13.125 1 97.94 125 SER B C 1
ATOM 2825 O O . SER B 1 125 ? 9.852 -18.859 -13.75 1 97.94 125 SER B O 1
ATOM 2827 N N . SER B 1 126 ? 7.98 -19.766 -12.812 1 98.06 126 SER B N 1
ATOM 2828 C CA . SER B 1 126 ? 7.129 -18.609 -13.07 1 98.06 126 SER B CA 1
ATOM 2829 C C . SER B 1 126 ? 6.414 -18.156 -11.797 1 98.06 126 SER B C 1
ATOM 2831 O O . SER B 1 126 ? 6.031 -18.984 -10.969 1 98.06 126 SER B O 1
ATOM 2833 N N . VAL B 1 127 ? 6.336 -16.875 -11.695 1 98.31 127 VAL B N 1
ATOM 2834 C CA . VAL B 1 127 ? 5.547 -16.266 -10.625 1 98.31 127 VAL B CA 1
ATOM 2835 C C . VAL B 1 127 ? 4.449 -15.398 -11.234 1 98.31 127 VAL B C 1
ATOM 2837 O O . VAL B 1 127 ? 4.727 -14.523 -12.055 1 98.31 127 VAL B O 1
ATOM 2840 N N . VAL B 1 128 ? 3.201 -15.672 -10.836 1 98.31 128 VAL B N 1
ATOM 2841 C CA . VAL B 1 128 ? 2.047 -14.93 -11.328 1 98.31 128 VAL B CA 1
ATOM 2842 C C . VAL B 1 128 ? 1.466 -14.078 -10.211 1 98.31 128 VAL B C 1
ATOM 2844 O O . VAL B 1 128 ? 1.325 -14.539 -9.07 1 98.31 128 VAL B O 1
ATOM 2847 N N . PHE B 1 129 ? 1.229 -12.859 -10.5 1 96.75 129 PHE B N 1
ATOM 2848 C CA . PHE B 1 129 ? 0.513 -11.969 -9.602 1 96.75 129 PHE B CA 1
ATOM 2849 C C . PHE B 1 129 ? -0.851 -11.602 -10.18 1 96.75 129 PHE B C 1
ATOM 2851 O O . PHE B 1 129 ? -0.938 -11.008 -11.258 1 96.75 129 PHE B O 1
ATOM 2858 N N . ILE B 1 130 ? -1.901 -11.977 -9.453 1 94.75 130 ILE B N 1
ATOM 2859 C CA . ILE B 1 130 ? -3.24 -11.531 -9.828 1 94.75 130 ILE B CA 1
ATOM 2860 C C . ILE B 1 130 ? -3.512 -10.148 -9.25 1 94.75 130 ILE B C 1
ATOM 2862 O O . ILE B 1 130 ? -3.779 -10.008 -8.055 1 94.75 130 ILE B O 1
ATOM 2866 N N . ILE B 1 131 ? -3.451 -9.172 -10.07 1 90.31 131 ILE B N 1
ATOM 2867 C CA . ILE B 1 131 ? -3.6 -7.785 -9.648 1 90.31 131 ILE B CA 1
ATOM 2868 C C . ILE B 1 131 ? -5.023 -7.312 -9.93 1 90.31 131 ILE B C 1
ATOM 2870 O O . ILE B 1 131 ? -5.977 -7.793 -9.312 1 90.31 131 ILE B O 1
ATOM 2874 N N . SER B 1 132 ? -5.293 -6.383 -10.625 1 75.56 132 SER B N 1
ATOM 2875 C CA . SER B 1 132 ? -6.602 -5.867 -11.016 1 75.56 132 SER B CA 1
ATOM 2876 C C . SER B 1 132 ? -6.473 -4.688 -11.969 1 75.56 132 SER B C 1
ATOM 2878 O O . SER B 1 132 ? -5.492 -3.939 -11.914 1 75.56 132 SER B O 1
ATOM 2880 N N . GLY B 1 133 ? -7.445 -4.723 -12.836 1 66.75 133 GLY B N 1
ATOM 2881 C CA . GLY B 1 133 ? -7.516 -3.541 -13.68 1 66.75 133 GLY B CA 1
ATOM 2882 C C . GLY B 1 133 ? -7.691 -2.258 -12.891 1 66.75 133 GLY B C 1
ATOM 2883 O O . GLY B 1 133 ? -7.352 -1.175 -13.375 1 66.75 133 GLY B O 1
ATOM 2884 N N . VAL B 1 134 ? -8.188 -2.357 -11.742 1 58.84 134 VAL B N 1
ATOM 2885 C CA . VAL B 1 134 ? -8.469 -1.205 -10.891 1 58.84 134 VAL B CA 1
ATOM 2886 C C . VAL B 1 134 ? -7.16 -0.59 -10.406 1 58.84 134 VAL B C 1
ATOM 2888 O O . VAL B 1 134 ? -7.152 0.494 -9.812 1 58.84 134 VAL B O 1
ATOM 2891 N N . ALA B 1 135 ? -6.078 -1.229 -10.633 1 63.31 135 ALA B N 1
ATOM 2892 C CA . ALA B 1 135 ? -4.777 -0.677 -10.258 1 63.31 135 ALA B CA 1
ATOM 2893 C C . ALA B 1 135 ? -4.523 0.653 -10.961 1 63.31 135 ALA B C 1
ATOM 2895 O O . ALA B 1 135 ? -3.699 1.452 -10.516 1 63.31 135 ALA B O 1
ATOM 2896 N N . PHE B 1 136 ? -5.41 0.839 -11.984 1 60.19 136 PHE B N 1
ATOM 2897 C CA . PHE B 1 136 ? -5.148 2.016 -12.805 1 60.19 136 PHE B CA 1
ATOM 2898 C C . PHE B 1 136 ? -6.293 3.014 -12.703 1 60.19 136 PHE B C 1
ATOM 2900 O O . PHE B 1 136 ? -6.238 4.098 -13.289 1 60.19 136 PHE B O 1
ATOM 2907 N N . VAL B 1 137 ? -7.289 2.539 -11.953 1 61.84 137 VAL B N 1
ATOM 2908 C CA . VAL B 1 137 ? -8.477 3.383 -11.906 1 61.84 137 VAL B CA 1
ATOM 2909 C C . VAL B 1 137 ? -8.922 3.566 -10.453 1 61.84 137 VAL B C 1
ATOM 2911 O O . VAL B 1 137 ? -8.727 2.676 -9.625 1 61.84 137 VAL B O 1
ATOM 2914 N N . ASN B 1 138 ? -9.43 4.746 -10.242 1 63.06 138 ASN B N 1
ATOM 2915 C CA . ASN B 1 138 ? -9.984 5.016 -8.922 1 63.06 138 ASN B CA 1
ATOM 2916 C C . ASN B 1 138 ? -11.445 4.574 -8.836 1 63.06 138 ASN B C 1
ATOM 2918 O O . ASN B 1 138 ? -12.273 4.988 -9.648 1 63.06 138 ASN B O 1
ATOM 2922 N N . VAL B 1 139 ? -11.656 3.67 -7.984 1 63.66 139 VAL B N 1
ATOM 2923 C CA . VAL B 1 139 ? -13.023 3.234 -7.715 1 63.66 139 VAL B CA 1
ATOM 2924 C C . VAL B 1 139 ? -13.422 3.631 -6.297 1 63.66 139 VAL B C 1
ATOM 2926 O O . VAL B 1 139 ? -12.906 3.08 -5.32 1 63.66 139 VAL B O 1
ATOM 2929 N N . LEU B 1 140 ? -14.422 4.453 -6.176 1 68 140 LEU B N 1
ATOM 2930 C CA . LEU B 1 140 ? -14.812 5.078 -4.918 1 68 140 LEU B CA 1
ATOM 2931 C C . LEU B 1 140 ? -15.383 4.043 -3.955 1 68 140 LEU B C 1
ATOM 2933 O O . LEU B 1 140 ? -15.273 4.191 -2.736 1 68 140 LEU B O 1
ATOM 2937 N N . GLU B 1 141 ? -15.938 3.004 -4.457 1 74.44 141 GLU B N 1
ATOM 2938 C CA . GLU B 1 141 ? -16.656 2.035 -3.631 1 74.44 141 GLU B CA 1
ATOM 2939 C C . GLU B 1 141 ? -15.68 1.105 -2.906 1 74.44 141 GLU B C 1
ATOM 2941 O O . GLU B 1 141 ? -16.031 0.495 -1.896 1 74.44 141 GLU B O 1
ATOM 2946 N N . ILE B 1 142 ? -14.531 0.98 -3.434 1 77.94 142 ILE B N 1
ATOM 2947 C CA . ILE B 1 142 ? 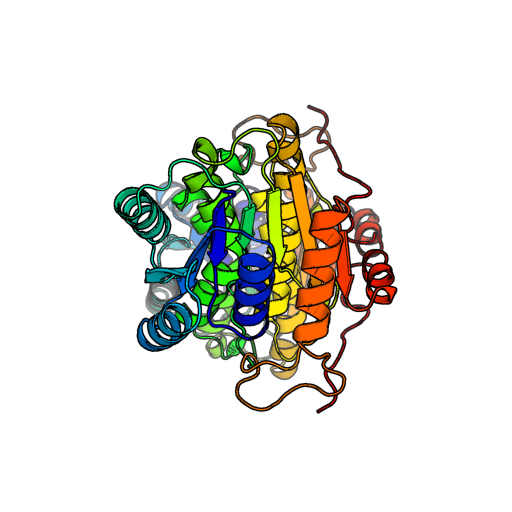-13.531 0.095 -2.855 1 77.94 142 ILE B CA 1
ATOM 2948 C C . ILE B 1 142 ? -12.172 0.8 -2.828 1 77.94 142 ILE B C 1
ATOM 2950 O O . ILE B 1 142 ? -11.203 0.314 -3.41 1 77.94 142 ILE B O 1
ATOM 2954 N N . PRO B 1 143 ? -12.117 1.831 -2.092 1 80 143 PRO B N 1
ATOM 2955 C CA . PRO B 1 143 ? -10.93 2.695 -2.158 1 80 143 PRO B CA 1
ATOM 2956 C C . PRO B 1 143 ? -9.664 2 -1.662 1 80 143 PRO B C 1
ATOM 2958 O O . PRO B 1 143 ? -8.602 2.145 -2.27 1 80 143 PRO B O 1
ATOM 2961 N N . SER B 1 144 ? -9.836 1.243 -0.609 1 87.5 144 SER B N 1
ATOM 2962 C CA . SER B 1 144 ? -8.656 0.594 -0.038 1 87.5 144 SER B CA 1
ATOM 2963 C C . SER B 1 144 ? -8.148 -0.521 -0.944 1 87.5 144 SER B C 1
ATOM 2965 O O . SER B 1 144 ? -6.938 -0.739 -1.045 1 87.5 144 SER B O 1
ATOM 2967 N N . TYR B 1 145 ? -9.016 -1.15 -1.636 1 86.38 145 TYR B N 1
ATOM 2968 C CA . TYR B 1 145 ? -8.641 -2.219 -2.553 1 86.38 145 TYR B CA 1
ATOM 2969 C C . TYR B 1 145 ? -7.859 -1.666 -3.74 1 86.38 145 TYR B C 1
ATOM 2971 O O . TYR B 1 145 ? -6.801 -2.191 -4.098 1 86.38 145 TYR B O 1
ATOM 2979 N N . CYS B 1 146 ? -8.375 -0.62 -4.309 1 82.75 146 CYS B N 1
ATOM 2980 C CA . CYS B 1 146 ? -7.699 0.019 -5.438 1 82.75 146 CYS B CA 1
ATOM 2981 C C . CYS B 1 146 ? -6.293 0.462 -5.055 1 82.75 146 CYS B C 1
ATOM 2983 O O . CYS B 1 146 ? -5.344 0.251 -5.812 1 82.75 146 CYS B O 1
ATOM 2985 N N . ALA B 1 147 ? -6.215 1.002 -3.904 1 87.62 147 ALA B N 1
ATOM 2986 C CA . ALA B 1 147 ? -4.918 1.47 -3.426 1 87.62 147 ALA B CA 1
ATOM 2987 C C . ALA B 1 147 ? -3.947 0.306 -3.246 1 87.62 147 ALA B C 1
ATOM 2989 O O . ALA B 1 147 ? -2.791 0.383 -3.666 1 87.62 147 ALA B O 1
ATOM 2990 N N . ALA B 1 148 ? -4.418 -0.76 -2.676 1 90.62 148 ALA B N 1
ATOM 2991 C CA . ALA B 1 148 ? -3.572 -1.921 -2.408 1 90.62 148 ALA B CA 1
ATOM 2992 C C . ALA B 1 148 ? -3.125 -2.586 -3.707 1 90.62 148 ALA B C 1
ATOM 2994 O O . ALA B 1 148 ? -1.964 -2.98 -3.84 1 90.62 148 ALA B O 1
ATOM 2995 N N . LYS B 1 149 ? -4.043 -2.688 -4.605 1 87.44 149 LYS B N 1
ATOM 2996 C CA . LYS B 1 149 ? -3.713 -3.316 -5.879 1 87.44 149 LYS B CA 1
ATOM 2997 C C . LYS B 1 149 ? -2.789 -2.426 -6.711 1 87.44 149 LYS B C 1
ATOM 2999 O O . LYS B 1 149 ? -1.937 -2.924 -7.445 1 87.44 149 LYS B O 1
ATOM 3004 N N . GLY B 1 150 ? -3.002 -1.139 -6.602 1 84.69 150 GLY B N 1
ATOM 3005 C CA . GLY B 1 150 ? -2.025 -0.234 -7.184 1 84.69 150 GLY B CA 1
ATOM 3006 C C . GLY B 1 150 ? -0.628 -0.425 -6.629 1 84.69 150 GLY B C 1
ATOM 3007 O O . GLY B 1 150 ? 0.349 -0.437 -7.379 1 84.69 150 GLY B O 1
ATOM 3008 N N . ALA B 1 151 ? -0.566 -0.526 -5.371 1 89.31 151 ALA B N 1
ATOM 3009 C CA . ALA B 1 151 ? 0.714 -0.774 -4.711 1 89.31 151 ALA B CA 1
ATOM 3010 C C . ALA B 1 151 ? 1.327 -2.09 -5.184 1 89.31 151 ALA B C 1
ATOM 3012 O O . ALA B 1 151 ? 2.527 -2.162 -5.453 1 89.31 151 ALA B O 1
ATOM 3013 N N . LEU B 1 152 ? 0.489 -3.068 -5.297 1 90.94 152 LEU B N 1
ATOM 3014 C CA . LEU B 1 152 ? 0.966 -4.363 -5.766 1 90.94 152 LEU B CA 1
ATOM 3015 C C . LEU B 1 152 ? 1.541 -4.258 -7.176 1 90.94 152 LEU B C 1
ATOM 3017 O O . LEU B 1 152 ? 2.576 -4.855 -7.473 1 90.94 152 LEU B O 1
ATOM 3021 N N . HIS B 1 153 ? 0.825 -3.572 -7.984 1 87 153 HIS B N 1
ATOM 3022 C CA . HIS B 1 153 ? 1.321 -3.354 -9.336 1 87 153 HIS B CA 1
ATOM 3023 C C . HIS B 1 153 ? 2.729 -2.77 -9.32 1 87 153 HIS B C 1
ATOM 3025 O O . HIS B 1 153 ? 3.627 -3.281 -10 1 87 153 HIS B O 1
ATOM 3031 N N . TYR B 1 154 ? 2.951 -1.783 -8.547 1 83.81 154 TYR B N 1
ATOM 3032 C CA . TYR B 1 154 ? 4.25 -1.129 -8.469 1 83.81 154 TYR B CA 1
ATOM 3033 C C . TYR B 1 154 ? 5.309 -2.082 -7.93 1 83.81 154 TYR B C 1
ATOM 3035 O O . TYR B 1 154 ? 6.414 -2.164 -8.469 1 83.81 154 TYR B O 1
ATOM 3043 N N . LEU B 1 155 ? 4.961 -2.75 -6.93 1 90.25 155 LEU B N 1
ATOM 3044 C CA . LEU B 1 155 ? 5.887 -3.699 -6.32 1 90.25 155 LEU B CA 1
ATOM 3045 C C . LEU B 1 155 ? 6.281 -4.789 -7.312 1 90.25 155 LEU B C 1
ATOM 3047 O O . LEU B 1 155 ? 7.457 -5.141 -7.422 1 90.25 155 LEU B O 1
ATOM 3051 N N . THR B 1 156 ? 5.305 -5.25 -8.047 1 90.31 156 THR B N 1
ATOM 3052 C CA . THR B 1 156 ? 5.531 -6.363 -8.961 1 90.31 156 THR B CA 1
ATOM 3053 C C . THR B 1 156 ? 6.41 -5.93 -10.133 1 90.31 156 THR B C 1
ATOM 3055 O O . THR B 1 156 ? 7.266 -6.691 -10.586 1 90.31 156 THR B O 1
ATOM 3058 N N . VAL B 1 157 ? 6.199 -4.73 -10.594 1 85.44 157 VAL B N 1
ATOM 3059 C CA . VAL B 1 157 ? 7.016 -4.211 -11.68 1 85.44 157 VAL B CA 1
ATOM 3060 C C . VAL B 1 157 ? 8.484 -4.184 -11.266 1 85.44 157 VAL B C 1
ATOM 3062 O O . VAL B 1 157 ? 9.367 -4.555 -12.047 1 85.44 157 VAL B O 1
ATOM 3065 N N . ASN B 1 158 ? 8.734 -3.801 -10.078 1 84.38 158 ASN B N 1
ATOM 3066 C CA . ASN B 1 158 ? 10.102 -3.773 -9.57 1 84.38 158 ASN B CA 1
ATOM 3067 C C . ASN B 1 158 ? 10.625 -5.18 -9.297 1 84.38 158 ASN B C 1
ATOM 3069 O O . ASN B 1 158 ? 11.797 -5.473 -9.555 1 84.38 158 ASN B O 1
ATOM 3073 N N . LEU B 1 159 ? 9.766 -6.008 -8.82 1 89.06 159 LEU B N 1
ATOM 3074 C CA . LEU B 1 159 ? 10.148 -7.391 -8.562 1 89.06 159 LEU B CA 1
ATOM 3075 C C . LEU B 1 159 ? 10.523 -8.102 -9.852 1 89.06 159 LEU B C 1
ATOM 3077 O O . LEU B 1 159 ? 11.383 -8.984 -9.859 1 89.06 159 LEU B O 1
ATOM 3081 N N . GLU B 1 160 ? 9.82 -7.758 -10.875 1 88.12 160 GLU B N 1
ATOM 3082 C CA . GLU B 1 160 ? 10.078 -8.375 -12.172 1 88.12 160 GLU B CA 1
ATOM 3083 C C . GLU B 1 160 ? 11.547 -8.242 -12.562 1 88.12 160 GLU B C 1
ATOM 3085 O O . GLU B 1 160 ? 12.164 -9.211 -13.016 1 88.12 160 GLU B O 1
ATOM 3090 N N . ASN B 1 161 ? 12.062 -7.047 -12.32 1 85.44 161 ASN B N 1
ATOM 3091 C CA . ASN B 1 161 ? 13.461 -6.824 -12.656 1 85.44 161 ASN B CA 1
ATOM 3092 C C . ASN B 1 161 ? 14.383 -7.699 -11.805 1 85.44 161 ASN B C 1
ATOM 3094 O O . ASN B 1 161 ? 15.359 -8.258 -12.312 1 85.44 161 ASN B O 1
ATOM 3098 N N . GLU B 1 162 ? 14.086 -7.84 -10.633 1 90.12 162 GLU B N 1
ATOM 3099 C CA . GLU B 1 162 ? 14.906 -8.617 -9.711 1 90.12 162 GLU B CA 1
ATOM 3100 C C . GLU B 1 162 ? 14.797 -10.109 -9.992 1 90.12 162 GLU B C 1
ATOM 3102 O O . GLU B 1 162 ? 15.789 -10.836 -9.922 1 90.12 162 GLU B O 1
ATOM 3107 N N . LEU B 1 163 ? 13.656 -10.57 -10.375 1 93.5 163 LEU B N 1
ATOM 3108 C CA . LEU B 1 163 ? 13.422 -11.992 -10.641 1 93.5 163 LEU B CA 1
ATOM 3109 C C . LEU B 1 163 ? 13.977 -12.391 -12 1 93.5 163 LEU B C 1
ATOM 3111 O O . LEU B 1 163 ? 14.477 -13.5 -12.172 1 93.5 163 LEU B O 1
ATOM 3115 N N . ARG B 1 164 ? 13.875 -11.484 -12.891 1 90.75 164 ARG B N 1
ATOM 3116 C CA . ARG B 1 164 ? 14.383 -11.75 -14.227 1 90.75 164 ARG B CA 1
ATOM 3117 C C . ARG B 1 164 ? 15.875 -12.086 -14.195 1 90.75 164 ARG B C 1
ATOM 3119 O O . ARG B 1 164 ? 16.328 -12.977 -14.914 1 90.75 164 ARG B O 1
ATOM 3126 N N . VAL B 1 165 ? 16.562 -11.367 -13.359 1 92.38 165 VAL B N 1
ATOM 3127 C CA . VAL B 1 165 ? 18 -11.57 -13.242 1 92.38 165 VAL B CA 1
ATOM 3128 C C . VAL B 1 165 ? 18.281 -12.984 -12.734 1 92.38 165 VAL B C 1
ATOM 3130 O O . VAL B 1 165 ? 19.328 -13.57 -13.047 1 92.38 165 VAL B O 1
ATOM 3133 N N . ARG B 1 166 ? 17.344 -13.625 -12.133 1 94.25 166 ARG B N 1
ATOM 3134 C CA . ARG B 1 166 ? 17.484 -14.961 -11.578 1 94.25 166 ARG B CA 1
ATOM 3135 C C . ARG B 1 166 ? 16.906 -16.016 -12.516 1 94.25 166 ARG B C 1
ATOM 3137 O O . ARG B 1 166 ? 16.875 -17.203 -12.188 1 94.25 166 ARG B O 1
ATOM 3144 N N . GLY B 1 167 ? 16.391 -15.539 -13.641 1 96.62 167 GLY B N 1
ATOM 3145 C CA . GLY B 1 167 ? 15.82 -16.438 -14.633 1 96.62 167 GLY B CA 1
ATOM 3146 C C . GLY B 1 167 ? 14.414 -16.891 -14.289 1 96.62 167 GLY B C 1
ATOM 3147 O O . GLY B 1 167 ? 13.969 -17.953 -14.711 1 96.62 167 GLY B O 1
ATOM 3148 N N . ILE B 1 168 ? 13.773 -16.141 -13.438 1 97.38 168 ILE B N 1
ATOM 3149 C CA . ILE B 1 168 ? 12.398 -16.438 -13.039 1 97.38 168 ILE B CA 1
ATOM 3150 C C . ILE B 1 168 ? 11.438 -15.555 -13.828 1 97.38 168 ILE B C 1
ATOM 3152 O O . ILE B 1 168 ? 11.617 -14.336 -13.898 1 97.38 168 ILE B O 1
ATOM 3156 N N . HIS B 1 169 ? 10.445 -16.188 -14.445 1 96.62 169 HIS B N 1
ATOM 3157 C CA . HIS B 1 169 ? 9.461 -15.484 -15.258 1 96.62 169 HIS B CA 1
ATOM 3158 C C . HIS B 1 169 ? 8.359 -14.883 -14.391 1 96.62 169 HIS B C 1
ATOM 3160 O O . HIS B 1 169 ? 7.887 -15.523 -13.453 1 96.62 169 HIS B O 1
ATOM 3166 N N . ILE B 1 170 ? 7.941 -13.68 -14.719 1 95.75 170 ILE B N 1
ATOM 3167 C CA . ILE B 1 170 ? 6.859 -13.031 -13.984 1 95.75 170 ILE B CA 1
ATOM 3168 C C . ILE B 1 170 ? 5.699 -12.734 -14.938 1 95.75 170 ILE B C 1
ATOM 3170 O O . ILE B 1 170 ? 5.918 -12.328 -16.078 1 95.75 170 ILE B O 1
ATOM 3174 N N . MET B 1 171 ? 4.539 -13.016 -14.477 1 95.81 171 MET B N 1
ATOM 3175 C CA . MET B 1 171 ? 3.334 -12.617 -15.203 1 95.81 171 MET B CA 1
ATOM 3176 C C . MET B 1 171 ? 2.414 -11.789 -14.312 1 95.81 171 MET B C 1
ATOM 3178 O O . MET B 1 171 ? 2.111 -12.18 -13.188 1 95.81 171 MET B O 1
ATOM 3182 N N . ARG B 1 172 ? 2.035 -10.656 -14.766 1 93.06 172 ARG B N 1
ATOM 3183 C CA . ARG B 1 172 ? 1.058 -9.797 -14.109 1 93.06 172 ARG B CA 1
ATOM 3184 C C . ARG B 1 172 ? -0.31 -9.914 -14.773 1 93.06 172 ARG B C 1
ATOM 3186 O O . ARG B 1 172 ? -0.425 -9.805 -15.992 1 93.06 172 ARG B O 1
ATOM 3193 N N . VAL B 1 173 ? -1.322 -10.109 -14 1 93.81 173 VAL B N 1
ATOM 3194 C CA . VAL B 1 173 ? -2.67 -10.305 -14.523 1 93.81 173 VAL B CA 1
ATOM 3195 C C . VAL B 1 173 ? -3.58 -9.172 -14.062 1 93.81 173 VAL B C 1
ATOM 3197 O O . VAL B 1 173 ? -3.613 -8.852 -12.867 1 93.81 173 VAL B O 1
ATOM 3200 N N . TYR B 1 174 ? -4.324 -8.617 -14.969 1 89.69 174 TYR B N 1
ATOM 3201 C CA . TYR B 1 174 ? -5.195 -7.48 -14.695 1 89.69 174 TYR B CA 1
ATOM 3202 C C . TYR B 1 174 ? -6.633 -7.781 -15.109 1 89.69 174 TYR B C 1
ATOM 3204 O O . TYR B 1 174 ? -7.07 -7.363 -16.188 1 89.69 174 TYR B O 1
ATOM 3212 N N . PRO B 1 175 ? -7.309 -8.391 -14.219 1 87.75 175 PRO B N 1
ATOM 3213 C CA . PRO B 1 175 ? -8.719 -8.641 -14.523 1 87.75 175 PRO B CA 1
ATOM 3214 C C . PRO B 1 175 ? -9.609 -7.43 -14.234 1 87.75 175 PRO B C 1
ATOM 3216 O O . PRO B 1 175 ? -9.305 -6.637 -13.344 1 87.75 175 PRO B O 1
ATOM 3219 N N . LYS B 1 176 ? -10.625 -7.387 -15 1 79.69 176 LYS B N 1
ATOM 3220 C CA . LYS B 1 176 ? -11.742 -6.512 -14.641 1 79.69 176 LYS B CA 1
ATOM 3221 C C . LYS B 1 176 ? -12.531 -7.082 -13.469 1 79.69 176 LYS B C 1
ATOM 3223 O O . LYS B 1 176 ? -12.156 -8.109 -12.898 1 79.69 176 LYS B O 1
ATOM 3228 N N . GLN B 1 177 ? -13.609 -6.324 -13.047 1 75.19 177 GLN B N 1
ATOM 3229 C CA . GLN B 1 177 ? -14.484 -6.848 -12 1 75.19 177 GLN B CA 1
ATOM 3230 C C . GLN B 1 177 ? -14.953 -8.258 -12.336 1 75.19 177 GLN B C 1
ATOM 3232 O O . GLN B 1 177 ? -15.438 -8.516 -13.445 1 75.19 177 GLN B O 1
ATOM 3237 N N . VAL B 1 178 ? -14.68 -9.07 -11.43 1 73.25 178 VAL B N 1
ATOM 3238 C CA . VAL B 1 178 ? -14.992 -10.477 -11.664 1 73.25 178 VAL B CA 1
ATOM 3239 C C . VAL B 1 178 ? -16.125 -10.914 -10.742 1 73.25 178 VAL B C 1
ATOM 3241 O O . VAL B 1 178 ? -16.172 -10.531 -9.57 1 73.25 178 VAL B O 1
ATOM 3244 N N . LYS B 1 179 ? -17.031 -11.578 -11.305 1 74.62 179 LYS B N 1
ATOM 3245 C CA . LYS B 1 179 ? -18.156 -12.109 -10.531 1 74.62 179 LYS B CA 1
ATOM 3246 C C . LYS B 1 179 ? -17.688 -13.195 -9.57 1 74.62 179 LYS B C 1
ATOM 3248 O O . LYS B 1 179 ? -17.562 -14.359 -9.961 1 74.62 179 LYS B O 1
ATOM 3253 N N . THR B 1 180 ? -17.375 -12.805 -8.336 1 71.31 180 THR B N 1
ATOM 3254 C CA . THR B 1 180 ? -16.969 -13.758 -7.312 1 71.31 180 THR B CA 1
ATOM 3255 C C . THR B 1 180 ? -17.609 -13.422 -5.973 1 71.31 180 THR B C 1
ATOM 3257 O O . THR B 1 180 ? -18.328 -12.43 -5.855 1 71.31 180 THR B O 1
ATOM 3260 N N . GLY B 1 181 ? -17.516 -14.391 -5.152 1 66.5 181 GLY B N 1
ATOM 3261 C CA . GLY B 1 181 ? -17.984 -14.141 -3.797 1 66.5 181 GLY B CA 1
ATOM 3262 C C . GLY B 1 181 ? -17.25 -13.008 -3.113 1 66.5 181 GLY B C 1
ATOM 3263 O O . GLY B 1 181 ? -17.578 -12.641 -1.981 1 66.5 181 GLY B O 1
ATOM 3264 N N . PHE B 1 182 ? -16.344 -12.445 -3.926 1 62.28 182 PHE B N 1
ATOM 3265 C CA . PHE B 1 182 ? -15.508 -11.344 -3.451 1 62.28 182 PHE B CA 1
ATOM 3266 C C . PHE B 1 182 ? -16.375 -10.148 -3.055 1 62.28 182 PHE B C 1
ATOM 3268 O O . PHE B 1 182 ? -16.031 -9.414 -2.127 1 62.28 182 PHE B O 1
ATOM 3275 N N . TRP B 1 183 ? -17.516 -10.07 -3.619 1 61.5 183 TRP B N 1
ATOM 3276 C CA . TRP B 1 183 ? -18.359 -8.883 -3.512 1 61.5 183 TRP B CA 1
ATOM 3277 C C . TRP B 1 183 ? -19.406 -9.062 -2.42 1 61.5 183 TRP B C 1
ATOM 3279 O O . TRP B 1 183 ? -20.156 -8.133 -2.119 1 61.5 183 TRP B O 1
ATOM 3289 N N . ASN B 1 184 ? -19.25 -10.055 -1.678 1 60.88 184 ASN B N 1
ATOM 3290 C CA . ASN B 1 184 ? -20.234 -10.367 -0.636 1 60.88 184 ASN B CA 1
ATOM 3291 C C . ASN B 1 184 ? -21.641 -9.977 -1.057 1 60.88 184 ASN B C 1
ATOM 3293 O O . ASN B 1 184 ? -22.344 -9.289 -0.32 1 60.88 184 ASN B O 1
ATOM 3297 N N . GLY B 1 185 ? -22.062 -10.352 -2.324 1 58.97 185 GLY B N 1
ATOM 3298 C CA . GLY B 1 185 ? -23.469 -10.273 -2.732 1 58.97 185 GLY B CA 1
ATOM 3299 C C . GLY B 1 185 ? -23.734 -9.164 -3.73 1 58.97 185 GLY B C 1
ATOM 3300 O O . GLY B 1 185 ? -24.703 -9.219 -4.48 1 58.97 185 GLY B O 1
ATOM 3301 N N . LYS B 1 186 ? -23.047 -8 -3.697 1 64.44 186 LYS B N 1
ATOM 3302 C CA . LYS B 1 186 ? -23.328 -6.953 -4.676 1 64.44 186 LYS B CA 1
ATOM 3303 C C . LYS B 1 186 ? -22.25 -6.895 -5.754 1 64.44 186 LYS B C 1
ATOM 3305 O O . LYS B 1 186 ? -21.266 -6.176 -5.605 1 64.44 186 LYS B O 1
ATOM 3310 N N . VAL B 1 187 ? -22.5 -7.762 -6.746 1 63.72 187 VAL B N 1
ATOM 3311 C CA . VAL B 1 187 ? -21.562 -7.855 -7.859 1 63.72 187 VAL B CA 1
ATOM 3312 C C . VAL B 1 187 ? -21.75 -6.66 -8.797 1 63.72 187 VAL B C 1
ATOM 3314 O O . VAL B 1 187 ? -22.875 -6.375 -9.227 1 63.72 187 VAL B O 1
ATOM 3317 N N . PRO B 1 188 ? -20.703 -5.973 -8.977 1 67.31 188 PRO B N 1
ATOM 3318 C CA . PRO B 1 188 ? -20.844 -4.828 -9.883 1 67.31 188 PRO B CA 1
ATOM 3319 C C . PRO B 1 188 ? -21.281 -5.242 -11.289 1 67.31 188 PRO B C 1
ATOM 3321 O O . PRO B 1 188 ? -20.906 -6.309 -11.773 1 67.31 188 PRO B O 1
ATOM 3324 N N . LYS B 1 189 ? -22.125 -4.355 -11.836 1 69.88 189 LYS B N 1
ATOM 3325 C CA . LYS B 1 189 ? -22.562 -4.598 -13.211 1 69.88 189 LYS B CA 1
ATOM 3326 C C . LYS B 1 189 ? -21.375 -4.656 -14.156 1 69.88 189 LYS B C 1
ATOM 3328 O O . LYS B 1 189 ? -20.438 -3.865 -14.031 1 69.88 189 LYS B O 1
ATOM 3333 N N . GLY B 1 190 ? -21.391 -5.68 -15.016 1 69.81 190 GLY B N 1
ATOM 3334 C CA . GLY B 1 190 ? -20.312 -5.793 -15.992 1 69.81 190 GLY B CA 1
ATOM 3335 C C . GLY B 1 190 ? -19.203 -6.715 -15.555 1 69.81 190 GLY B C 1
ATOM 3336 O O . GLY B 1 190 ? -18.172 -6.82 -16.234 1 69.81 190 GLY B O 1
ATOM 3337 N N . SER B 1 191 ? -19.438 -7.312 -14.516 1 77.69 191 SER B N 1
ATOM 3338 C CA . SER B 1 191 ? -18.453 -8.258 -14.016 1 77.69 191 SER B CA 1
ATOM 3339 C C . SER B 1 191 ? -18.266 -9.43 -14.977 1 77.69 191 SER B C 1
ATOM 3341 O O . SER B 1 191 ? -19.234 -9.914 -15.57 1 77.69 191 SER B O 1
ATOM 3343 N N . ILE B 1 192 ? -17.016 -9.789 -15.148 1 81.06 192 ILE B N 1
ATOM 3344 C CA . ILE B 1 192 ? -16.734 -10.93 -16.016 1 81.06 192 ILE B CA 1
ATOM 3345 C C . ILE B 1 192 ? -16.719 -12.211 -15.188 1 81.06 192 ILE B C 1
ATOM 3347 O O . ILE B 1 192 ? -16.594 -12.172 -13.961 1 81.06 192 ILE B O 1
ATOM 3351 N N . GLU B 1 193 ? -16.844 -13.297 -15.969 1 89 193 GLU B N 1
ATOM 3352 C CA . GLU B 1 193 ? -16.844 -14.602 -15.32 1 89 193 GLU B CA 1
ATOM 3353 C C . GLU B 1 193 ? -15.422 -14.992 -14.891 1 89 193 GLU B C 1
ATOM 3355 O O . GLU B 1 193 ? -14.461 -14.758 -15.625 1 89 193 GLU B O 1
ATOM 3360 N N . PRO B 1 194 ? -15.344 -15.562 -13.75 1 90.44 194 PRO B N 1
ATOM 3361 C CA . PRO B 1 194 ? -14.023 -15.977 -13.273 1 90.44 194 PRO B CA 1
ATOM 3362 C C . PRO B 1 194 ? -13.344 -16.984 -14.211 1 90.44 194 PRO B C 1
ATOM 3364 O O . PRO B 1 194 ? -12.117 -17.016 -14.297 1 90.44 194 PRO B O 1
ATOM 3367 N N . GLU B 1 195 ? -14.086 -17.766 -14.945 1 93 195 GLU B N 1
ATOM 3368 C CA . GLU B 1 195 ? -13.555 -18.734 -15.898 1 93 195 GLU B CA 1
ATOM 3369 C C . GLU B 1 195 ? -12.734 -18.047 -16.984 1 93 195 GLU B C 1
ATOM 3371 O O . GLU B 1 195 ? -11.719 -18.594 -17.438 1 93 195 GLU B O 1
ATOM 3376 N N . ARG B 1 196 ? -13.234 -16.938 -17.328 1 92.81 196 ARG B N 1
ATOM 3377 C CA . ARG B 1 196 ? -12.523 -16.188 -18.359 1 92.81 196 ARG B CA 1
ATOM 3378 C C . ARG B 1 196 ? -11.141 -15.766 -17.875 1 92.81 196 ARG B C 1
ATOM 3380 O O . ARG B 1 196 ? -10.164 -15.844 -18.641 1 92.81 196 ARG B O 1
ATOM 3387 N N . VAL B 1 197 ? -11.078 -15.375 -16.688 1 93.5 197 VAL B N 1
ATOM 3388 C CA . VAL B 1 197 ? -9.812 -14.945 -16.109 1 93.5 197 VAL B CA 1
ATOM 3389 C C . VAL B 1 197 ? -8.875 -16.141 -15.969 1 93.5 197 VAL B C 1
ATOM 3391 O O . VAL B 1 197 ? -7.715 -16.078 -16.391 1 93.5 197 VAL B O 1
ATOM 3394 N N . ALA B 1 198 ? -9.383 -17.25 -15.453 1 96 198 ALA B N 1
ATOM 3395 C CA . ALA B 1 198 ? -8.578 -18.453 -15.258 1 96 198 ALA B CA 1
ATOM 3396 C C . ALA B 1 198 ? -8.016 -18.953 -16.578 1 96 198 ALA B C 1
ATOM 3398 O O . ALA B 1 198 ? -6.824 -19.281 -16.672 1 96 198 ALA B O 1
ATOM 3399 N N . ARG B 1 199 ? -8.844 -18.938 -17.578 1 95.81 199 ARG B N 1
ATOM 3400 C CA . ARG B 1 199 ? -8.422 -19.391 -18.906 1 95.81 199 ARG B CA 1
ATOM 3401 C C . ARG B 1 199 ? -7.328 -18.484 -19.469 1 95.81 199 ARG B C 1
ATOM 3403 O O . ARG B 1 199 ? -6.359 -18.969 -20.062 1 95.81 199 ARG B O 1
ATOM 3410 N N . ALA B 1 200 ? -7.52 -17.219 -19.297 1 95.12 200 ALA B N 1
ATOM 3411 C CA . ALA B 1 200 ? -6.543 -16.25 -19.797 1 95.12 200 ALA B CA 1
ATOM 3412 C C . ALA B 1 200 ? -5.195 -16.422 -19.109 1 95.12 200 ALA B C 1
ATOM 3414 O O . ALA B 1 200 ? -4.145 -16.328 -19.75 1 95.12 200 ALA B O 1
ATOM 3415 N N . VAL B 1 201 ? -5.227 -16.672 -17.844 1 96.38 201 VAL B N 1
ATOM 3416 C CA . VAL B 1 201 ? -4.008 -16.859 -17.062 1 96.38 201 VAL B CA 1
ATOM 3417 C C . VAL B 1 201 ? -3.287 -18.125 -17.531 1 96.38 201 VAL B C 1
ATOM 3419 O O . VAL B 1 201 ? -2.086 -18.094 -17.812 1 96.38 201 VAL B O 1
ATOM 3422 N N . LEU B 1 202 ? -4.008 -19.25 -17.688 1 97.62 202 LEU B N 1
ATOM 3423 C CA . LEU B 1 202 ? -3.418 -20.516 -18.094 1 97.62 202 LEU B CA 1
ATOM 3424 C C . LEU B 1 202 ? -2.857 -20.422 -19.516 1 97.62 202 LEU B C 1
ATOM 3426 O O . LEU B 1 202 ? -1.754 -20.906 -19.781 1 97.62 202 LEU B O 1
ATOM 3430 N N . LYS B 1 203 ? -3.607 -19.781 -20.359 1 96.56 203 LYS B N 1
ATOM 3431 C CA . LYS B 1 203 ? -3.127 -19.578 -21.734 1 96.56 203 LYS B CA 1
ATOM 3432 C C . LYS B 1 203 ? -1.891 -18.688 -21.75 1 96.56 203 LYS B C 1
ATOM 3434 O O . LYS B 1 203 ? -0.958 -18.922 -22.516 1 96.56 203 LYS B O 1
ATOM 3439 N N . GLY B 1 204 ? -1.938 -17.656 -20.922 1 96.44 204 GLY B N 1
ATOM 3440 C CA . GLY B 1 204 ? -0.792 -16.766 -20.812 1 96.44 204 GLY B CA 1
ATOM 3441 C C . GLY B 1 204 ? 0.467 -17.469 -20.344 1 96.44 204 GLY B C 1
ATOM 3442 O O . GLY B 1 204 ? 1.564 -17.172 -20.828 1 96.44 204 GLY B O 1
ATOM 3443 N N . LEU B 1 205 ? 0.309 -18.359 -19.422 1 95.81 205 LEU B N 1
ATOM 3444 C CA . LEU B 1 205 ? 1.433 -19.141 -18.922 1 95.81 205 LEU B CA 1
ATOM 3445 C C . LEU B 1 205 ? 2.033 -20 -20.031 1 95.81 205 LEU B C 1
ATOM 3447 O O . LEU B 1 205 ? 3.256 -20.062 -20.172 1 95.81 205 LEU B O 1
ATOM 3451 N N . GLU B 1 206 ? 1.195 -20.594 -20.812 1 95.38 206 GLU B N 1
ATOM 3452 C CA . GLU B 1 206 ? 1.636 -21.438 -21.922 1 95.38 206 GLU B CA 1
ATOM 3453 C C . GLU B 1 206 ? 2.408 -20.641 -22.953 1 95.38 206 GLU B C 1
ATOM 3455 O O . GLU B 1 206 ? 3.352 -21.141 -23.562 1 95.38 206 GLU B O 1
ATOM 3460 N N . LYS B 1 207 ? 2.049 -19.391 -23.094 1 95.69 207 LYS B N 1
ATOM 3461 C CA . LYS B 1 207 ? 2.635 -18.547 -24.125 1 95.69 207 LYS B CA 1
ATOM 3462 C C . LYS B 1 207 ? 3.797 -17.719 -23.578 1 95.69 207 LYS B C 1
ATOM 3464 O O . LYS B 1 207 ? 4.445 -16.984 -24.328 1 95.69 207 LYS B O 1
ATOM 3469 N N . GLY B 1 208 ? 3.994 -17.797 -22.312 1 94.88 208 GLY B N 1
ATOM 3470 C CA . GLY B 1 208 ? 5.078 -17.047 -21.688 1 94.88 208 GLY B CA 1
ATOM 3471 C C . GLY B 1 208 ? 4.816 -15.555 -21.625 1 94.88 208 GLY B C 1
ATOM 3472 O O . GLY B 1 208 ? 5.742 -14.758 -21.766 1 94.88 208 GLY B O 1
ATOM 3473 N N . LYS B 1 209 ? 3.537 -15.211 -21.438 1 94.69 209 LYS B N 1
ATOM 3474 C CA . LYS B 1 209 ? 3.186 -13.797 -21.391 1 94.69 209 LYS B CA 1
ATOM 3475 C C . LYS B 1 209 ? 3.635 -13.156 -20.078 1 94.69 209 LYS B C 1
ATOM 3477 O O . LYS B 1 209 ? 3.613 -13.805 -19.031 1 94.69 209 LYS B O 1
ATOM 3482 N N . ARG B 1 210 ? 4 -11.898 -20.234 1 93.25 210 ARG B N 1
ATOM 3483 C CA . ARG B 1 210 ? 4.398 -11.148 -19.047 1 93.25 210 ARG B CA 1
ATOM 3484 C C . ARG B 1 210 ? 3.229 -10.344 -18.484 1 93.25 210 ARG B C 1
ATOM 3486 O O . ARG B 1 210 ? 3.242 -9.945 -17.312 1 93.25 210 ARG B O 1
ATOM 3493 N N . GLU B 1 211 ? 2.287 -10.047 -19.359 1 91.94 211 GLU B N 1
ATOM 3494 C CA . GLU B 1 211 ? 1.095 -9.297 -18.969 1 91.94 211 GLU B CA 1
ATOM 3495 C C . GLU B 1 211 ? -0.163 -9.914 -19.578 1 91.94 211 GLU B C 1
ATOM 3497 O O . GLU B 1 211 ? -0.171 -10.289 -20.75 1 91.94 211 GLU B O 1
ATOM 3502 N N . VAL B 1 212 ? -1.154 -10.039 -18.75 1 92.88 212 VAL B N 1
ATOM 3503 C CA . VAL B 1 212 ? -2.447 -10.539 -19.219 1 92.88 212 VAL B CA 1
ATOM 3504 C C . VAL B 1 212 ? -3.559 -9.617 -18.719 1 92.88 212 VAL B C 1
ATOM 3506 O O . VAL B 1 212 ? -3.744 -9.438 -17.516 1 92.88 212 VAL B O 1
ATOM 3509 N N . PHE B 1 213 ? -4.234 -9.016 -19.641 1 90.38 213 PHE B N 1
ATOM 3510 C CA . PHE B 1 213 ? -5.402 -8.195 -19.328 1 90.38 213 PHE B CA 1
ATOM 3511 C C . PHE B 1 213 ? -6.688 -8.922 -19.703 1 90.38 213 PHE B C 1
ATOM 3513 O O . PHE B 1 213 ? -6.785 -9.508 -20.781 1 90.38 213 PHE B O 1
ATOM 3520 N N . VAL B 1 214 ? -7.605 -8.883 -18.797 1 90.44 214 VAL B N 1
ATOM 3521 C CA . VAL B 1 214 ? -8.867 -9.57 -19.047 1 90.44 214 VAL B CA 1
ATOM 3522 C C . VAL B 1 214 ? -10.031 -8.625 -18.766 1 90.44 214 VAL B C 1
ATOM 3524 O O . VAL B 1 214 ? -10.336 -8.336 -17.594 1 90.44 214 VAL B O 1
ATOM 3527 N N . PRO B 1 215 ? -10.836 -8.188 -19.766 1 87.81 215 PRO B N 1
ATOM 3528 C CA . PRO B 1 215 ? -10.617 -8.469 -21.188 1 87.81 215 PRO B CA 1
ATOM 3529 C C . PRO B 1 215 ? -9.406 -7.738 -21.75 1 87.81 215 PRO B C 1
ATOM 3531 O O . PRO B 1 215 ? -8.836 -6.875 -21.078 1 87.81 215 PRO B O 1
ATOM 3534 N N . GLY B 1 216 ? -8.984 -8.133 -22.969 1 84.06 216 GLY B N 1
ATOM 3535 C CA . GLY B 1 216 ? -7.766 -7.641 -23.578 1 84.06 216 GLY B CA 1
ATOM 3536 C C . GLY B 1 216 ? -7.758 -6.133 -23.766 1 84.06 216 GLY B C 1
ATOM 3537 O O . GLY B 1 216 ? -6.707 -5.496 -23.672 1 84.06 216 GLY B O 1
ATOM 3538 N N . TYR B 1 217 ? -8.945 -5.559 -23.891 1 78.06 217 TYR B N 1
ATOM 3539 C CA . TYR B 1 217 ? -9.016 -4.125 -24.156 1 78.06 217 TYR B CA 1
ATOM 3540 C C . TYR B 1 217 ? -8.641 -3.318 -22.922 1 78.06 217 TYR B C 1
ATOM 3542 O O . TYR B 1 217 ? -8.352 -2.123 -23.016 1 78.06 217 TYR B O 1
ATOM 3550 N N . LEU B 1 218 ? -8.609 -3.975 -21.797 1 79.06 218 LEU B N 1
ATOM 3551 C CA . LEU B 1 218 ? -8.234 -3.287 -20.562 1 79.06 218 LEU B CA 1
ATOM 3552 C C . LEU B 1 218 ? -6.77 -2.854 -20.594 1 79.06 218 LEU B C 1
ATOM 3554 O O . LEU B 1 218 ? -6.34 -2.027 -19.797 1 79.06 218 LEU B O 1
ATOM 3558 N N . LYS B 1 219 ? -6.035 -3.383 -21.516 1 77.31 219 LYS B N 1
ATOM 3559 C CA . LYS B 1 219 ? -4.637 -2.996 -21.672 1 77.31 219 LYS B CA 1
ATOM 3560 C C . LYS B 1 219 ? -4.504 -1.498 -21.922 1 77.31 219 LYS B C 1
ATOM 3562 O O . LYS B 1 219 ? -3.498 -0.886 -21.547 1 77.31 219 LYS B O 1
ATOM 3567 N N . LEU B 1 220 ? -5.531 -0.962 -22.406 1 71.5 220 LEU B N 1
ATOM 3568 C CA . LEU B 1 220 ? -5.523 0.456 -22.75 1 71.5 220 LEU B CA 1
ATOM 3569 C C . LEU B 1 220 ? -5.508 1.317 -21.484 1 71.5 220 LEU B C 1
ATOM 3571 O O . LEU B 1 220 ? -5.086 2.475 -21.531 1 71.5 220 LEU B O 1
ATOM 3575 N N . VAL B 1 221 ? -5.973 0.7 -20.438 1 67.44 221 VAL B N 1
ATOM 3576 C CA . VAL B 1 221 ? -6.074 1.459 -19.188 1 67.44 221 VAL B CA 1
ATOM 3577 C C . VAL B 1 221 ? -4.676 1.822 -18.688 1 67.44 221 VAL B C 1
ATOM 3579 O O . VAL B 1 221 ? -4.512 2.775 -17.922 1 67.44 221 VAL B O 1
ATOM 3582 N N . LYS B 1 222 ? -3.68 1.042 -19.141 1 67.88 222 LYS B N 1
ATOM 3583 C CA . LYS B 1 222 ? -2.293 1.292 -18.75 1 67.88 222 LYS B CA 1
ATOM 3584 C C . LYS B 1 222 ? -1.837 2.674 -19.203 1 67.88 222 LYS B C 1
ATOM 3586 O O . LYS B 1 222 ? -0.895 3.24 -18.641 1 67.88 222 LYS B O 1
ATOM 3591 N N . TYR B 1 223 ? -2.496 3.088 -20.141 1 64.81 223 TYR B N 1
ATOM 3592 C CA . TYR B 1 223 ? -2.043 4.332 -20.75 1 64.81 223 TYR B CA 1
ATOM 3593 C C . TYR B 1 223 ? -2.824 5.523 -20.219 1 64.81 223 TYR B C 1
ATOM 3595 O O . TYR B 1 223 ? -2.562 6.668 -20.594 1 64.81 223 TYR B O 1
ATOM 3603 N N . LEU B 1 224 ? -3.795 5.109 -19.375 1 60.75 224 LEU B N 1
ATOM 3604 C CA . LEU B 1 224 ? -4.555 6.188 -18.75 1 60.75 224 LEU B CA 1
ATOM 3605 C C . LEU B 1 224 ? -3.828 6.719 -17.516 1 60.75 224 LEU B C 1
ATOM 3607 O O . LEU B 1 224 ? -3.227 5.945 -16.766 1 60.75 224 LEU B O 1
ATOM 3611 N N . PRO B 1 225 ? -3.51 8.07 -17.547 1 51.66 225 PRO B N 1
ATOM 3612 C CA . PRO B 1 225 ? -2.875 8.602 -16.328 1 51.66 225 PRO B CA 1
ATOM 3613 C C . PRO B 1 225 ? -3.609 8.203 -15.055 1 51.66 225 PRO B C 1
ATOM 3615 O O . PRO B 1 225 ? -4.82 7.969 -15.086 1 51.66 225 PRO B O 1
ATOM 3618 N N . ASN B 1 226 ? -2.938 7.496 -14.172 1 49.72 226 ASN B N 1
ATOM 3619 C CA . ASN B 1 226 ? -3.537 7.09 -12.906 1 49.72 226 ASN B CA 1
ATOM 3620 C C . ASN B 1 226 ? -4.559 8.109 -12.422 1 49.72 226 ASN B C 1
ATOM 3622 O O . ASN B 1 226 ? -4.984 8.062 -11.266 1 49.72 226 ASN B O 1
ATOM 3626 N N . TRP B 1 227 ? -4.465 9.328 -12.859 1 44.44 227 TRP B N 1
ATOM 3627 C CA . TRP B 1 227 ? -5.176 10.453 -12.258 1 44.44 227 TRP B CA 1
ATOM 3628 C C . TRP B 1 227 ? -6.68 10.211 -12.258 1 44.44 227 TRP B C 1
ATOM 3630 O O . TRP B 1 227 ? -7.188 9.414 -13.055 1 44.44 227 TRP B O 1
ATOM 3640 N N . PRO B 1 228 ? -7.254 10.648 -11.203 1 43.53 228 PRO B N 1
ATOM 3641 C CA . PRO B 1 228 ? -8.672 10.867 -10.883 1 43.53 228 PRO B CA 1
ATOM 3642 C C . PRO B 1 228 ? -9.5 11.234 -12.117 1 43.53 228 PRO B C 1
ATOM 3644 O O . PRO B 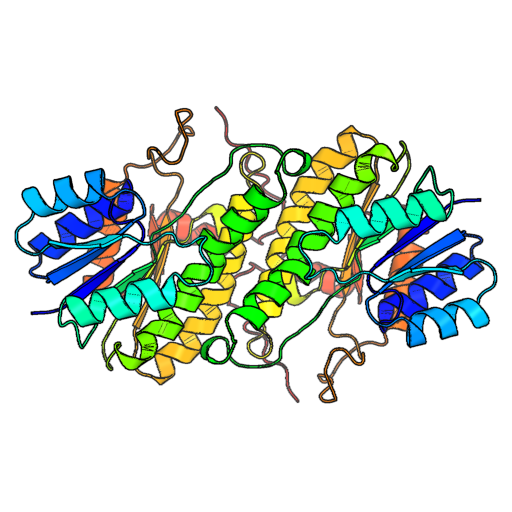1 228 ? -10.633 11.688 -11.984 1 43.53 228 PRO B O 1
ATOM 3647 N N . VAL B 1 229 ? -8.883 11.484 -13.055 1 37.69 229 VAL B N 1
ATOM 3648 C CA . VAL B 1 229 ? -9.898 11.984 -13.977 1 37.69 229 VAL B CA 1
ATOM 3649 C C . VAL B 1 229 ? -11.055 10.984 -14.062 1 37.69 229 VAL B C 1
ATOM 3651 O O . VAL B 1 229 ? -12.211 11.383 -14.227 1 37.69 229 VAL B O 1
ATOM 3654 N N . PHE B 1 230 ? -10.734 9.734 -14.109 1 39.34 230 PHE B N 1
ATOM 3655 C CA . PHE B 1 230 ? -11.945 8.953 -14.336 1 39.34 230 PHE B CA 1
ATOM 3656 C C . PHE B 1 230 ? -12.367 8.227 -13.062 1 39.34 230 PHE B C 1
ATOM 3658 O O . PHE B 1 230 ? -11.695 7.289 -12.625 1 39.34 230 PHE B O 1
ATOM 3665 N N . THR B 1 231 ? -12.617 9.047 -12.055 1 39.53 231 THR B N 1
ATOM 3666 C CA . THR B 1 231 ? -13.406 8.445 -10.992 1 39.53 231 THR B CA 1
ATOM 3667 C C . THR B 1 231 ? -14.461 7.5 -11.562 1 39.53 231 THR B C 1
ATOM 3669 O O . THR B 1 231 ? -15.359 7.93 -12.289 1 39.53 231 THR B O 1
ATOM 3672 N N . TYR B 1 232 ? -14.07 6.367 -11.742 1 37.41 232 TYR B N 1
ATOM 3673 C CA . TYR B 1 232 ? -15.078 5.402 -12.172 1 37.41 232 TYR B CA 1
ATOM 3674 C C . TYR B 1 232 ? -16.031 5.066 -11.031 1 37.41 232 TYR B C 1
ATOM 3676 O O . TYR B 1 232 ? -15.602 4.848 -9.898 1 37.41 232 TYR B O 1
ATOM 3684 N N . ARG B 1 233 ? -17.172 5.539 -11.055 1 33.34 233 ARG B N 1
ATOM 3685 C CA . ARG B 1 233 ? -18.266 5.148 -10.172 1 33.34 233 ARG B CA 1
ATOM 3686 C C . ARG B 1 233 ? -18.906 3.84 -10.633 1 33.34 233 ARG B C 1
ATOM 3688 O O . ARG B 1 233 ? -19.312 3.717 -11.789 1 33.34 233 ARG B O 1
ATOM 3695 N N . PHE B 1 234 ? -18.656 2.805 -9.797 1 27.22 234 PHE B N 1
ATOM 3696 C CA . PHE B 1 234 ? -19.422 1.614 -10.133 1 27.22 234 PHE B CA 1
ATOM 3697 C C . PHE B 1 234 ? -20.922 1.927 -10.156 1 27.22 234 PHE B C 1
ATOM 3699 O O . PHE B 1 234 ? -21.406 2.691 -9.32 1 27.22 234 PHE B O 1
ATOM 3706 N N . ARG B 1 235 ? -21.609 1.86 -11.234 1 30.08 235 ARG B N 1
ATOM 3707 C CA . ARG B 1 235 ? -23.062 1.882 -11.32 1 30.08 235 ARG B CA 1
ATOM 3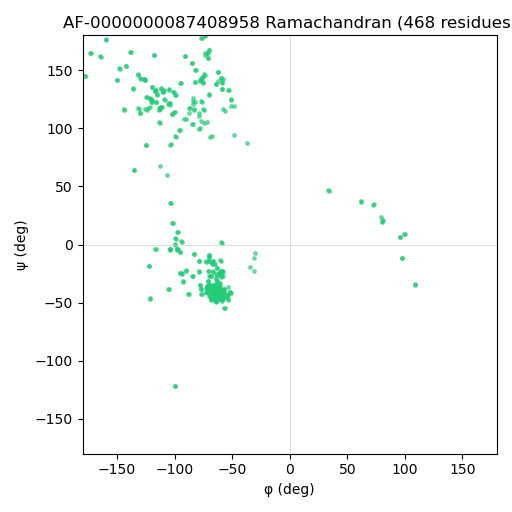708 C C . ARG B 1 235 ? -23.656 0.552 -10.867 1 30.08 235 ARG B C 1
ATOM 3710 O O . ARG B 1 235 ? -23.156 -0.514 -11.234 1 30.08 235 ARG B O 1
ATOM 3717 N N . TYR B 1 236 ? -24.25 0.552 -9.57 1 24.53 236 TYR B N 1
ATOM 3718 C CA . TYR B 1 236 ? -25.062 -0.596 -9.195 1 24.53 236 TYR B CA 1
ATOM 3719 C C . TYR B 1 236 ? -26.469 -0.479 -9.773 1 24.53 236 TYR B C 1
ATOM 3721 O O . TYR B 1 236 ? -26.969 0.627 -9.984 1 24.53 236 TYR B O 1
#

Sequence (472 aa):
MKTALVTGATGGIGKLLVEGLVERGYRVVGVARNEEKLRELQERLQAFEYIVADLTAEDFPSTILKGLERLGVQNIDLLINNAGLAVRKPLLEHSEVELENLFRVNALAPVELTRAVLPMLPKGSSVVFIISGVAFVNVLEIPSYCAAKGALHYLTVNLENELRVRGIHIMRVYPKQVKTGFWNGKVPKGSIEPERVARAVLKGLEKGKREVFVPGYLKLVKYLPNWPVFTYRFRYMKTALVTGATGGIGKLLVEGLVERGYRVVGVARNEEKLRELQERLQAFEYIVADLTAEDFPSTILKGLERLGVQNIDLLINNAGLAVRKPLLEHSEVELENLFRVNALAPVELTRAVLPMLPKGSSVVFIISGVAFVNVLEIPSYCAAKGALHYLTVNLENELRVRGIHIMRVYPKQVKTGFWNGKVPKGSIEPERVARAVLKGLEKGKREVFVPGYLKLVKYLPNWPVFTYRFRY

pLDDT: mean 87.54, std 15.19, range [24.53, 98.81]